Protein AF-0000000066035937 (afdb_homodimer)

InterPro domains:
  IPR000415 Nitroreductase-like [G3DSA:3.40.109.10] (3-251)
  IPR000415 Nitroreductase-like [SSF55469] (5-250)
  IPR016446 Flavin oxidoreductase Frp family [PIRSF005426] (4-249)
  IPR016446 Flavin oxidoreductase Frp family [PTHR43425] (5-250)
  IPR016446 Flavin oxidoreductase Frp family [cd02146] (7-236)
  IPR029479 Nitroreductase [PF00881] (10-164)
  IPR060491 NADPH-dependent oxidoreductase NFRA-like, C-terminal domain [PF28600] (175-250)

Radius of gyration: 21.58 Å; Cα contacts (8 Å, |Δi|>4): 986; chains: 2; bounding box: 57×65×51 Å

Foldseek 3Di:
DDCVLVVLVQWADAFQAFDQAADDPVLVVVLLVLLQPFDAPPPQLQKDKDKDDDLVLLVLLCVQQVGCSSRVFRIKIWMKRHCPVVVVVCVPDPDHCLVPCQAPNVVVRSVVSRVRSVVSSQSVLSVVQKHKDKGQSSLLPFPSNCVSVVPAASMGTRIMMGIHHHDPPDDDGDADDQDPVLPDDPPDDDPPPVVNVVSQVVQQQVRQVVVCVVVVHPGRGGDVRVCCVVVVDPGSVCVVVVSVVSSHNPD/DDCVLVVLVQWADAFQAFDQAADDPVLVVVLLVLLQPFDAPVPQLQKDKDKDDDQVLLVLLCVQQVGCSSRVFRIKIWMKRHCPVVVVVCVPDPDHCLVPCQAPNVVVRSVVSRVRSVVSSQSVLSVVQKHKDKGQSSLLPFVSNCVSVVPAASMGTRIMMGIHHHDPPDDDGDADDQDPVLPDDPPDDDPPPVVNVVSQVVQQQVRQVVVCVVVVHPGRGGDVRVCCVVVVDPGSVCVVVVSVVSSHNPD

Secondary structure (DSSP, 8-state):
---HHHHHHTT------B-S-PPPHHHHHHHHHHHHTS--GGG---EEEEEE--HHHHHHHHHHH--GGGTSSSEEEEEEEE-HHHHHHHTT-SS--HHHHTSHHHHHHHHHHHHHHHHHHHHHHHHTT-EEEEEGGGGGGHHHHHHHHT--TTEEEEEEEEEEPBPTT----PPP---HHHHEEESS----HHHHHHHHHHHHHHHHHHHHHHTTTS----HHHHHHHHHTS---TTHHHHHHHTT----/---HHHHHHTT------B-S-PPPHHHHHHHHHHHHTS--GGG---EEEEEE--HHHHHHHHHHH--GGGTSSSEEEEEEEE-HHHHHHHTT-SS--HHHHTSHHHHHHHHHHHHHHHHHHHHHHHHTT-EEEEEGGGGGGHHHHHHHHT--TTEEEEEEEEEEPBPTT----PPP---HHHHEEESS----HHHHHHHHHHHHHHHHHHHHHHTTTS----HHHHHHHHHTS---TTHHHHHHHTT----

Sequence (502 aa):
MSDYVYELMKQHHSVRKFKNQPLGSETVEKLVEAGQSASTSSYLQTYSIIGVEDPSIKARLKEVSGQPYVLDNGYLFVFVLDYYRHHLVDEVAASNMETSYGSAEGLLVGTIDVALVAQNMAVAAEDMGYGIVYLGSLRNDVARVREILNLPDYTFPLFGMAVGEPSDEENGSPKPRLPFKHIFHKDQYDANQHQQRKELEAYDQVVSEYYKERTHGVRTENWSQQIETFLGRKTRLDMLDELKKAGFIQRMSDYVYELMKQHHSVRKFKNQPLGSETVEKLVEAGQSASTSSYLQTYSIIGVEDPSIKARLKEVSGQPYVLDNGYLFVFVLDYYRHHLVDEVAASNMETSYGSAEGLLVGTIDVALVAQNMAVAAEDMGYGIVYLGSLRNDVARVREILNLPDYTFPLFGMAVGEPSDEENGSPKPRLPFKHIFHKDQYDANQHQQRKELEAYDQVVSEYYKERTHGVRTENWSQQIETFLGRKTRLDMLDELKKAGFIQR

Organism: Staphylococcus epidermidis (strain ATCC 35984 / DSM 28319 / BCRC 17069 / CCUG 31568 / BM 3577 / RP62A) (NCBI:txid176279)

Solvent-accessible surface area (backbone atoms only — not comparable to full-atom values): 25453 Å² total; per-residue (Å²): 117,53,57,61,54,40,58,56,33,63,58,40,49,72,41,74,49,38,33,98,46,66,64,52,72,67,57,53,52,51,36,50,52,26,12,66,36,39,78,41,70,91,75,59,62,28,40,34,38,32,41,47,73,50,64,68,61,30,48,56,49,20,67,52,41,69,42,69,37,57,62,52,39,15,42,35,38,36,39,23,28,34,43,42,72,57,49,60,51,36,74,74,45,95,49,70,27,56,77,30,60,24,9,37,50,26,48,52,52,19,46,36,29,33,26,25,21,51,42,38,24,51,55,33,39,44,54,40,63,31,33,38,29,78,31,59,38,49,44,67,40,47,72,58,46,37,58,73,28,50,57,57,67,37,34,45,76,60,32,31,35,30,32,20,40,56,25,94,80,61,74,77,64,54,73,88,66,82,53,65,75,78,35,48,26,71,53,35,54,79,79,53,59,70,59,52,50,52,52,48,53,54,47,23,50,54,40,15,50,49,36,19,64,76,50,73,59,75,39,58,64,29,51,68,56,52,46,47,59,58,34,38,42,95,65,60,76,56,40,43,58,53,39,42,73,25,45,25,56,74,66,117,54,58,62,55,40,56,55,33,64,58,41,48,74,42,74,49,38,34,98,48,66,66,51,70,66,58,52,50,50,35,51,51,25,12,65,35,37,77,42,72,90,75,60,62,29,39,32,38,32,40,47,73,51,63,68,61,30,49,56,50,20,66,53,42,70,42,70,38,57,60,52,39,14,41,34,37,37,39,23,28,33,42,43,70,57,49,60,54,37,73,75,45,95,49,69,27,56,77,30,60,24,8,36,50,26,48,52,53,19,46,35,29,34,26,24,21,50,42,38,25,50,54,33,38,42,54,39,63,31,33,37,31,77,32,61,39,49,44,66,40,48,71,59,47,37,59,72,28,50,56,57,67,37,34,45,76,60,32,31,37,30,31,21,40,55,26,93,79,61,75,77,63,53,72,89,66,84,53,67,77,78,34,48,24,71,53,34,53,78,78,53,61,70,60,51,50,52,52,50,53,54,48,22,51,54,39,15,50,49,36,18,63,76,48,75,58,72,41,60,63,27,51,68,58,53,46,48,59,60,33,38,42,94,65,59,75,56,39,42,61,54,40,42,73,24,45,26,56,74,70

Nearest PDB structures (foldseek):
  5hdj-assembly1_A  TM=9.811E-01  e=3.471E-29  Priestia megaterium
  3n2s-assembly2_D  TM=9.710E-01  e=3.471E-29  Bacillus subtilis
  1zch-assembly1_A-2  TM=9.516E-01  e=4.831E-24  Bacillus subtilis
  5hei-assembly3_E  TM=9.456E-01  e=5.827E-23  Priestia megaterium
  3eof-assembly1_B  TM=8.419E-01  e=9.158E-18  Bacteroides fragilis NCTC 9343

pLDDT: mean 97.31, std 2.85, range [74.62, 99.0]

Structure (mmCIF, N/CA/C/O backbone):
data_AF-0000000066035937-model_v1
#
loop_
_entity.id
_entity.type
_entity.pdbx_description
1 polymer 'NADPH-dependent oxidoreductase'
#
loop_
_atom_site.group_PDB
_atom_site.id
_atom_site.type_symbol
_atom_site.label_atom_id
_atom_site.label_alt_id
_atom_site.label_comp_id
_atom_site.label_asym_id
_atom_site.label_entity_id
_atom_site.label_seq_id
_atom_site.pdbx_PDB_ins_code
_atom_site.Cartn_x
_atom_site.Cartn_y
_atom_site.Cartn_z
_atom_site.occupancy
_atom_site.B_iso_or_equiv
_atom_site.auth_seq_id
_atom_site.auth_comp_id
_atom_site.auth_asym_id
_atom_site.auth_atom_id
_atom_site.pdbx_PDB_model_num
ATOM 1 N N . MET A 1 1 ? -14.773 10.43 -19.797 1 82.69 1 MET A N 1
ATOM 2 C CA . MET A 1 1 ? -13.977 9.742 -18.781 1 82.69 1 MET A CA 1
ATOM 3 C C . MET A 1 1 ? -12.742 9.094 -19.406 1 82.69 1 MET A C 1
ATOM 5 O O . MET A 1 1 ? -12.844 8.43 -20.438 1 82.69 1 MET A O 1
ATOM 9 N N . SER A 1 2 ? -11.547 9.43 -18.922 1 93.06 2 SER A N 1
ATOM 10 C CA . SER A 1 2 ? -10.312 8.852 -19.438 1 93.06 2 SER A CA 1
ATOM 11 C C . SER A 1 2 ? -10.125 7.418 -18.938 1 93.06 2 SER A C 1
ATOM 13 O O . SER A 1 2 ? -10.477 7.098 -17.797 1 93.06 2 SER A O 1
ATOM 15 N N . ASP A 1 3 ? -9.68 6.484 -19.828 1 96.06 3 ASP A N 1
ATOM 16 C CA . ASP A 1 3 ? -9.352 5.113 -19.453 1 96.06 3 ASP A CA 1
ATOM 17 C C . ASP A 1 3 ? -7.855 4.844 -19.609 1 96.06 3 ASP A C 1
ATOM 19 O O . ASP A 1 3 ? -7.438 3.689 -19.75 1 96.06 3 ASP A O 1
ATOM 23 N N . TYR A 1 4 ? -7.117 5.898 -19.641 1 98.44 4 TYR A N 1
ATOM 24 C CA . TYR A 1 4 ? -5.695 5.777 -19.922 1 98.44 4 TYR A CA 1
ATOM 25 C C . TYR A 1 4 ? -4.98 4.965 -18.859 1 98.44 4 TYR A C 1
ATOM 27 O O . TYR A 1 4 ? -4.273 4.004 -19.156 1 98.44 4 TYR A O 1
ATOM 35 N N . VAL A 1 5 ? -5.199 5.312 -17.625 1 98.81 5 VAL A N 1
ATOM 36 C CA . VAL A 1 5 ? -4.508 4.66 -16.531 1 98.81 5 VAL A CA 1
ATOM 37 C C . VAL A 1 5 ? -4.984 3.217 -16.391 1 98.81 5 VAL A C 1
ATOM 39 O O . VAL A 1 5 ? -4.184 2.311 -16.156 1 98.81 5 VAL A O 1
ATOM 42 N N . TYR A 1 6 ? -6.258 3.023 -16.547 1 98.69 6 TYR A N 1
ATOM 43 C CA . TYR A 1 6 ? -6.82 1.678 -16.516 1 98.69 6 TYR A CA 1
ATOM 44 C C . TYR A 1 6 ? -6.145 0.777 -17.531 1 98.69 6 TYR A C 1
ATOM 46 O O . TYR A 1 6 ? -5.703 -0.327 -17.203 1 98.69 6 TYR A O 1
ATOM 54 N N . GLU A 1 7 ? -6.035 1.243 -18.719 1 98.69 7 GLU A N 1
ATOM 55 C CA . GLU A 1 7 ? -5.434 0.461 -19.797 1 98.69 7 GLU A CA 1
ATOM 56 C C . GLU A 1 7 ? -3.955 0.203 -19.531 1 98.69 7 GLU A C 1
ATOM 58 O O . GLU A 1 7 ? -3.447 -0.884 -19.812 1 98.69 7 GLU A O 1
ATOM 63 N N . LEU A 1 8 ? -3.297 1.205 -19.016 1 98.75 8 LEU A N 1
ATOM 64 C CA . LEU A 1 8 ? -1.896 1.06 -18.641 1 98.75 8 LEU A CA 1
ATOM 65 C C . LEU A 1 8 ? -1.728 -0.037 -17.594 1 98.75 8 LEU A C 1
ATOM 67 O O . LEU A 1 8 ? -0.876 -0.917 -17.734 1 98.75 8 LEU A O 1
ATOM 71 N N . MET A 1 9 ? -2.592 -0.029 -16.578 1 98.81 9 MET A N 1
ATOM 72 C CA . MET A 1 9 ? -2.494 -0.954 -15.445 1 98.81 9 MET A CA 1
ATOM 73 C C . MET A 1 9 ? -2.768 -2.387 -15.891 1 98.81 9 MET A C 1
ATOM 75 O O . MET A 1 9 ? -2.168 -3.328 -15.367 1 98.81 9 MET A O 1
ATOM 79 N N . LYS A 1 10 ? -3.6 -2.545 -16.859 1 98.31 10 LYS A N 1
ATOM 80 C CA . LYS A 1 10 ? -3.969 -3.875 -17.344 1 98.31 10 LYS A CA 1
ATOM 81 C C . LYS A 1 10 ? -2.785 -4.566 -18.016 1 98.31 10 LYS A C 1
ATOM 83 O O . LYS A 1 10 ? -2.803 -5.781 -18.219 1 98.31 10 LYS A O 1
ATOM 88 N N . GLN A 1 11 ? -1.753 -3.793 -18.312 1 98.19 11 GLN A N 1
ATOM 89 C CA . GLN A 1 11 ? -0.573 -4.348 -18.969 1 98.19 11 GLN A CA 1
ATOM 90 C C . GLN A 1 11 ? 0.488 -4.742 -17.938 1 98.19 11 GLN A C 1
ATOM 92 O O . GLN A 1 11 ? 1.503 -5.348 -18.297 1 98.19 11 GLN A O 1
ATOM 97 N N . HIS A 1 12 ? 0.281 -4.453 -16.75 1 98.69 12 HIS A N 1
ATOM 98 C CA . HIS A 1 12 ? 1.297 -4.672 -15.727 1 98.69 12 HIS A CA 1
ATOM 99 C C . HIS A 1 12 ? 1.705 -6.141 -15.656 1 98.69 12 HIS A C 1
ATOM 101 O O . HIS A 1 12 ? 0.849 -7.027 -15.664 1 98.69 12 HIS A O 1
ATOM 107 N N . HIS A 1 13 ? 2.896 -6.398 -15.594 1 98.38 13 HIS A N 1
ATOM 108 C CA . HIS A 1 13 ? 3.525 -7.652 -15.195 1 98.38 13 HIS A CA 1
ATOM 109 C C . HIS A 1 13 ? 4.93 -7.418 -14.656 1 98.38 13 HIS A C 1
ATOM 111 O O . HIS A 1 13 ? 5.566 -6.414 -14.984 1 98.38 13 HIS A O 1
ATOM 117 N N . SER A 1 14 ? 5.395 -8.32 -13.812 1 98.38 14 SER A N 1
ATOM 118 C CA . SER A 1 14 ? 6.742 -8.195 -13.258 1 98.38 14 SER A CA 1
ATOM 119 C C . SER A 1 14 ? 7.801 -8.375 -14.344 1 98.38 14 SER A C 1
ATOM 121 O O . SER A 1 14 ? 7.742 -9.328 -15.125 1 98.38 14 SER A O 1
ATOM 123 N N . VAL A 1 15 ? 8.711 -7.438 -14.445 1 98.69 15 VAL A N 1
ATOM 124 C CA . VAL A 1 15 ? 9.852 -7.5 -15.352 1 98.69 15 VAL A CA 1
ATOM 125 C C . VAL A 1 15 ? 11.117 -7.824 -14.562 1 98.69 15 VAL A C 1
ATOM 127 O O . VAL A 1 15 ? 11.461 -7.117 -13.609 1 98.69 15 VAL A O 1
ATOM 130 N N . ARG A 1 16 ? 11.852 -8.859 -15.016 1 98 16 ARG A N 1
ATOM 131 C CA . ARG A 1 16 ? 12.977 -9.328 -14.219 1 98 16 ARG A CA 1
ATOM 132 C C . ARG A 1 16 ? 14.266 -9.352 -15.039 1 98 16 ARG A C 1
ATOM 134 O O . ARG A 1 16 ? 15.305 -9.812 -14.562 1 98 16 ARG A O 1
ATOM 141 N N . LYS A 1 17 ? 14.164 -8.969 -16.219 1 98 17 LYS A N 1
ATOM 142 C CA . LYS A 1 17 ? 15.312 -8.766 -17.109 1 98 17 LYS A CA 1
ATOM 143 C C . LYS A 1 17 ? 15.312 -7.359 -17.688 1 98 17 LYS A C 1
ATOM 145 O O . LYS A 1 17 ? 14.359 -6.957 -18.359 1 98 17 LYS A O 1
ATOM 150 N N . PHE A 1 18 ? 16.406 -6.645 -17.5 1 98.38 18 PHE A N 1
ATOM 151 C CA . PHE A 1 18 ? 16.469 -5.238 -17.891 1 98.38 18 PHE A CA 1
ATOM 152 C C . PHE A 1 18 ? 17.641 -4.988 -18.828 1 98.38 18 PHE A C 1
ATOM 154 O O . PHE A 1 18 ? 18.609 -5.75 -18.844 1 98.38 18 PHE A O 1
ATOM 161 N N . LYS A 1 19 ? 17.516 -3.949 -19.641 1 98.06 19 LYS A N 1
ATOM 162 C CA . LYS A 1 19 ? 18.672 -3.432 -20.344 1 98.06 19 LYS A CA 1
ATOM 163 C C . LYS A 1 19 ? 19.688 -2.836 -19.375 1 98.06 19 LYS A C 1
ATOM 165 O O . LYS A 1 19 ? 19.344 -2.455 -18.266 1 98.06 19 LYS A O 1
ATOM 170 N N . ASN A 1 20 ? 20.922 -2.797 -19.891 1 95.5 20 ASN A N 1
ATOM 171 C CA . ASN A 1 20 ? 21.984 -2.23 -19.062 1 95.5 20 ASN A CA 1
ATOM 172 C C . ASN A 1 20 ? 22.031 -0.71 -19.188 1 95.5 20 ASN A C 1
ATOM 174 O O . ASN A 1 20 ? 23.016 -0.154 -19.672 1 95.5 20 ASN A O 1
ATOM 178 N N . GLN A 1 21 ? 21.062 -0.015 -18.797 1 96.81 21 GLN A N 1
ATOM 179 C CA . GLN A 1 21 ? 20.953 1.438 -18.844 1 96.81 21 GLN A CA 1
ATOM 180 C C . GLN A 1 21 ? 20.406 1.985 -17.531 1 96.81 21 GLN A C 1
ATOM 182 O O . GLN A 1 21 ? 19.219 1.81 -17.219 1 96.81 21 GLN A O 1
ATOM 187 N N . PRO A 1 22 ? 21.266 2.635 -16.812 1 97.75 22 PRO A N 1
ATOM 188 C CA . PRO A 1 22 ? 20.797 3.193 -15.531 1 97.75 22 PRO A CA 1
ATOM 189 C C . PRO A 1 22 ? 19.797 4.324 -15.719 1 97.75 22 PRO A C 1
ATOM 191 O O . PRO A 1 22 ? 19.828 5.027 -16.734 1 97.75 22 PRO A O 1
ATOM 194 N N . LEU A 1 23 ? 18.875 4.461 -14.773 1 98.19 23 LEU A N 1
ATOM 195 C CA . LEU A 1 23 ? 18 5.633 -14.758 1 98.19 23 LEU A CA 1
ATOM 196 C C . LEU A 1 23 ? 18.797 6.895 -14.43 1 98.19 23 LEU A C 1
ATOM 198 O O . LEU A 1 23 ? 19.672 6.875 -13.562 1 98.19 23 LEU A O 1
ATOM 202 N N . GLY A 1 24 ? 18.453 7.992 -15.109 1 97.06 24 GLY A N 1
ATOM 203 C CA . GLY A 1 24 ? 19.047 9.273 -14.75 1 97.06 24 GLY A CA 1
ATOM 204 C C . GLY A 1 24 ? 18.469 9.859 -13.477 1 97.06 24 GLY A C 1
ATOM 205 O O . GLY A 1 24 ? 17.391 9.445 -13.031 1 97.06 24 GLY A O 1
ATOM 206 N N . SER A 1 25 ? 19.188 10.836 -12.938 1 97.62 25 SER A N 1
ATOM 207 C CA . SER A 1 25 ? 18.797 11.445 -11.68 1 97.62 25 SER A CA 1
ATOM 208 C C . SER A 1 25 ? 17.438 12.148 -11.812 1 97.62 25 SER A C 1
ATOM 210 O O . SER A 1 25 ? 16.641 12.141 -10.875 1 97.62 25 SER A O 1
ATOM 212 N N . GLU A 1 26 ? 17.188 12.727 -12.906 1 97.81 26 GLU A N 1
ATOM 213 C CA . GLU A 1 26 ? 15.914 13.414 -13.117 1 97.81 26 GLU A CA 1
ATOM 214 C C . GLU A 1 26 ? 14.742 12.438 -13.07 1 97.81 26 GLU A C 1
ATOM 216 O O . GLU A 1 26 ? 13.695 12.75 -12.5 1 97.81 26 GLU A O 1
ATOM 221 N N . THR A 1 27 ? 14.922 11.289 -13.727 1 98.38 27 THR A N 1
ATOM 222 C CA . THR A 1 27 ? 13.891 10.258 -13.711 1 98.38 27 THR A CA 1
ATOM 223 C C . THR A 1 27 ? 13.648 9.75 -12.289 1 98.38 27 THR A C 1
ATOM 225 O O . THR A 1 27 ? 12.5 9.602 -11.867 1 98.38 27 THR A O 1
ATOM 228 N N . VAL A 1 28 ? 14.703 9.531 -11.547 1 98.75 28 VAL A N 1
ATOM 229 C CA . VAL A 1 28 ? 14.594 9.07 -10.172 1 98.75 28 VAL A CA 1
ATOM 230 C C . VAL A 1 28 ? 13.828 10.094 -9.336 1 98.75 28 VAL A C 1
ATOM 232 O O . VAL A 1 28 ? 12.93 9.727 -8.578 1 98.75 28 VAL A O 1
ATOM 235 N N . GLU A 1 29 ? 14.203 11.32 -9.5 1 98.62 29 GLU A N 1
ATOM 236 C CA . GLU A 1 29 ? 13.531 12.383 -8.758 1 98.62 29 GLU A CA 1
ATOM 237 C C . GLU A 1 29 ? 12.039 12.438 -9.094 1 98.62 29 GLU A C 1
ATOM 239 O O . GLU A 1 29 ? 11.203 12.586 -8.203 1 98.62 29 GLU A O 1
ATOM 244 N N . LYS A 1 30 ? 11.711 12.336 -10.344 1 98.5 30 LYS A N 1
ATOM 245 C CA . LYS A 1 30 ? 10.32 12.367 -10.797 1 98.5 30 LYS A CA 1
ATOM 246 C C . LYS A 1 30 ? 9.531 11.195 -10.227 1 98.5 30 LYS A C 1
ATOM 248 O O . LYS A 1 30 ? 8.375 11.352 -9.82 1 98.5 30 LYS A O 1
ATOM 253 N N . LEU A 1 31 ? 10.117 10.031 -10.219 1 98.88 31 LEU A N 1
ATOM 254 C CA . LEU A 1 31 ? 9.453 8.859 -9.664 1 98.88 31 LEU A CA 1
ATOM 255 C C . LEU A 1 31 ? 9.18 9.039 -8.18 1 98.88 31 LEU A C 1
ATOM 257 O O . LEU A 1 31 ? 8.086 8.727 -7.703 1 98.88 31 LEU A O 1
ATOM 261 N N . VAL A 1 32 ? 10.148 9.547 -7.457 1 98.88 32 VAL A N 1
ATOM 262 C CA . VAL A 1 32 ? 9.984 9.75 -6.02 1 98.88 32 VAL A CA 1
ATOM 263 C C . VAL A 1 32 ? 8.906 10.797 -5.77 1 98.88 32 VAL A C 1
ATOM 265 O O . VAL A 1 32 ? 8.07 10.633 -4.871 1 98.88 32 VAL A O 1
ATOM 268 N N . GLU A 1 33 ? 8.883 11.836 -6.559 1 98.75 33 GLU A N 1
ATOM 269 C CA . GLU A 1 33 ? 7.852 12.859 -6.426 1 98.75 33 GLU A CA 1
ATOM 270 C C . GLU A 1 33 ? 6.465 12.281 -6.699 1 98.75 33 GLU A C 1
ATOM 272 O O . GLU A 1 33 ? 5.496 12.633 -6.023 1 98.75 33 GLU A O 1
ATOM 277 N N . ALA A 1 34 ? 6.375 11.422 -7.715 1 98.88 34 ALA A N 1
ATOM 278 C CA . ALA A 1 34 ? 5.121 10.727 -7.969 1 98.88 34 ALA A CA 1
ATOM 279 C C . ALA A 1 34 ? 4.684 9.922 -6.746 1 98.88 34 ALA A C 1
ATOM 281 O O . ALA A 1 34 ? 3.512 9.953 -6.363 1 98.88 34 ALA A O 1
ATOM 282 N N . GLY A 1 35 ? 5.641 9.234 -6.152 1 98.94 35 GLY A N 1
ATOM 283 C CA . GLY A 1 35 ? 5.371 8.516 -4.922 1 98.94 35 GLY A CA 1
ATOM 284 C C . GLY A 1 35 ? 4.852 9.398 -3.805 1 98.94 35 GLY A C 1
ATOM 285 O O . GLY A 1 35 ? 3.852 9.078 -3.16 1 98.94 35 GLY A O 1
ATOM 286 N N . GLN A 1 36 ? 5.438 10.555 -3.613 1 98.75 36 GLN A N 1
ATOM 287 C CA . GLN A 1 36 ? 5.113 11.469 -2.521 1 98.75 36 GLN A CA 1
ATOM 288 C C . GLN A 1 36 ? 3.713 12.055 -2.693 1 98.75 36 GLN A C 1
ATOM 290 O O . GLN A 1 36 ? 3.145 12.609 -1.751 1 98.75 36 GLN A O 1
ATOM 295 N N . SER A 1 37 ? 3.152 11.945 -3.865 1 98.75 37 SER A N 1
ATOM 296 C CA . SER A 1 37 ? 1.831 12.5 -4.141 1 98.75 37 SER A CA 1
ATOM 297 C C . SER A 1 37 ? 0.727 11.594 -3.609 1 98.75 37 SER A C 1
ATOM 299 O O . SER A 1 37 ? -0.446 11.977 -3.598 1 98.75 37 SER A O 1
ATOM 301 N N . ALA A 1 38 ? 1.105 10.398 -3.135 1 98.75 38 ALA A N 1
ATOM 302 C CA . ALA A 1 38 ? 0.112 9.484 -2.584 1 98.75 38 ALA A CA 1
ATOM 303 C C . ALA A 1 38 ? -0.489 10.031 -1.295 1 98.75 38 ALA A C 1
ATOM 305 O O . ALA A 1 38 ? 0.126 10.859 -0.619 1 98.75 38 ALA A O 1
ATOM 306 N N . SER A 1 39 ? -1.717 9.594 -1.008 1 98.69 39 SER A N 1
ATOM 307 C CA . SER A 1 39 ? -2.295 9.875 0.303 1 98.69 39 SER A CA 1
ATOM 308 C C . SER A 1 39 ? -1.396 9.359 1.424 1 98.69 39 SER A C 1
ATOM 310 O O . SER A 1 39 ? -0.629 8.414 1.229 1 98.69 39 SER A O 1
ATOM 312 N N . THR A 1 40 ? -1.388 10.039 2.521 1 98.56 40 THR A N 1
ATOM 313 C CA . THR A 1 40 ? -0.737 9.609 3.752 1 98.56 40 THR A CA 1
ATOM 314 C C . THR A 1 40 ? -1.669 9.789 4.949 1 98.56 40 THR A C 1
ATOM 316 O O . THR A 1 40 ? -2.447 10.742 5 1 98.56 40 THR A O 1
ATOM 319 N N . SER A 1 41 ? -1.628 8.812 5.801 1 98.12 41 SER A N 1
ATOM 320 C CA . SER A 1 41 ? -2.484 8.883 6.98 1 98.12 41 SER A CA 1
ATOM 321 C C . SER A 1 41 ? -2.139 10.086 7.844 1 98.12 41 SER A C 1
ATOM 323 O O . SER A 1 41 ? -0.978 10.281 8.211 1 98.12 41 SER A O 1
ATOM 325 N N . SER A 1 42 ? -3.162 11.008 8.047 1 97.38 42 SER A N 1
ATOM 326 C CA . SER A 1 42 ? -3.07 12.109 8.992 1 97.38 42 SER A CA 1
ATOM 327 C C . SER A 1 42 ? -1.845 12.977 8.711 1 97.38 42 SER A C 1
ATOM 329 O O . SER A 1 42 ? -1.235 13.516 9.633 1 97.38 42 SER A O 1
ATOM 331 N N . TYR A 1 43 ? -1.429 12.992 7.457 1 98.12 43 TYR A N 1
ATOM 332 C CA . TYR A 1 43 ? -0.345 13.852 6.984 1 98.12 43 TYR A CA 1
ATOM 333 C C . TYR A 1 43 ? 0.988 13.422 7.59 1 98.12 43 TYR A C 1
ATOM 335 O O . TYR A 1 43 ? 1.956 14.188 7.574 1 98.12 43 TYR A O 1
ATOM 343 N N . LEU A 1 44 ? 1.111 12.148 8.031 1 98.62 44 LEU A N 1
ATOM 344 C CA . LEU A 1 44 ? 2.277 11.688 8.773 1 98.62 44 LEU A CA 1
ATOM 345 C C . LEU A 1 44 ? 3.475 11.5 7.848 1 98.62 44 LEU A C 1
ATOM 347 O O . LEU A 1 44 ? 4.617 11.719 8.25 1 98.62 44 LEU A O 1
ATOM 351 N N . GLN A 1 45 ? 3.229 11.062 6.629 1 98.75 45 GLN A N 1
ATOM 352 C CA . GLN A 1 45 ? 4.301 10.82 5.668 1 98.75 45 GLN A CA 1
ATOM 353 C C . GLN A 1 45 ? 5.359 9.891 6.25 1 98.75 45 GLN A C 1
ATOM 355 O O . GLN A 1 45 ? 6.551 10.211 6.238 1 98.75 45 GLN A O 1
ATOM 360 N N . THR A 1 46 ? 4.961 8.625 6.594 1 98.81 46 THR A N 1
ATOM 361 C CA . THR A 1 46 ? 5.75 7.684 7.375 1 98.81 46 THR A CA 1
ATOM 362 C C . THR A 1 46 ? 6.574 6.781 6.465 1 98.81 46 THR A C 1
ATOM 364 O O . THR A 1 46 ? 6.57 5.559 6.625 1 98.81 46 THR A O 1
ATOM 367 N N . TYR A 1 47 ? 7.391 7.391 5.609 1 98.88 47 TYR A N 1
ATOM 368 C CA . TYR A 1 47 ? 8.164 6.598 4.664 1 98.88 47 TYR A CA 1
ATOM 369 C C . TYR A 1 47 ? 9.5 7.262 4.359 1 98.88 47 TYR A C 1
ATOM 371 O O . TYR A 1 47 ? 9.625 8.484 4.445 1 98.88 47 TYR A O 1
ATOM 379 N N . SER A 1 48 ? 10.453 6.48 3.998 1 98.94 48 SER A N 1
ATOM 380 C CA . SER A 1 48 ? 11.672 6.859 3.295 1 98.94 48 SER A CA 1
ATOM 381 C C . SER A 1 48 ? 11.984 5.883 2.166 1 98.94 48 SER A C 1
ATOM 383 O O . SER A 1 48 ? 11.461 4.77 2.133 1 98.94 48 SER A O 1
ATOM 385 N N . ILE A 1 49 ? 12.758 6.395 1.244 1 98.94 49 ILE A N 1
ATOM 386 C CA . ILE A 1 49 ? 13.188 5.602 0.098 1 98.94 49 ILE A CA 1
ATOM 387 C C . ILE A 1 49 ? 14.711 5.656 -0.021 1 98.94 49 ILE A C 1
ATOM 389 O O . ILE A 1 49 ? 15.305 6.738 -0.041 1 98.94 49 ILE A O 1
ATOM 393 N N . ILE A 1 50 ? 15.297 4.52 -0.07 1 98.94 50 ILE A N 1
ATOM 394 C CA . ILE A 1 50 ? 16.734 4.453 -0.285 1 98.94 50 ILE A CA 1
ATOM 395 C C . ILE A 1 50 ? 17.031 4.023 -1.723 1 98.94 50 ILE A C 1
ATOM 397 O O . ILE A 1 50 ? 16.609 2.949 -2.152 1 98.94 50 ILE A O 1
ATOM 401 N N . GLY A 1 51 ? 17.672 4.902 -2.488 1 98.88 51 GLY A N 1
ATOM 402 C CA . GLY A 1 51 ? 18.188 4.551 -3.795 1 98.88 51 GLY A CA 1
ATOM 403 C C . GLY A 1 51 ? 19.578 3.936 -3.734 1 98.88 51 GLY A C 1
ATOM 404 O O . GLY A 1 51 ? 20.531 4.574 -3.273 1 98.88 51 GLY A O 1
ATOM 405 N N . VAL A 1 52 ? 19.703 2.709 -4.191 1 98.81 52 VAL A N 1
ATOM 406 C CA . VAL A 1 52 ? 20.969 1.989 -4.07 1 98.81 52 VAL A CA 1
ATOM 407 C C . VAL A 1 52 ? 21.688 1.995 -5.41 1 98.81 52 VAL A C 1
ATOM 409 O O . VAL A 1 52 ? 21.203 1.427 -6.391 1 98.81 52 VAL A O 1
ATOM 412 N N . GLU A 1 53 ? 22.812 2.592 -5.449 1 96.44 53 GLU A N 1
ATOM 413 C CA . GLU A 1 53 ? 23.625 2.705 -6.656 1 96.44 53 GLU A CA 1
ATOM 414 C C . GLU A 1 53 ? 24.984 2.021 -6.48 1 96.44 53 GLU A C 1
ATOM 416 O O . GLU A 1 53 ? 25.578 1.566 -7.453 1 96.44 53 GLU A O 1
ATOM 421 N N . ASP A 1 54 ? 25.438 1.946 -5.246 1 97.62 54 ASP A N 1
ATOM 422 C CA . ASP A 1 54 ? 26.719 1.322 -4.949 1 97.62 54 ASP A CA 1
ATOM 423 C C . ASP A 1 54 ? 26.688 -0.175 -5.246 1 97.62 54 ASP A C 1
ATOM 425 O O . ASP A 1 54 ? 25.922 -0.92 -4.625 1 97.62 54 ASP A O 1
ATOM 429 N N . PRO A 1 55 ? 27.531 -0.639 -6.188 1 96.62 55 PRO A N 1
ATOM 430 C CA . PRO A 1 55 ? 27.484 -2.051 -6.574 1 96.62 55 PRO A CA 1
ATOM 431 C C . PRO A 1 55 ? 27.781 -2.992 -5.406 1 96.62 55 PRO A C 1
ATOM 433 O O . PRO A 1 55 ? 27.25 -4.102 -5.355 1 96.62 55 PRO A O 1
ATOM 436 N N . SER A 1 56 ? 28.594 -2.557 -4.5 1 98.38 56 SER A N 1
ATOM 437 C CA . SER A 1 56 ? 28.922 -3.4 -3.354 1 98.38 56 SER A CA 1
ATOM 438 C C . SER A 1 56 ? 27.719 -3.58 -2.439 1 98.38 56 SER A C 1
ATOM 440 O O . SER A 1 56 ? 27.5 -4.664 -1.897 1 98.38 56 SER A O 1
ATOM 442 N N . ILE A 1 57 ? 27 -2.52 -2.219 1 98.75 57 ILE A N 1
ATOM 443 C CA . ILE A 1 57 ? 25.781 -2.604 -1.414 1 98.75 57 ILE A CA 1
ATOM 444 C C . ILE A 1 57 ? 24.734 -3.453 -2.137 1 98.75 57 ILE A C 1
ATOM 446 O O . ILE A 1 57 ? 24.094 -4.312 -1.527 1 98.75 57 ILE A O 1
ATOM 450 N N . LYS A 1 58 ? 24.562 -3.289 -3.49 1 98.44 58 LYS A N 1
ATOM 451 C CA . LYS A 1 58 ? 23.641 -4.113 -4.266 1 98.44 58 LYS A CA 1
ATOM 452 C C . LYS A 1 58 ? 23.984 -5.594 -4.145 1 98.44 58 LYS A C 1
ATOM 454 O O . LYS A 1 58 ? 23.094 -6.441 -4.039 1 98.44 58 LYS A O 1
ATOM 459 N N . ALA A 1 59 ? 25.297 -5.844 -4.199 1 98.62 59 ALA A N 1
ATOM 460 C CA . ALA A 1 59 ? 25.75 -7.23 -4.117 1 98.62 59 ALA A CA 1
ATOM 461 C C . ALA A 1 59 ? 25.359 -7.859 -2.783 1 98.62 59 ALA A C 1
ATOM 463 O O . ALA A 1 59 ? 24.938 -9.016 -2.734 1 98.62 59 ALA A O 1
ATOM 464 N N . ARG A 1 60 ? 25.562 -7.164 -1.709 1 98.81 60 ARG A N 1
ATOM 465 C CA . ARG A 1 60 ? 25.188 -7.66 -0.39 1 98.81 60 ARG A CA 1
ATOM 466 C C . ARG A 1 60 ? 23.672 -7.871 -0.292 1 98.81 60 ARG A C 1
ATOM 468 O O . ARG A 1 60 ? 23.219 -8.852 0.295 1 98.81 60 ARG A O 1
ATOM 475 N N . LEU A 1 61 ? 22.875 -6.953 -0.878 1 98.94 61 LEU A N 1
ATOM 476 C CA . LEU A 1 61 ? 21.422 -7.105 -0.896 1 98.94 61 LEU A CA 1
ATOM 477 C C . LEU A 1 61 ? 21.016 -8.289 -1.762 1 98.94 61 LEU A C 1
ATOM 479 O O . LEU A 1 61 ? 20.031 -8.984 -1.457 1 98.94 61 LEU A O 1
ATOM 483 N N . LYS A 1 62 ? 21.719 -8.5 -2.838 1 98.81 62 LYS A N 1
ATOM 484 C CA . LYS A 1 62 ? 21.484 -9.664 -3.684 1 98.81 62 LYS A CA 1
ATOM 485 C C . LYS A 1 62 ? 21.672 -10.961 -2.906 1 98.81 62 LYS A C 1
ATOM 487 O O . LYS A 1 62 ? 20.922 -11.922 -3.082 1 98.81 62 LYS A O 1
ATOM 492 N N . GLU A 1 63 ? 22.688 -11 -2.084 1 98.75 63 GLU A N 1
ATOM 493 C CA . GLU A 1 63 ? 22.922 -12.18 -1.257 1 98.75 63 GLU A CA 1
ATOM 494 C C . GLU A 1 63 ? 21.719 -12.469 -0.361 1 98.75 63 GLU A C 1
ATOM 496 O O . GLU A 1 63 ? 21.359 -13.625 -0.147 1 98.75 63 GLU A O 1
ATOM 501 N N . VAL A 1 64 ? 21.125 -11.445 0.167 1 98.69 64 VAL A N 1
ATOM 502 C CA . VAL A 1 64 ? 19.953 -11.602 1.024 1 98.69 64 VAL A CA 1
ATOM 503 C C . VAL A 1 64 ? 18.766 -12.086 0.197 1 98.69 64 VAL A C 1
ATOM 505 O O . VAL A 1 64 ? 18.078 -13.039 0.577 1 98.69 64 VAL A O 1
ATOM 508 N N . SER A 1 65 ? 18.5 -11.422 -0.914 1 98.19 65 SER A N 1
ATOM 509 C CA . SER A 1 65 ? 17.312 -11.641 -1.734 1 98.19 65 SER A CA 1
ATOM 510 C C . SER A 1 65 ? 17.391 -12.961 -2.492 1 98.19 65 SER A C 1
ATOM 512 O O . SER A 1 65 ? 16.391 -13.633 -2.699 1 98.19 65 SER A O 1
ATOM 514 N N . GLY A 1 66 ? 18.625 -13.219 -3.018 1 97.81 66 GLY A N 1
ATOM 515 C CA . GLY A 1 66 ? 18.844 -14.359 -3.893 1 97.81 66 GLY A CA 1
ATOM 516 C C . GLY A 1 66 ? 18.469 -14.086 -5.336 1 97.81 66 GLY A C 1
ATOM 517 O O . GLY A 1 66 ? 18.547 -14.984 -6.184 1 97.81 66 GLY A O 1
ATOM 518 N N . GLN A 1 67 ? 18.031 -12.906 -5.699 1 97.44 67 GLN A N 1
ATOM 519 C CA . GLN A 1 67 ? 17.531 -12.594 -7.031 1 97.44 67 GLN A CA 1
ATOM 520 C C . GLN A 1 67 ? 18.547 -11.789 -7.832 1 97.44 67 GLN A C 1
ATOM 522 O O . GLN A 1 67 ? 19.016 -10.742 -7.387 1 97.44 67 GLN A O 1
ATOM 527 N N . PRO A 1 68 ? 18.844 -12.18 -9.016 1 96.88 68 PRO A N 1
ATOM 528 C CA . PRO A 1 68 ? 19.906 -11.523 -9.781 1 96.88 68 PRO A CA 1
ATOM 529 C C . PRO A 1 68 ? 19.547 -10.086 -10.172 1 96.88 68 PRO A C 1
ATOM 531 O O . PRO A 1 68 ? 20.438 -9.242 -10.289 1 96.88 68 PRO A O 1
ATOM 534 N N . TYR A 1 69 ? 18.266 -9.766 -10.336 1 95.88 69 TYR A N 1
ATOM 535 C CA . TYR A 1 69 ? 17.859 -8.445 -10.805 1 95.88 69 TYR A CA 1
ATOM 536 C C . TYR A 1 69 ? 17.938 -7.418 -9.688 1 95.88 69 TYR A C 1
ATOM 538 O O . TYR A 1 69 ? 17.688 -6.23 -9.906 1 95.88 69 TYR A O 1
ATOM 546 N N . VAL A 1 70 ? 18.328 -7.836 -8.508 1 98.12 70 VAL A N 1
ATOM 547 C CA . VAL A 1 70 ? 18.734 -6.891 -7.473 1 98.12 70 VAL A CA 1
ATOM 548 C C . VAL A 1 70 ? 20.016 -6.184 -7.898 1 98.12 70 VAL A C 1
ATOM 550 O O . VAL A 1 70 ? 20.219 -5.012 -7.578 1 98.12 70 VAL A O 1
ATOM 553 N N . LEU A 1 71 ? 20.812 -6.941 -8.617 1 96.94 71 LEU A N 1
ATOM 554 C CA . LEU A 1 71 ? 22.062 -6.379 -9.133 1 96.94 71 LEU A CA 1
ATOM 555 C C . LEU A 1 71 ? 21.859 -5.785 -10.523 1 96.94 71 LEU A C 1
ATOM 557 O O . LEU A 1 71 ? 22.359 -4.695 -10.812 1 96.94 71 LEU A O 1
ATOM 561 N N . ASP A 1 72 ? 21.203 -6.488 -11.406 1 96.62 72 ASP A N 1
ATOM 562 C CA . ASP A 1 72 ? 21.078 -6.172 -12.828 1 96.62 72 ASP A CA 1
ATOM 563 C C . ASP A 1 72 ? 19.781 -5.441 -13.125 1 96.62 72 ASP A C 1
ATOM 565 O O . ASP A 1 72 ? 18.828 -6.043 -13.625 1 96.62 72 ASP A O 1
ATOM 569 N N . ASN A 1 73 ? 19.734 -4.18 -12.891 1 98.12 73 ASN A N 1
ATOM 570 C CA . ASN A 1 73 ? 18.562 -3.326 -13.125 1 98.12 73 ASN A CA 1
ATOM 571 C C . ASN A 1 73 ? 18.984 -1.902 -13.484 1 98.12 73 ASN A C 1
ATOM 573 O O . ASN A 1 73 ? 20.172 -1.589 -13.523 1 98.12 73 ASN A O 1
ATOM 577 N N . GLY A 1 74 ? 18 -1.033 -13.82 1 98.5 74 GLY A N 1
ATOM 578 C CA . GLY A 1 74 ? 18.266 0.372 -14.078 1 98.5 74 GLY A CA 1
ATOM 579 C C . GLY A 1 74 ? 18.453 1.185 -12.805 1 98.5 74 GLY A C 1
ATOM 580 O O . GLY A 1 74 ? 19.234 2.133 -12.773 1 98.5 74 GLY A O 1
ATOM 581 N N . TYR A 1 75 ? 17.734 0.863 -11.797 1 98.81 75 TYR A N 1
ATOM 582 C CA . TYR A 1 75 ? 17.797 1.513 -10.492 1 98.81 75 TYR A CA 1
ATOM 583 C C . TYR A 1 75 ? 17.125 0.658 -9.422 1 98.81 75 TYR A C 1
ATOM 585 O O . TYR A 1 75 ? 16.094 0.036 -9.68 1 98.81 75 TYR A O 1
ATOM 593 N N . LEU A 1 76 ? 17.719 0.573 -8.234 1 98.94 76 LEU A N 1
ATOM 594 C CA . LEU A 1 76 ? 17.156 -0.185 -7.129 1 98.94 76 LEU A CA 1
ATOM 595 C C . LEU A 1 76 ? 16.672 0.749 -6.02 1 98.94 76 LEU A C 1
ATOM 597 O O . LEU A 1 76 ? 17.469 1.527 -5.477 1 98.94 76 LEU A O 1
ATOM 601 N N . PHE A 1 77 ? 15.406 0.674 -5.762 1 98.94 77 PHE A N 1
ATOM 602 C CA . PHE A 1 77 ? 14.805 1.386 -4.637 1 98.94 77 PHE A CA 1
ATOM 603 C C . PHE A 1 77 ? 14.523 0.433 -3.484 1 98.94 77 PHE A C 1
ATOM 605 O O . PHE A 1 77 ? 14.07 -0.693 -3.701 1 98.94 77 PHE A O 1
ATOM 612 N N . VAL A 1 78 ? 14.781 0.826 -2.275 1 99 78 VAL A N 1
ATOM 613 C CA . VAL A 1 78 ? 14.336 0.128 -1.073 1 99 78 VAL A CA 1
ATOM 614 C C . VAL A 1 78 ? 13.391 1.024 -0.276 1 99 78 VAL A C 1
ATOM 616 O O . VAL A 1 78 ? 13.727 2.168 0.04 1 99 78 VAL A O 1
ATOM 619 N N . PHE A 1 79 ? 12.234 0.513 0.05 1 99 79 PHE A N 1
ATOM 620 C CA . PHE A 1 79 ? 11.195 1.277 0.727 1 99 79 PHE A CA 1
ATOM 621 C C . PHE A 1 79 ? 11.164 0.958 2.217 1 99 79 PHE A C 1
ATOM 623 O O . PHE A 1 79 ? 11.102 -0.211 2.605 1 99 79 PHE A O 1
ATOM 630 N N . VAL A 1 80 ? 11.141 2.037 3.02 1 98.94 80 VAL A N 1
ATOM 631 C CA . VAL A 1 80 ? 11.344 1.924 4.461 1 98.94 80 VAL A CA 1
ATOM 632 C C . VAL A 1 80 ? 10.18 2.574 5.199 1 98.94 80 VAL A C 1
ATOM 634 O O . VAL A 1 80 ? 9.852 3.738 4.957 1 98.94 80 VAL A O 1
ATOM 637 N N . LEU A 1 81 ? 9.469 1.746 6 1 98.94 81 LEU A N 1
ATOM 638 C CA . LEU A 1 81 ? 8.633 2.34 7.035 1 98.94 81 LEU A CA 1
ATOM 639 C C . LEU A 1 81 ? 9.461 3.193 7.984 1 98.94 81 LEU A C 1
ATOM 641 O O . LEU A 1 81 ? 10.445 2.717 8.555 1 98.94 81 LEU A O 1
ATOM 645 N N . ASP A 1 82 ? 9.078 4.496 8.148 1 98.94 82 ASP A N 1
ATOM 646 C CA . ASP A 1 82 ? 10.023 5.383 8.812 1 98.94 82 ASP A CA 1
ATOM 647 C C . ASP A 1 82 ? 9.32 6.309 9.797 1 98.94 82 ASP A C 1
ATOM 649 O O . ASP A 1 82 ? 8.609 7.234 9.398 1 98.94 82 ASP A O 1
ATOM 653 N N . TYR A 1 83 ? 9.531 6.07 11.07 1 98.69 83 TYR A N 1
ATOM 654 C CA . TYR A 1 83 ? 9.094 6.957 12.141 1 98.69 83 TYR A CA 1
ATOM 655 C C . TYR A 1 83 ? 10.281 7.609 12.828 1 98.69 83 TYR A C 1
ATOM 657 O O . TYR A 1 83 ? 10.141 8.18 13.914 1 98.69 83 TYR A O 1
ATOM 665 N N . TYR A 1 84 ? 11.477 7.504 12.242 1 98.56 84 TYR A N 1
ATOM 666 C CA . TYR A 1 84 ? 12.641 8.094 12.883 1 98.56 84 TYR A CA 1
ATOM 667 C C . TYR A 1 84 ? 12.469 9.602 13.047 1 98.56 84 TYR A C 1
ATOM 669 O O . TYR A 1 84 ? 12.75 10.156 14.109 1 98.56 84 TYR A O 1
ATOM 677 N N . ARG A 1 85 ? 12.047 10.305 11.969 1 98 85 ARG A N 1
ATOM 678 C CA . ARG A 1 85 ? 11.867 11.758 12.055 1 98 85 ARG A CA 1
ATOM 679 C C . ARG A 1 85 ? 10.781 12.117 13.055 1 98 85 ARG A C 1
ATOM 681 O O . ARG A 1 85 ? 10.852 13.156 13.719 1 98 85 ARG A O 1
ATOM 688 N N . HIS A 1 86 ? 9.766 11.281 13.234 1 98.31 86 HIS A N 1
ATOM 689 C CA . HIS A 1 86 ? 8.734 11.477 14.25 1 98.31 86 HIS A CA 1
ATOM 690 C C . HIS A 1 86 ? 9.312 11.312 15.656 1 98.31 86 HIS A C 1
ATOM 692 O O . HIS A 1 86 ? 8.906 12.016 16.578 1 98.31 86 HIS A O 1
ATOM 698 N N . HIS A 1 87 ? 10.172 10.367 15.758 1 97.88 87 HIS A N 1
ATOM 699 C CA . HIS A 1 87 ? 10.875 10.18 17.016 1 97.88 87 HIS A CA 1
ATOM 700 C C . HIS A 1 87 ? 11.703 11.414 17.375 1 97.88 87 HIS A C 1
ATOM 702 O O . HIS A 1 87 ? 11.758 11.805 18.547 1 97.88 87 HIS A O 1
ATOM 708 N N . LEU A 1 88 ? 12.367 12.016 16.391 1 97.62 88 LEU A N 1
ATOM 709 C CA . LEU A 1 88 ? 13.117 13.25 16.641 1 97.62 88 LEU A CA 1
ATOM 710 C C . LEU A 1 88 ? 12.195 14.352 17.141 1 97.62 88 LEU A C 1
ATOM 712 O O . LEU A 1 88 ? 12.562 15.109 18.047 1 97.62 88 LEU A O 1
ATOM 716 N N . VAL A 1 89 ? 11.031 14.492 16.531 1 97.56 89 VAL A N 1
ATOM 717 C CA . VAL A 1 89 ? 10.039 15.461 16.984 1 97.56 89 VAL A CA 1
ATOM 718 C C . VAL A 1 89 ? 9.602 15.125 18.406 1 97.56 89 VAL A C 1
ATOM 720 O O . VAL A 1 89 ? 9.453 16.016 19.234 1 97.56 89 VAL A O 1
ATOM 723 N N . ASP A 1 90 ? 9.422 13.898 18.672 1 97.44 90 ASP A N 1
ATOM 724 C CA . ASP A 1 90 ? 8.969 13.391 19.953 1 97.44 90 ASP A CA 1
ATOM 725 C C . ASP A 1 90 ? 9.93 13.781 21.078 1 97.44 90 ASP A C 1
ATOM 727 O O . ASP A 1 90 ? 9.516 14.031 22.203 1 97.44 90 ASP A O 1
ATOM 731 N N . GLU A 1 91 ? 11.203 13.828 20.797 1 96.44 91 GLU A N 1
ATOM 732 C CA . GLU A 1 91 ? 12.242 14.117 21.781 1 96.44 91 GLU A CA 1
ATOM 733 C C . GLU A 1 91 ? 12.062 15.492 22.406 1 96.44 91 GLU A C 1
ATOM 735 O O . GLU A 1 91 ? 12.492 15.734 23.531 1 96.44 91 GLU A O 1
ATOM 740 N N . VAL A 1 92 ? 11.414 16.391 21.734 1 94.62 92 VAL A N 1
ATOM 741 C CA . VAL A 1 92 ? 11.281 17.75 22.234 1 94.62 92 VAL A CA 1
ATOM 742 C C . VAL A 1 92 ? 9.805 18.109 22.406 1 94.62 92 VAL A C 1
ATOM 744 O O . VAL A 1 92 ? 9.461 19.266 22.625 1 94.62 92 VAL A O 1
ATOM 747 N N . ALA A 1 93 ? 8.961 17.172 22.172 1 93.88 93 ALA A N 1
ATOM 748 C CA . ALA A 1 93 ? 7.52 17.375 22.266 1 93.88 93 ALA A CA 1
ATOM 749 C C . ALA A 1 93 ? 7.059 17.375 23.719 1 93.88 93 ALA A C 1
ATOM 751 O O . ALA A 1 93 ? 7.762 16.859 24.594 1 93.88 93 ALA A O 1
ATOM 752 N N . ALA A 1 94 ? 5.871 17.938 23.938 1 93 94 ALA A N 1
ATOM 753 C CA . ALA A 1 94 ? 5.277 17.953 25.266 1 93 94 ALA A CA 1
ATOM 754 C C . ALA A 1 94 ? 4.582 16.625 25.578 1 93 94 ALA A C 1
ATOM 756 O O . ALA A 1 94 ? 4.469 16.234 26.734 1 93 94 ALA A O 1
ATOM 757 N N . SER A 1 95 ? 4.105 15.953 24.578 1 91.94 95 SER A N 1
ATOM 758 C CA . SER A 1 95 ? 3.424 14.672 24.719 1 91.94 95 SER A CA 1
ATOM 759 C C . SER A 1 95 ? 4.344 13.516 24.328 1 91.94 95 SER A C 1
ATOM 761 O O . SER A 1 95 ? 5.391 13.727 23.719 1 91.94 95 SER A O 1
ATOM 763 N N . ASN A 1 96 ? 3.936 12.289 24.781 1 94.19 96 ASN A N 1
ATOM 764 C CA . ASN A 1 96 ? 4.641 11.086 24.359 1 94.19 96 ASN A CA 1
ATOM 765 C C . ASN A 1 96 ? 3.996 10.453 23.125 1 94.19 96 ASN A C 1
ATOM 767 O O . ASN A 1 96 ? 2.926 9.852 23.219 1 94.19 96 ASN A O 1
ATOM 771 N N . MET A 1 97 ? 4.668 10.555 22.062 1 96.94 97 MET A N 1
ATOM 772 C CA . MET A 1 97 ? 4.121 10.094 20.781 1 96.94 97 MET A CA 1
ATOM 773 C C . MET A 1 97 ? 4.461 8.625 20.547 1 96.94 97 MET A C 1
ATOM 775 O O . MET A 1 97 ? 3.871 7.98 19.672 1 96.94 97 MET A O 1
ATOM 779 N N . GLU A 1 98 ? 5.383 8.109 21.281 1 95.56 98 GLU A N 1
ATOM 780 C CA . GLU A 1 98 ? 5.922 6.773 21.031 1 95.56 98 GLU A CA 1
ATOM 781 C C . GLU A 1 98 ? 4.848 5.703 21.203 1 95.56 98 GLU A C 1
ATOM 783 O O . GLU A 1 98 ? 4.852 4.695 20.484 1 95.56 98 GLU A O 1
ATOM 788 N N . THR A 1 99 ? 3.957 5.934 22.094 1 94.75 99 THR A N 1
ATOM 789 C CA . THR A 1 99 ? 2.867 4.992 22.328 1 94.75 99 THR A CA 1
ATOM 790 C C . THR A 1 99 ? 2.066 4.773 21.047 1 94.75 99 THR A C 1
ATOM 792 O O . THR A 1 99 ? 1.483 3.707 20.844 1 94.75 99 THR A O 1
ATOM 795 N N . SER A 1 100 ? 2.098 5.762 20.188 1 95.44 100 SER A N 1
ATOM 796 C CA . SER A 1 100 ? 1.351 5.688 18.938 1 95.44 100 SER A CA 1
ATOM 797 C C . SER A 1 100 ? 2.195 5.082 17.812 1 95.44 100 SER A C 1
ATOM 799 O O . SER A 1 100 ? 1.832 4.055 17.25 1 95.44 100 SER A O 1
ATOM 801 N N . TYR A 1 101 ? 3.391 5.645 17.625 1 95.94 101 TYR A N 1
ATOM 802 C CA . TYR A 1 101 ? 4.121 5.195 16.438 1 95.94 101 TYR A CA 1
ATOM 803 C C . TYR A 1 101 ? 4.852 3.887 16.719 1 95.94 101 TYR A C 1
ATOM 805 O O . TYR A 1 101 ? 5.203 3.154 15.789 1 95.94 101 TYR A O 1
ATOM 813 N N . GLY A 1 102 ? 5.098 3.484 17.969 1 96.31 102 GLY A N 1
ATOM 814 C CA . GLY A 1 102 ? 5.727 2.217 18.312 1 96.31 102 GLY A CA 1
ATOM 815 C C . GLY A 1 102 ? 4.727 1.107 18.562 1 96.31 102 GLY A C 1
ATOM 816 O O . GLY A 1 102 ? 4.977 0.221 19.391 1 96.31 102 GLY A O 1
ATOM 817 N N . SER A 1 103 ? 3.613 1.076 17.922 1 96.19 103 SER A N 1
ATOM 818 C CA . SER A 1 103 ? 2.49 0.185 18.188 1 96.19 103 SER A CA 1
ATOM 819 C C . SER A 1 103 ? 2.119 -0.619 16.953 1 96.19 103 SER A C 1
ATOM 821 O O . SER A 1 103 ? 2.637 -0.362 15.859 1 96.19 103 SER A O 1
ATOM 823 N N . ALA A 1 104 ? 1.192 -1.596 17.156 1 96.81 104 ALA A N 1
ATOM 824 C CA . ALA A 1 104 ? 0.64 -2.33 16.016 1 96.81 104 ALA A CA 1
ATOM 825 C C . ALA A 1 104 ? -0.08 -1.391 15.062 1 96.81 104 ALA A C 1
ATOM 827 O O . ALA A 1 104 ? -0.007 -1.566 13.844 1 96.81 104 ALA A O 1
ATOM 828 N N . GLU A 1 105 ? -0.79 -0.391 15.633 1 97.44 105 GLU A N 1
ATOM 829 C CA . GLU A 1 105 ? -1.429 0.608 14.781 1 97.44 105 GLU A CA 1
ATOM 830 C C . GLU A 1 105 ? -0.394 1.404 13.992 1 97.44 105 GLU A C 1
ATOM 832 O O . GLU A 1 105 ? -0.571 1.65 12.797 1 97.44 105 GLU A O 1
ATOM 837 N N . GLY A 1 106 ? 0.694 1.832 14.672 1 97.56 106 GLY A N 1
ATOM 838 C CA . GLY A 1 106 ? 1.772 2.514 13.969 1 97.56 106 GLY A CA 1
ATOM 839 C C . GLY A 1 106 ? 2.375 1.688 12.852 1 97.56 106 GLY A C 1
ATOM 840 O O . GLY A 1 106 ? 2.705 2.219 11.789 1 97.56 106 GLY A O 1
ATOM 841 N N . LEU A 1 107 ? 2.51 0.378 13.078 1 98.31 107 LEU A N 1
ATOM 842 C CA . LEU A 1 107 ? 3.018 -0.539 12.062 1 98.31 107 LEU A CA 1
ATOM 843 C C . LEU A 1 107 ? 2.088 -0.579 10.852 1 98.31 107 LEU A C 1
ATOM 845 O O . LEU A 1 107 ? 2.545 -0.507 9.711 1 98.31 107 LEU A O 1
ATOM 849 N N . LEU A 1 108 ? 0.776 -0.698 11.086 1 98.56 108 LEU A N 1
ATOM 850 C CA . LEU A 1 108 ? -0.189 -0.741 9.992 1 98.56 108 LEU A CA 1
ATOM 851 C C . LEU A 1 108 ? -0.155 0.553 9.188 1 98.56 108 LEU A C 1
ATOM 853 O O . LEU A 1 108 ? -0.054 0.521 7.961 1 98.56 108 LEU A O 1
ATOM 857 N N . VAL A 1 109 ? -0.188 1.663 9.875 1 98.62 109 VAL A N 1
ATOM 858 C CA . VAL A 1 109 ? -0.202 2.973 9.234 1 98.62 109 VAL A CA 1
ATOM 859 C C . VAL A 1 109 ? 1.047 3.141 8.375 1 98.62 109 VAL A C 1
ATOM 861 O O . VAL A 1 109 ? 0.954 3.506 7.195 1 98.62 109 VAL A O 1
ATOM 864 N N . GLY A 1 110 ? 2.209 2.855 8.953 1 98.81 110 GLY A N 1
ATOM 865 C CA . GLY A 1 110 ? 3.459 2.992 8.219 1 98.81 110 GLY A CA 1
ATOM 866 C C . GLY A 1 110 ? 3.549 2.082 7.012 1 98.81 110 GLY A C 1
ATOM 867 O O . GLY A 1 110 ? 4.004 2.502 5.945 1 98.81 110 GLY A O 1
ATOM 868 N N . THR A 1 111 ? 3.127 0.835 7.176 1 98.94 111 THR A N 1
ATOM 869 C CA . THR A 1 111 ? 3.16 -0.125 6.078 1 98.94 111 THR A CA 1
ATOM 870 C C . THR A 1 111 ? 2.27 0.337 4.93 1 98.94 111 THR A C 1
ATOM 872 O O . THR A 1 111 ? 2.67 0.282 3.764 1 98.94 111 THR A O 1
ATOM 875 N N . ILE A 1 11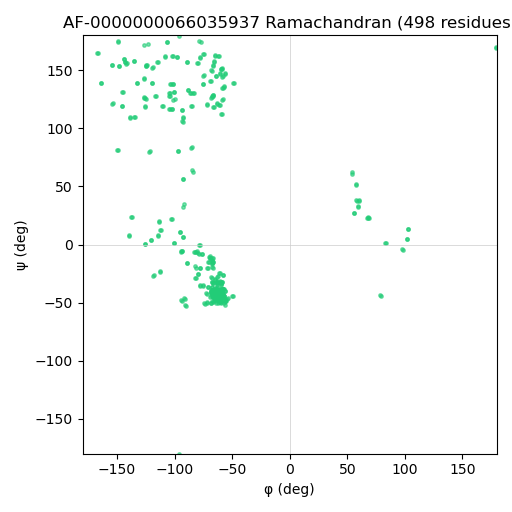2 ? 1.085 0.825 5.23 1 98.94 112 ILE A N 1
ATOM 876 C CA . ILE A 1 112 ? 0.135 1.302 4.23 1 98.94 112 ILE A CA 1
ATOM 877 C C . ILE A 1 112 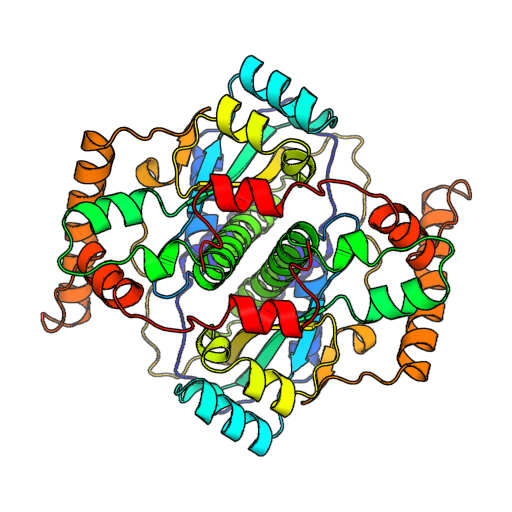? 0.709 2.523 3.516 1 98.94 112 ILE A C 1
ATOM 879 O O . ILE A 1 112 ? 0.726 2.576 2.283 1 98.94 112 ILE A O 1
ATOM 883 N N . ASP A 1 113 ? 1.25 3.492 4.258 1 98.94 113 ASP A N 1
ATOM 884 C CA . ASP A 1 113 ? 1.837 4.691 3.666 1 98.94 113 ASP A CA 1
ATOM 885 C C . ASP A 1 113 ? 2.934 4.328 2.666 1 98.94 113 ASP A C 1
ATOM 887 O O . ASP A 1 113 ? 2.967 4.855 1.554 1 98.94 113 ASP A O 1
ATOM 891 N N . VAL A 1 114 ? 3.816 3.436 3.07 1 98.94 114 VAL A N 1
ATOM 892 C CA . VAL A 1 114 ? 4.938 3.031 2.229 1 98.94 114 VAL A CA 1
ATOM 893 C C . VAL A 1 114 ? 4.418 2.371 0.954 1 98.94 114 VAL A C 1
ATOM 895 O O . VAL A 1 114 ? 4.895 2.668 -0.145 1 98.94 114 VAL A O 1
ATOM 898 N N . ALA A 1 115 ? 3.469 1.497 1.105 1 98.94 115 ALA A N 1
ATOM 899 C CA . ALA A 1 115 ? 2.945 0.769 -0.048 1 98.94 115 ALA A CA 1
ATOM 900 C C . ALA A 1 115 ? 2.26 1.716 -1.029 1 98.94 115 ALA A C 1
ATOM 902 O O . ALA A 1 115 ? 2.383 1.553 -2.246 1 98.94 115 ALA A O 1
ATOM 903 N N . LEU A 1 116 ? 1.486 2.691 -0.553 1 98.94 116 LEU A N 1
ATOM 904 C CA . LEU A 1 116 ? 0.837 3.664 -1.425 1 98.94 116 LEU A CA 1
ATOM 905 C C . LEU A 1 116 ? 1.87 4.453 -2.227 1 98.94 116 LEU A C 1
ATOM 907 O O . LEU A 1 116 ? 1.715 4.637 -3.436 1 98.94 116 LEU A O 1
ATOM 911 N N . VAL A 1 117 ? 2.959 4.863 -1.584 1 98.94 117 VAL A N 1
ATOM 912 C CA . VAL A 1 117 ? 4.043 5.594 -2.23 1 98.94 117 VAL A CA 1
ATOM 913 C C . VAL A 1 117 ? 4.68 4.727 -3.312 1 98.94 117 VAL A C 1
ATOM 915 O O . VAL A 1 117 ? 4.855 5.168 -4.449 1 98.94 117 VAL A O 1
ATOM 918 N N . ALA A 1 118 ? 4.973 3.539 -2.98 1 98.94 118 ALA A N 1
ATOM 919 C CA . ALA A 1 118 ? 5.641 2.625 -3.902 1 98.94 118 ALA A CA 1
ATOM 920 C C . ALA A 1 118 ? 4.773 2.355 -5.129 1 98.94 118 ALA A C 1
ATOM 922 O O . ALA A 1 118 ? 5.281 2.287 -6.254 1 98.94 118 ALA A O 1
ATOM 923 N N . GLN A 1 119 ? 3.486 2.188 -4.891 1 98.94 119 GLN A N 1
ATOM 924 C CA . GLN A 1 119 ? 2.627 1.847 -6.02 1 98.94 119 GLN A CA 1
ATOM 925 C C . GLN A 1 119 ? 2.463 3.033 -6.965 1 98.94 119 GLN A C 1
ATOM 927 O O . GLN A 1 119 ? 2.367 2.857 -8.18 1 98.94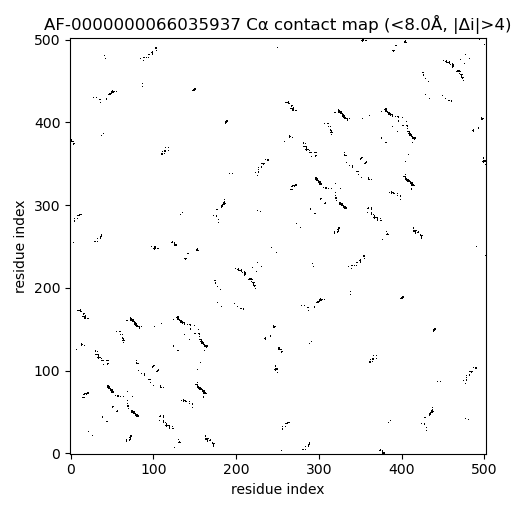 119 GLN A O 1
ATOM 932 N N . ASN A 1 120 ? 2.391 4.293 -6.465 1 98.94 120 ASN A N 1
ATOM 933 C CA . ASN A 1 120 ? 2.475 5.465 -7.328 1 98.94 120 ASN A CA 1
ATOM 934 C C . ASN A 1 120 ? 3.725 5.43 -8.203 1 98.94 120 ASN A C 1
ATOM 936 O O . ASN A 1 120 ? 3.648 5.66 -9.414 1 98.94 120 ASN A O 1
ATOM 940 N N . MET A 1 121 ? 4.852 5.117 -7.582 1 98.94 121 MET A N 1
ATOM 941 C CA . MET A 1 121 ? 6.109 5.066 -8.328 1 98.94 121 MET A CA 1
ATOM 942 C C . MET A 1 121 ? 6.055 3.994 -9.406 1 98.94 121 MET A C 1
ATOM 944 O O . MET A 1 121 ? 6.527 4.215 -10.523 1 98.94 121 MET A O 1
ATOM 948 N N . ALA A 1 122 ? 5.488 2.852 -9.109 1 98.94 122 ALA A N 1
ATOM 949 C CA . ALA A 1 122 ? 5.398 1.747 -10.055 1 98.94 122 ALA A CA 1
ATOM 950 C C . ALA A 1 122 ? 4.594 2.148 -11.289 1 98.94 122 ALA A C 1
ATOM 952 O O . ALA A 1 122 ? 5.043 1.953 -12.422 1 98.94 122 ALA A O 1
ATOM 953 N N . VAL A 1 123 ? 3.393 2.746 -11.094 1 98.94 123 VAL A N 1
ATOM 954 C CA . VAL A 1 123 ? 2.52 3.111 -12.203 1 98.94 123 VAL A CA 1
ATOM 955 C C . VAL A 1 123 ? 3.166 4.223 -13.031 1 98.94 123 VAL A C 1
ATOM 957 O O . VAL A 1 123 ? 3.1 4.215 -14.258 1 98.94 123 VAL A O 1
ATOM 960 N N . ALA A 1 124 ? 3.785 5.211 -12.352 1 98.94 124 ALA A N 1
ATOM 961 C CA . ALA A 1 124 ? 4.492 6.273 -13.055 1 98.94 124 ALA A CA 1
ATOM 962 C C . ALA A 1 124 ? 5.629 5.707 -13.906 1 98.94 124 ALA A C 1
ATOM 964 O O . ALA A 1 124 ? 5.82 6.117 -15.047 1 98.94 124 ALA A O 1
ATOM 965 N N . ALA A 1 125 ? 6.422 4.766 -13.359 1 98.94 125 ALA A N 1
ATOM 966 C CA . ALA A 1 125 ? 7.516 4.141 -14.094 1 98.94 125 ALA A CA 1
ATOM 967 C C . ALA A 1 125 ? 7.004 3.432 -15.344 1 98.94 125 ALA A C 1
ATOM 969 O O . ALA A 1 125 ? 7.582 3.57 -16.422 1 98.94 125 ALA A O 1
ATOM 970 N N . GLU A 1 126 ? 5.949 2.719 -15.18 1 98.88 126 GLU A N 1
ATOM 971 C CA . GLU A 1 126 ? 5.391 1.989 -16.312 1 98.88 126 GLU A CA 1
ATOM 972 C C . GLU A 1 126 ? 4.855 2.945 -17.375 1 98.88 126 GLU A C 1
ATOM 974 O O . GLU A 1 126 ? 4.984 2.684 -18.578 1 98.88 126 GLU A O 1
ATOM 979 N N . ASP A 1 127 ? 4.23 4.023 -16.938 1 98.88 127 ASP A N 1
ATOM 980 C CA . ASP A 1 127 ? 3.783 5.051 -17.875 1 98.88 127 ASP A CA 1
ATOM 981 C C . ASP A 1 127 ? 4.957 5.617 -18.672 1 98.88 127 ASP A C 1
ATOM 983 O O . ASP A 1 127 ? 4.801 5.992 -19.828 1 98.88 127 ASP A O 1
ATOM 987 N N . MET A 1 128 ? 6.133 5.676 -18.078 1 98.62 128 MET A N 1
ATOM 988 C CA . MET A 1 128 ? 7.328 6.242 -18.688 1 98.62 128 MET A CA 1
ATOM 989 C C . MET A 1 128 ? 8.008 5.215 -19.594 1 98.62 128 MET A C 1
ATOM 991 O O . MET A 1 128 ? 9.008 5.523 -20.25 1 98.62 128 MET A O 1
ATOM 995 N N . GLY A 1 129 ? 7.512 3.994 -19.578 1 98.12 129 GLY A N 1
ATOM 996 C CA . GLY A 1 129 ? 8.039 2.967 -20.453 1 98.12 129 GLY A CA 1
ATOM 997 C C . GLY A 1 129 ? 8.977 1.999 -19.75 1 98.12 129 GLY A C 1
ATOM 998 O O . GLY A 1 129 ? 9.547 1.112 -20.391 1 98.12 129 GLY A O 1
ATOM 999 N N . TYR A 1 130 ? 9.141 2.111 -18.453 1 98.75 130 TYR A N 1
ATOM 1000 C CA . TYR A 1 130 ? 9.992 1.204 -17.688 1 98.75 130 TYR A CA 1
ATOM 1001 C C . TYR A 1 130 ? 9.203 -0.006 -17.203 1 98.75 130 TYR A C 1
ATOM 1003 O O . TYR A 1 130 ? 7.973 0.016 -17.172 1 98.75 130 TYR A O 1
ATOM 1011 N N . GLY A 1 131 ? 9.945 -1.13 -16.922 1 98.62 131 GLY A N 1
ATOM 1012 C CA . GLY A 1 131 ? 9.422 -2.26 -16.172 1 98.62 131 GLY A CA 1
ATOM 1013 C C . GLY A 1 131 ? 9.812 -2.229 -14.703 1 98.62 131 GLY A C 1
ATOM 1014 O O . GLY A 1 131 ? 10.766 -1.538 -14.32 1 98.62 131 GLY A O 1
ATOM 1015 N N . ILE A 1 132 ? 9.086 -2.975 -13.906 1 98.88 132 ILE A N 1
ATOM 1016 C CA . ILE A 1 132 ? 9.398 -3.004 -12.477 1 98.88 132 ILE A CA 1
ATOM 1017 C C . ILE A 1 132 ? 9.188 -4.414 -11.93 1 98.88 132 ILE A C 1
ATOM 1019 O O . ILE A 1 132 ? 8.43 -5.203 -12.508 1 98.88 132 ILE A O 1
ATOM 1023 N N . VAL A 1 133 ? 9.844 -4.695 -10.836 1 98.88 133 VAL A N 1
ATOM 1024 C CA . VAL A 1 133 ? 9.531 -5.863 -10.023 1 98.88 133 VAL A CA 1
ATOM 1025 C C . VAL A 1 133 ? 9.75 -5.531 -8.547 1 98.88 133 VAL A C 1
ATOM 1027 O O . VAL A 1 133 ? 10.758 -4.926 -8.18 1 98.88 133 VAL A O 1
ATOM 1030 N N . TYR A 1 134 ? 8.719 -5.875 -7.75 1 98.88 134 TYR A N 1
ATOM 1031 C CA . TYR A 1 134 ? 8.844 -5.75 -6.301 1 98.88 134 TYR A CA 1
ATOM 1032 C C . TYR A 1 134 ? 9.719 -6.863 -5.734 1 98.88 134 TYR A C 1
ATOM 1034 O O . TYR A 1 134 ? 9.695 -7.992 -6.223 1 98.88 134 TYR A O 1
ATOM 1042 N N . 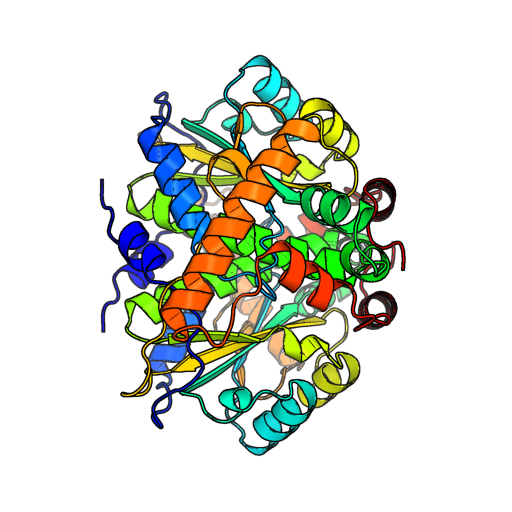LEU A 1 135 ? 10.453 -6.516 -4.723 1 98.69 135 LEU A N 1
ATOM 1043 C CA . LEU A 1 135 ? 11.375 -7.445 -4.082 1 98.69 135 LEU A CA 1
ATOM 1044 C C . LEU A 1 135 ? 11.039 -7.613 -2.604 1 98.69 135 LEU A C 1
ATOM 1046 O O . LEU A 1 135 ? 11.695 -7.016 -1.744 1 98.69 135 LEU A O 1
ATOM 1050 N N . GLY A 1 136 ? 10.039 -8.453 -2.328 1 98.31 136 GLY A N 1
ATOM 1051 C CA . GLY A 1 136 ? 9.773 -8.836 -0.949 1 98.31 136 GLY A CA 1
ATOM 1052 C C . GLY A 1 136 ? 10.883 -9.664 -0.337 1 98.31 136 GLY A C 1
ATOM 1053 O O . GLY A 1 136 ? 10.992 -9.758 0.887 1 98.31 136 GLY A O 1
ATOM 1054 N N . SER A 1 137 ? 11.75 -10.18 -1.135 1 97.94 137 SER A N 1
ATOM 1055 C CA . SER A 1 137 ? 12.82 -11.086 -0.729 1 97.94 137 SER A CA 1
ATOM 1056 C C . SER A 1 137 ? 13.844 -10.367 0.142 1 97.94 137 SER A C 1
ATOM 1058 O O . SER A 1 137 ? 14.68 -11.008 0.782 1 97.94 137 SER A O 1
ATOM 1060 N N . LEU A 1 138 ? 13.75 -9.078 0.18 1 98.25 138 LEU A N 1
ATOM 1061 C CA . LEU A 1 138 ? 14.641 -8.336 1.06 1 98.25 138 LEU A CA 1
ATOM 1062 C C . LEU A 1 138 ? 14.305 -8.586 2.523 1 98.25 138 LEU A C 1
ATOM 1064 O O . LEU A 1 138 ? 15.109 -8.297 3.412 1 98.25 138 LEU A O 1
ATOM 1068 N N . ARG A 1 139 ? 13.18 -9.195 2.812 1 98.31 139 ARG A N 1
ATOM 1069 C CA . ARG A 1 139 ? 12.82 -9.516 4.191 1 98.31 139 ARG A CA 1
ATOM 1070 C C . ARG A 1 139 ? 13.281 -10.922 4.562 1 98.31 139 ARG A C 1
ATOM 1072 O O . ARG A 1 139 ? 12.977 -11.406 5.656 1 98.31 139 ARG A O 1
ATOM 1079 N N . ASN A 1 140 ? 14.031 -11.57 3.652 1 97.94 140 ASN A N 1
ATOM 1080 C CA . ASN A 1 140 ? 14.562 -12.891 3.977 1 97.94 140 ASN A CA 1
ATOM 1081 C C . ASN A 1 140 ? 15.523 -12.828 5.164 1 97.94 140 ASN A C 1
ATOM 1083 O O . ASN A 1 140 ? 15.688 -13.82 5.879 1 97.94 140 ASN A O 1
ATOM 1087 N N . ASP A 1 141 ? 16.141 -11.734 5.352 1 98.25 141 ASP A N 1
ATOM 1088 C CA . ASP A 1 141 ? 17.047 -11.461 6.469 1 98.25 141 ASP A CA 1
ATOM 1089 C C . ASP A 1 141 ? 17.016 -9.977 6.836 1 98.25 141 ASP A C 1
ATOM 1091 O O . ASP A 1 141 ? 17.938 -9.234 6.484 1 98.25 141 ASP A O 1
ATOM 1095 N N . VAL A 1 142 ? 16.031 -9.594 7.598 1 98.44 142 VAL A N 1
ATOM 1096 C CA . VAL A 1 142 ? 15.75 -8.195 7.906 1 98.44 142 VAL A CA 1
ATOM 1097 C C . VAL A 1 142 ? 16.906 -7.605 8.711 1 98.44 142 VAL A C 1
ATOM 1099 O O . VAL A 1 142 ? 17.312 -6.465 8.477 1 98.44 142 VAL A O 1
ATOM 1102 N N . ALA A 1 143 ? 17.391 -8.359 9.641 1 98.25 143 ALA A N 1
ATOM 1103 C CA . ALA A 1 143 ? 18.484 -7.875 10.461 1 98.25 143 ALA A CA 1
ATOM 1104 C C . ALA A 1 143 ? 19.688 -7.48 9.602 1 98.25 143 ALA A C 1
ATOM 1106 O O . ALA A 1 143 ? 20.281 -6.418 9.805 1 98.25 143 ALA A O 1
ATOM 1107 N N . ARG A 1 144 ? 20.016 -8.273 8.672 1 98.69 144 ARG A N 1
ATOM 1108 C CA . ARG A 1 144 ? 21.141 -8.008 7.777 1 98.69 144 ARG A CA 1
ATOM 1109 C C . ARG A 1 144 ? 20.859 -6.801 6.891 1 98.69 144 ARG A C 1
ATOM 1111 O O . ARG A 1 144 ? 21.75 -5.977 6.664 1 98.69 144 ARG A O 1
ATOM 1118 N N . VAL A 1 145 ? 19.656 -6.664 6.359 1 98.94 145 VAL A N 1
ATOM 1119 C CA . VAL A 1 145 ? 19.297 -5.527 5.516 1 98.94 145 VAL A CA 1
ATOM 1120 C C . VAL A 1 145 ? 19.391 -4.234 6.32 1 98.94 145 VAL A C 1
ATOM 1122 O O . VAL A 1 145 ? 19.875 -3.217 5.824 1 98.94 145 VAL A O 1
ATOM 1125 N N . ARG A 1 146 ? 18.906 -4.254 7.562 1 98.81 146 ARG A N 1
ATOM 1126 C CA . ARG A 1 146 ? 19 -3.076 8.414 1 98.81 146 ARG A CA 1
ATOM 1127 C C . ARG A 1 146 ? 20.453 -2.656 8.625 1 98.81 146 ARG A C 1
ATOM 1129 O O . ARG A 1 146 ? 20.766 -1.466 8.609 1 98.81 146 ARG A O 1
ATOM 1136 N N . GLU A 1 147 ? 21.281 -3.645 8.781 1 98.75 147 GLU A N 1
ATOM 1137 C CA . GLU A 1 147 ? 22.703 -3.369 8.922 1 98.75 147 GLU A CA 1
ATOM 1138 C C . GLU A 1 147 ? 23.297 -2.793 7.641 1 98.75 147 GLU A C 1
ATOM 1140 O O . GLU A 1 147 ? 23.984 -1.768 7.664 1 98.75 147 GLU A O 1
ATOM 1145 N N . ILE A 1 148 ? 23.047 -3.406 6.5 1 98.94 148 ILE A N 1
ATOM 1146 C CA . ILE A 1 148 ? 23.578 -3.012 5.203 1 98.94 148 ILE A CA 1
ATOM 1147 C C . ILE A 1 148 ? 23.188 -1.567 4.898 1 98.94 148 ILE A C 1
ATOM 1149 O O . ILE A 1 148 ? 24.016 -0.789 4.402 1 98.94 148 ILE A O 1
ATOM 1153 N N . LEU A 1 149 ? 21.953 -1.171 5.266 1 98.94 149 LEU A N 1
ATOM 1154 C CA . LEU A 1 149 ? 21.406 0.12 4.855 1 98.94 149 LEU A CA 1
ATOM 1155 C C . LEU A 1 149 ? 21.516 1.137 5.988 1 98.94 149 LEU A C 1
ATOM 1157 O O . LEU A 1 149 ? 21.078 2.281 5.844 1 98.94 149 LEU A O 1
ATOM 1161 N N . ASN A 1 150 ? 22.078 0.756 7.102 1 98.81 150 ASN A N 1
ATOM 1162 C CA . ASN A 1 150 ? 22.281 1.633 8.25 1 98.81 150 ASN A CA 1
ATOM 1163 C C . ASN A 1 150 ? 20.969 2.238 8.742 1 98.81 150 ASN A C 1
ATOM 1165 O O . ASN A 1 150 ? 20.859 3.457 8.883 1 98.81 150 ASN A O 1
ATOM 1169 N N . LEU A 1 151 ? 20 1.399 8.984 1 98.88 151 LEU A N 1
ATOM 1170 C CA . LEU A 1 151 ? 18.688 1.878 9.383 1 98.88 151 LEU A CA 1
ATOM 1171 C C . LEU A 1 151 ? 18.641 2.145 10.883 1 98.88 151 LEU A C 1
ATOM 1173 O O . LEU A 1 151 ? 19.016 1.286 11.68 1 98.88 151 LEU A O 1
ATOM 1177 N N . PRO A 1 152 ? 18.172 3.301 11.281 1 98.69 152 PRO A N 1
ATOM 1178 C CA . PRO A 1 152 ? 18 3.58 12.711 1 98.69 152 PRO A CA 1
ATOM 1179 C C . PRO A 1 152 ? 16.766 2.922 13.305 1 98.69 152 PRO A C 1
ATOM 1181 O O . PRO A 1 152 ? 15.984 2.301 12.586 1 98.69 152 PRO A O 1
ATOM 1184 N N . ASP A 1 153 ? 16.609 3.043 14.656 1 97.38 153 ASP A N 1
ATOM 1185 C CA . ASP A 1 153 ? 15.398 2.58 15.32 1 97.38 153 ASP A CA 1
ATOM 1186 C C . ASP A 1 153 ? 14.164 3.285 14.758 1 97.38 153 ASP A C 1
ATOM 1188 O O . ASP A 1 153 ? 14.266 4.383 14.211 1 97.38 153 ASP A O 1
ATOM 1192 N N . TYR A 1 154 ? 13.008 2.562 14.805 1 98.12 154 TYR A N 1
ATOM 1193 C CA . TYR A 1 154 ? 11.711 3.031 14.336 1 98.12 154 TYR A CA 1
ATOM 1194 C C . TYR A 1 154 ? 11.695 3.172 12.812 1 98.12 154 TYR A C 1
ATOM 1196 O O . TYR A 1 154 ? 11.016 4.039 12.273 1 98.12 154 TYR A O 1
ATOM 1204 N N . THR A 1 155 ? 12.594 2.434 12.203 1 98.88 155 THR A N 1
ATOM 1205 C CA . THR A 1 155 ? 12.547 2.201 10.758 1 98.88 155 THR A CA 1
ATOM 1206 C C . THR A 1 155 ? 12.539 0.706 10.453 1 98.88 155 THR A C 1
ATOM 1208 O O . THR A 1 155 ? 13.008 -0.101 11.258 1 98.88 155 THR A O 1
ATOM 1211 N N . PHE A 1 156 ? 11.977 0.361 9.312 1 98.88 156 PHE A N 1
ATOM 1212 C CA . PHE A 1 156 ? 11.875 -1.043 8.93 1 98.88 156 PHE A CA 1
ATOM 1213 C C . PHE A 1 156 ? 11.82 -1.19 7.414 1 98.88 156 PHE A C 1
ATOM 1215 O O . PHE A 1 156 ? 10.945 -0.619 6.762 1 98.88 156 PHE A O 1
ATOM 1222 N N . PRO A 1 157 ? 12.789 -1.948 6.809 1 98.94 157 PRO A N 1
ATOM 1223 C CA . PRO A 1 157 ? 12.727 -2.182 5.363 1 98.94 157 PRO A CA 1
ATOM 1224 C C . PRO A 1 157 ? 11.602 -3.143 4.973 1 98.94 157 PRO A C 1
ATOM 1226 O O . PRO A 1 157 ? 11.594 -4.297 5.406 1 98.94 157 PRO A O 1
ATOM 1229 N N . LEU A 1 158 ? 10.703 -2.717 4.176 1 98.94 158 LEU A N 1
ATOM 1230 C CA . LEU A 1 158 ? 9.539 -3.537 3.85 1 98.94 158 LEU A CA 1
ATOM 1231 C C . LEU A 1 158 ? 9.781 -4.336 2.574 1 98.94 158 LEU A C 1
ATOM 1233 O O . LEU A 1 158 ? 9.469 -5.527 2.518 1 98.94 158 LEU A O 1
ATOM 1237 N N . PHE A 1 159 ? 10.25 -3.723 1.509 1 98.94 159 PHE A N 1
ATOM 1238 C CA . PHE A 1 159 ? 10.508 -4.355 0.22 1 98.94 159 PHE A CA 1
ATOM 1239 C C . PHE A 1 159 ? 11.344 -3.445 -0.674 1 98.94 159 PHE A C 1
ATOM 1241 O O . PHE A 1 159 ? 11.57 -2.279 -0.345 1 98.94 159 PHE A O 1
ATOM 1248 N N . GLY A 1 160 ? 11.898 -4.02 -1.724 1 98.94 160 GLY A N 1
ATOM 1249 C CA . GLY A 1 160 ? 12.547 -3.26 -2.779 1 98.94 160 GLY A CA 1
ATOM 1250 C C . GLY A 1 160 ? 11.742 -3.213 -4.062 1 98.94 160 GLY A C 1
ATOM 1251 O O . GLY A 1 160 ? 10.68 -3.826 -4.16 1 98.94 160 GLY A O 1
ATOM 1252 N N . MET A 1 161 ? 12.242 -2.453 -4.973 1 98.94 161 MET A N 1
ATOM 1253 C CA . MET A 1 161 ? 11.734 -2.393 -6.344 1 98.94 161 MET A CA 1
ATOM 1254 C C . MET A 1 161 ? 12.875 -2.154 -7.332 1 98.94 161 MET A C 1
ATOM 1256 O O . MET A 1 161 ? 13.594 -1.16 -7.23 1 98.94 161 MET A O 1
ATOM 1260 N N . ALA A 1 162 ? 13.062 -3.074 -8.211 1 98.88 162 ALA A N 1
ATOM 1261 C CA . ALA A 1 162 ? 13.945 -2.844 -9.352 1 98.88 162 ALA A CA 1
ATOM 1262 C C . ALA A 1 162 ? 13.188 -2.225 -10.523 1 98.88 162 ALA A C 1
ATOM 1264 O O . ALA A 1 162 ? 12.086 -2.658 -10.852 1 98.88 162 ALA A O 1
ATOM 1265 N N . VAL A 1 163 ? 13.75 -1.213 -11.086 1 98.88 163 VAL A N 1
ATOM 1266 C CA . VAL A 1 163 ? 13.172 -0.504 -12.227 1 98.88 163 VAL A CA 1
ATOM 1267 C C . VAL A 1 163 ? 14.195 -0.424 -13.359 1 98.88 163 VAL A C 1
ATOM 1269 O O . VAL A 1 163 ? 15.391 -0.238 -13.109 1 98.88 163 VAL A O 1
ATOM 1272 N N . GLY A 1 164 ? 13.727 -0.549 -14.555 1 98.81 164 GLY A N 1
ATOM 1273 C CA . GLY A 1 164 ? 14.602 -0.411 -15.703 1 98.81 164 GLY A CA 1
ATOM 1274 C C . GLY A 1 164 ? 13.883 -0.602 -17.031 1 98.81 164 GLY A C 1
ATOM 1275 O O . GLY A 1 164 ? 12.711 -0.981 -17.062 1 98.81 164 GLY A O 1
ATOM 1276 N N . GLU A 1 165 ? 14.625 -0.259 -18.062 1 98.62 165 GLU A N 1
ATOM 1277 C CA . GLU A 1 165 ? 14.102 -0.602 -19.391 1 98.62 165 GLU A CA 1
ATOM 1278 C C . GLU A 1 165 ? 14.078 -2.113 -19.594 1 98.62 165 GLU A C 1
ATOM 1280 O O . GLU A 1 165 ? 15.094 -2.787 -19.406 1 98.62 165 GLU A O 1
ATOM 1285 N N . PRO A 1 166 ? 12.922 -2.643 -19.969 1 98.56 166 PRO A N 1
ATOM 1286 C CA . PRO A 1 166 ? 12.883 -4.09 -20.188 1 98.56 166 PRO A CA 1
ATOM 1287 C C . PRO A 1 166 ? 13.875 -4.543 -21.266 1 98.56 166 PRO A C 1
ATOM 1289 O O . PRO A 1 166 ? 14.086 -3.838 -22.25 1 98.56 166 PRO A O 1
ATOM 1292 N N . SER A 1 167 ? 14.422 -5.676 -21.062 1 98.19 167 SER A N 1
ATOM 1293 C CA . SER A 1 167 ? 15.305 -6.254 -22.078 1 98.19 167 SER A CA 1
ATOM 1294 C C . SER A 1 167 ? 14.547 -6.508 -23.391 1 98.19 167 SER A C 1
ATOM 1296 O O . SER A 1 167 ? 13.32 -6.633 -23.391 1 98.19 167 SER A O 1
ATOM 1298 N N . ASP A 1 168 ? 15.266 -6.672 -24.422 1 96.75 168 ASP A N 1
ATOM 1299 C CA . ASP A 1 168 ? 14.648 -6.949 -25.719 1 96.75 168 ASP A CA 1
ATOM 1300 C C . ASP A 1 168 ? 13.984 -8.328 -25.719 1 96.75 168 ASP A C 1
ATOM 1302 O O . ASP A 1 168 ? 13.102 -8.594 -26.547 1 96.75 168 ASP A O 1
ATOM 1306 N N . GLU A 1 169 ? 14.398 -9.117 -24.812 1 95.06 169 GLU A N 1
ATOM 1307 C CA . GLU A 1 169 ? 13.891 -10.484 -24.75 1 95.06 169 GLU A CA 1
ATOM 1308 C C . GLU A 1 169 ? 12.695 -10.586 -23.797 1 95.06 169 GLU A C 1
ATOM 1310 O O . GLU A 1 169 ? 12.086 -11.648 -23.672 1 95.06 169 GLU A O 1
ATOM 1315 N N . GLU A 1 170 ? 12.445 -9.492 -23.156 1 93.31 170 GLU A N 1
ATOM 1316 C CA . GLU A 1 170 ? 11.328 -9.5 -22.219 1 93.31 170 GLU A CA 1
ATOM 1317 C C . GLU A 1 170 ? 10.008 -9.742 -22.938 1 93.31 170 GLU A C 1
ATOM 1319 O O . GLU A 1 170 ? 9.633 -8.992 -23.828 1 93.31 170 GLU A O 1
ATOM 1324 N N . ASN A 1 171 ? 9.289 -10.82 -22.562 1 91 171 ASN A N 1
ATOM 1325 C CA . ASN A 1 171 ? 8.047 -11.195 -23.219 1 91 171 ASN A CA 1
ATOM 1326 C C . ASN A 1 171 ? 6.977 -11.609 -22.219 1 91 171 ASN A C 1
ATOM 1328 O O . ASN A 1 171 ? 6.086 -12.391 -22.531 1 91 171 ASN A O 1
ATOM 1332 N N . GLY A 1 172 ? 7.148 -11.117 -21.047 1 93.19 172 GLY A N 1
ATOM 1333 C CA . GLY A 1 172 ? 6.145 -11.406 -20.031 1 93.19 172 GLY A CA 1
ATOM 1334 C C . GLY A 1 172 ? 4.785 -10.812 -20.359 1 93.19 172 GLY A C 1
ATOM 1335 O O . GLY A 1 172 ? 4.672 -9.945 -21.219 1 93.19 172 GLY A O 1
ATOM 1336 N N . SER A 1 173 ? 3.75 -11.352 -19.656 1 94.94 173 SER A N 1
ATOM 1337 C CA . SER A 1 173 ? 2.381 -10.867 -19.797 1 94.94 173 SER A CA 1
ATOM 1338 C C . SER A 1 173 ? 1.649 -10.906 -18.453 1 94.94 173 SER A C 1
ATOM 1340 O O . SER A 1 173 ? 2.064 -11.617 -17.531 1 94.94 173 SER A O 1
ATOM 1342 N N . PRO A 1 174 ? 0.598 -10.125 -18.375 1 97.56 174 PRO A N 1
ATOM 1343 C CA . PRO A 1 174 ? -0.179 -10.18 -17.125 1 97.56 174 PRO A CA 1
ATOM 1344 C C . PRO A 1 174 ? -0.679 -11.586 -16.812 1 97.56 174 PRO A C 1
ATOM 1346 O O . PRO A 1 174 ? -1.135 -12.305 -17.703 1 97.56 174 PRO A O 1
ATOM 1349 N N . LYS A 1 175 ? -0.559 -12 -15.562 1 96.88 175 LYS A N 1
ATOM 1350 C CA . LYS A 1 175 ? -1.102 -13.273 -15.102 1 96.88 175 LYS A CA 1
ATOM 1351 C C . LYS A 1 175 ? -2.6 -13.164 -14.828 1 96.88 175 LYS A C 1
ATOM 1353 O O . LYS A 1 175 ? -3.107 -12.078 -14.539 1 96.88 175 LYS A O 1
ATOM 1358 N N . PRO A 1 176 ? -3.242 -14.336 -14.906 1 98.12 176 PRO A N 1
ATOM 1359 C CA . PRO A 1 176 ? -4.648 -14.312 -14.5 1 98.12 176 PRO A CA 1
ATOM 1360 C C . PRO A 1 176 ? -4.836 -13.883 -13.047 1 98.12 176 PRO A C 1
ATOM 1362 O O . PRO A 1 176 ? -3.986 -14.18 -12.195 1 98.12 176 PRO A O 1
ATOM 1365 N N . ARG A 1 177 ? -5.906 -13.25 -12.828 1 98.69 177 ARG A N 1
ATOM 1366 C CA . ARG A 1 177 ? -6.273 -12.852 -11.469 1 98.69 177 ARG A CA 1
ATOM 1367 C C . ARG A 1 177 ? -7.551 -13.555 -11.016 1 98.69 177 ARG A C 1
ATOM 1369 O O . ARG A 1 177 ? -8.336 -14.008 -11.844 1 98.69 177 ARG A O 1
ATOM 1376 N N . LEU A 1 178 ? -7.684 -13.641 -9.656 1 98.62 178 LEU A N 1
ATOM 1377 C CA . LEU A 1 178 ? -8.938 -14.141 -9.109 1 98.62 178 LEU A CA 1
ATOM 1378 C C . LEU A 1 178 ? -10.133 -13.438 -9.742 1 98.62 178 LEU A C 1
ATOM 1380 O O . LEU A 1 178 ? -10.094 -12.227 -9.961 1 98.62 178 LEU A O 1
ATOM 1384 N N . PRO A 1 179 ? -11.195 -14.195 -10.047 1 97.44 179 PRO A N 1
ATOM 1385 C CA . PRO A 1 179 ? -12.359 -13.57 -10.672 1 97.44 179 PRO A CA 1
ATOM 1386 C C . PRO A 1 179 ? -12.961 -12.453 -9.812 1 97.44 179 PRO A C 1
ATOM 1388 O O . PRO A 1 179 ? -12.93 -12.531 -8.578 1 97.44 179 PRO A O 1
ATOM 1391 N N . PHE A 1 180 ? -13.57 -11.523 -10.469 1 97.69 180 PHE A N 1
ATOM 1392 C CA . PHE A 1 180 ? -14.164 -10.359 -9.828 1 97.69 180 PHE A CA 1
ATOM 1393 C C . PHE A 1 180 ? -15.062 -10.773 -8.672 1 97.69 180 PHE A C 1
ATOM 1395 O O . PHE A 1 180 ? -14.938 -10.258 -7.562 1 97.69 180 PHE A O 1
ATOM 1402 N N . LYS A 1 181 ? -15.883 -11.766 -8.852 1 95.56 181 LYS A N 1
ATOM 1403 C CA . LYS A 1 181 ? -16.891 -12.156 -7.863 1 95.56 181 LYS A CA 1
ATOM 1404 C C . LYS A 1 181 ? -16.234 -12.797 -6.641 1 95.56 181 LYS A C 1
ATOM 1406 O O . LYS A 1 181 ? -16.844 -12.875 -5.57 1 95.56 181 LYS A O 1
ATOM 1411 N N . HIS A 1 182 ? -15.031 -13.25 -6.855 1 97.19 182 HIS A N 1
ATOM 1412 C CA . HIS A 1 182 ? -14.344 -13.898 -5.742 1 97.19 182 HIS A CA 1
ATOM 1413 C C . HIS A 1 182 ? -13.75 -12.867 -4.789 1 97.19 182 HIS A C 1
ATOM 1415 O O . HIS A 1 182 ? -13.594 -13.141 -3.596 1 97.19 182 HIS A O 1
ATOM 1421 N N . ILE A 1 183 ? -13.469 -11.68 -5.301 1 98.12 183 ILE A N 1
ATOM 1422 C CA . ILE A 1 183 ? -12.734 -10.75 -4.453 1 98.12 183 ILE A CA 1
ATOM 1423 C C . ILE A 1 183 ? -13.633 -9.562 -4.09 1 98.12 183 ILE A C 1
ATOM 1425 O O . ILE A 1 183 ? -13.359 -8.844 -3.129 1 98.12 183 ILE A O 1
ATOM 1429 N N . PHE A 1 184 ? -14.664 -9.266 -4.871 1 98.81 184 PHE A N 1
ATOM 1430 C CA . PHE A 1 184 ? -15.562 -8.148 -4.617 1 98.81 184 PHE A CA 1
ATOM 1431 C C . PHE A 1 184 ? -16.859 -8.633 -3.984 1 98.81 184 PHE A C 1
ATOM 1433 O O . PHE A 1 184 ? -17.547 -9.5 -4.535 1 98.81 184 PHE A O 1
ATOM 1440 N N . HIS A 1 185 ? -17.203 -8.078 -2.836 1 98.75 185 HIS A N 1
ATOM 1441 C CA . HIS A 1 185 ? -18.438 -8.383 -2.104 1 98.75 185 HIS A CA 1
ATOM 1442 C C . HIS A 1 185 ? -19.312 -7.145 -1.941 1 98.75 185 HIS A C 1
ATOM 1444 O O . HIS A 1 185 ? -18.797 -6.051 -1.693 1 98.75 185 HIS A O 1
ATOM 1450 N N . LYS A 1 186 ? -20.641 -7.332 -2.117 1 98.38 186 LYS A N 1
ATOM 1451 C CA . LYS A 1 186 ? -21.562 -6.207 -1.949 1 98.38 186 LYS A CA 1
ATOM 1452 C C . LYS A 1 186 ? -22.109 -6.148 -0.525 1 98.38 186 LYS A C 1
ATOM 1454 O O . LYS A 1 186 ? -22.688 -7.121 -0.034 1 98.38 186 LYS A O 1
ATOM 1459 N N . ASP A 1 187 ? -21.828 -5.141 0.216 1 98.81 187 ASP A N 1
ATOM 1460 C CA . ASP A 1 187 ? -22.375 -4.738 1.511 1 98.81 187 ASP A CA 1
ATOM 1461 C C . ASP A 1 187 ? -21.75 -5.555 2.643 1 98.81 187 ASP A C 1
ATOM 1463 O O . ASP A 1 187 ? -21.312 -4.996 3.652 1 98.81 187 ASP A O 1
ATOM 1467 N N . GLN A 1 188 ? -21.625 -6.848 2.453 1 98.75 188 GLN A N 1
ATOM 1468 C CA . GLN A 1 188 ? -21 -7.723 3.443 1 98.75 188 GLN A CA 1
ATOM 1469 C C . GLN A 1 188 ? -20.156 -8.797 2.77 1 98.75 188 GLN A C 1
ATOM 1471 O O . GLN A 1 188 ? -20.375 -9.125 1.601 1 98.75 188 GLN A O 1
ATOM 1476 N N . TYR A 1 189 ? -19.203 -9.305 3.51 1 98.75 189 TYR A N 1
ATOM 1477 C CA . TYR A 1 189 ? -18.375 -10.406 3.023 1 98.75 189 TYR A CA 1
ATOM 1478 C C . TYR A 1 189 ? -19.188 -11.68 2.854 1 98.75 189 TYR A C 1
ATOM 1480 O O . TYR A 1 189 ? -19.953 -12.055 3.75 1 98.75 189 TYR A O 1
ATOM 1488 N N . ASP A 1 190 ? -19.125 -12.297 1.732 1 97.94 190 ASP A N 1
ATOM 1489 C CA . ASP A 1 190 ? -19.734 -13.602 1.515 1 97.94 190 ASP A CA 1
ATOM 1490 C C . ASP A 1 190 ? -18.75 -14.734 1.784 1 97.94 190 ASP A C 1
ATOM 1492 O O . ASP A 1 190 ? -17.938 -15.07 0.92 1 97.94 190 ASP A O 1
ATOM 1496 N N . ALA A 1 191 ? -18.938 -15.406 2.908 1 97.75 191 ALA A N 1
ATOM 1497 C CA . ALA A 1 191 ? -17.984 -16.438 3.33 1 97.75 191 ALA A CA 1
ATOM 1498 C C . ALA A 1 191 ? -18.547 -17.828 3.049 1 97.75 191 ALA A C 1
ATOM 1500 O O . ALA A 1 191 ? -18.156 -18.812 3.697 1 97.75 191 ALA A O 1
ATOM 1501 N N . ASN A 1 192 ? -19.5 -17.906 2.107 1 97.81 192 ASN A N 1
ATOM 1502 C CA . ASN A 1 192 ? -20.031 -19.219 1.751 1 97.81 192 ASN A CA 1
ATOM 1503 C C . ASN A 1 192 ? -18.938 -20.156 1.238 1 97.81 192 ASN A C 1
ATOM 1505 O O . ASN A 1 192 ? -18.469 -20 0.115 1 97.81 192 ASN A O 1
ATOM 1509 N N . GLN A 1 193 ? -18.641 -21.203 2 1 97.12 193 GLN A N 1
ATOM 1510 C CA . GLN A 1 193 ? -17.516 -22.078 1.719 1 97.12 193 GLN A CA 1
ATOM 1511 C C . GLN A 1 193 ? -17.719 -22.828 0.41 1 97.12 193 GLN A C 1
ATOM 1513 O O . GLN A 1 193 ? -16.781 -22.969 -0.387 1 97.12 193 GLN A O 1
ATOM 1518 N N . HIS A 1 194 ? -18.922 -23.328 0.262 1 97.19 194 HIS A N 1
ATOM 1519 C CA . HIS A 1 194 ? -19.203 -24.109 -0.936 1 97.19 194 HIS A CA 1
ATOM 1520 C C . HIS A 1 194 ? -19 -23.266 -2.197 1 97.19 194 HIS A C 1
ATOM 1522 O O . HIS A 1 194 ? -18.375 -23.734 -3.154 1 97.19 194 HIS A O 1
ATOM 1528 N N . GLN A 1 195 ? -19.5 -22.109 -2.184 1 96.56 195 GLN A N 1
ATOM 1529 C CA . GLN A 1 195 ? -19.375 -21.219 -3.336 1 96.56 195 GLN A CA 1
ATOM 1530 C C . GLN A 1 195 ? -17.938 -20.781 -3.557 1 96.56 195 GLN A C 1
ATOM 1532 O O . GLN A 1 195 ? -17.453 -20.766 -4.691 1 96.56 195 GLN A O 1
ATOM 1537 N N . GLN A 1 196 ? -17.25 -20.438 -2.523 1 96.69 196 GLN A N 1
ATOM 1538 C CA . GLN A 1 196 ? -15.852 -20.031 -2.627 1 96.69 196 GLN A CA 1
ATOM 1539 C C . GLN A 1 196 ? -14.984 -21.141 -3.184 1 96.69 196 GLN A C 1
ATOM 1541 O O . GLN A 1 196 ? -14.125 -20.906 -4.043 1 96.69 196 GLN A O 1
ATOM 1546 N N . ARG A 1 197 ? -15.227 -22.344 -2.717 1 97.19 197 ARG A N 1
ATOM 1547 C CA . ARG A 1 197 ? -14.453 -23.484 -3.189 1 97.19 197 ARG A CA 1
ATOM 1548 C C . ARG A 1 197 ? -14.719 -23.75 -4.668 1 97.19 197 ARG A C 1
ATOM 1550 O O . ARG A 1 197 ? -13.797 -24.062 -5.422 1 97.19 197 ARG A O 1
ATOM 1557 N N . LYS A 1 198 ? -15.992 -23.641 -4.992 1 97.38 198 LYS A N 1
ATOM 1558 C CA . LYS A 1 198 ? -16.344 -23.828 -6.395 1 97.38 198 LYS A CA 1
ATOM 1559 C C . LYS A 1 198 ? -15.648 -22.812 -7.289 1 97.38 198 LYS A C 1
ATOM 1561 O O . LYS A 1 198 ? -15.125 -23.172 -8.344 1 97.38 198 LYS A O 1
ATOM 1566 N N . GLU A 1 199 ? -15.609 -21.594 -6.887 1 96.94 199 GLU A N 1
ATOM 1567 C CA . GLU A 1 199 ? -14.945 -20.516 -7.641 1 96.94 199 GLU A CA 1
ATOM 1568 C C . GLU A 1 199 ? -13.438 -20.734 -7.699 1 96.94 199 GLU A C 1
ATOM 1570 O O . GLU A 1 199 ? -12.805 -20.469 -8.719 1 96.94 199 GLU A O 1
ATOM 1575 N N . LEU A 1 200 ? -12.867 -21.203 -6.613 1 97.75 200 LEU A N 1
ATOM 1576 C CA . LEU A 1 200 ? -11.438 -21.484 -6.582 1 97.75 200 LEU A CA 1
ATOM 1577 C C . LEU A 1 200 ? -11.086 -22.609 -7.539 1 97.75 200 LEU A C 1
ATOM 1579 O O . LEU A 1 200 ? -10.047 -22.562 -8.203 1 97.75 200 LEU A O 1
ATOM 1583 N N . GLU A 1 201 ? -11.953 -23.609 -7.523 1 97.62 201 GLU A N 1
ATOM 1584 C CA . GLU A 1 201 ? -11.719 -24.719 -8.438 1 97.62 201 GLU A CA 1
ATOM 1585 C C . GLU A 1 201 ? -11.711 -24.266 -9.891 1 97.62 201 GLU A C 1
ATOM 1587 O O . GLU A 1 201 ? -10.867 -24.688 -10.68 1 97.62 201 GLU A O 1
ATOM 1592 N N . ALA A 1 202 ? -12.672 -23.453 -10.219 1 98.31 202 ALA A N 1
ATOM 1593 C CA . ALA A 1 202 ? -12.742 -22.906 -11.57 1 98.31 202 ALA A CA 1
ATOM 1594 C C . ALA A 1 202 ? -11.516 -22.047 -11.891 1 98.31 202 ALA A C 1
ATOM 1596 O O . ALA A 1 202 ? -10.969 -22.125 -12.984 1 98.31 202 ALA A O 1
ATOM 1597 N N . TYR A 1 203 ? -11.125 -21.25 -10.992 1 98.56 203 TYR A N 1
ATOM 1598 C CA . TYR A 1 203 ? -9.953 -20.391 -11.164 1 98.56 203 TYR A CA 1
ATOM 1599 C C . TYR A 1 203 ? -8.688 -21.219 -11.305 1 98.56 203 TYR A C 1
ATOM 1601 O O . TYR A 1 203 ? -7.801 -20.875 -12.094 1 98.56 203 TYR A O 1
ATOM 1609 N N . ASP A 1 204 ? -8.609 -22.297 -10.555 1 98.5 204 ASP A N 1
ATOM 1610 C CA . ASP A 1 204 ? -7.477 -23.219 -10.648 1 98.5 204 ASP A CA 1
ATOM 1611 C C . ASP A 1 204 ? -7.316 -23.734 -12.078 1 98.5 204 ASP A C 1
ATOM 1613 O O . ASP A 1 204 ? -6.195 -23.891 -12.562 1 98.5 204 ASP A O 1
ATOM 1617 N N . GLN A 1 205 ? -8.445 -24 -12.664 1 98.5 205 GLN A N 1
ATOM 1618 C CA . GLN A 1 205 ? -8.391 -24.453 -14.047 1 98.5 205 GLN A CA 1
ATOM 1619 C C . GLN A 1 205 ? -7.859 -23.375 -14.969 1 98.5 205 GLN A C 1
ATOM 1621 O O . GLN A 1 205 ? -7.062 -23.641 -15.867 1 98.5 205 GLN A O 1
ATOM 1626 N N . VAL A 1 206 ? -8.273 -22.156 -14.773 1 98.5 206 VAL A N 1
ATOM 1627 C CA . VAL A 1 206 ? -7.82 -21.016 -15.562 1 98.5 206 VAL A CA 1
ATOM 1628 C C . VAL A 1 206 ? -6.309 -20.859 -15.43 1 98.5 206 VAL A C 1
ATOM 1630 O O . VAL A 1 206 ? -5.605 -20.688 -16.438 1 98.5 206 VAL A O 1
ATOM 1633 N N . VAL A 1 207 ? -5.809 -20.938 -14.242 1 98.44 207 VAL A N 1
ATOM 1634 C CA . VAL A 1 207 ? -4.387 -20.734 -13.969 1 98.44 207 VAL A CA 1
ATOM 1635 C C . VAL A 1 207 ? -3.58 -21.891 -14.57 1 98.44 207 VAL A C 1
ATOM 1637 O O . VAL A 1 207 ? -2.514 -21.672 -15.148 1 98.44 207 VAL A O 1
ATOM 1640 N N . SER A 1 208 ? -4.086 -23.094 -14.352 1 98.44 208 SER A N 1
ATOM 1641 C CA . SER A 1 208 ? -3.398 -24.25 -14.922 1 98.44 208 SER A CA 1
ATOM 1642 C C . SER A 1 208 ? -3.285 -24.125 -16.438 1 98.44 208 SER A C 1
ATOM 1644 O O . SER A 1 208 ? -2.225 -24.391 -17 1 98.44 208 SER A O 1
ATOM 1646 N N . GLU A 1 209 ? -4.367 -23.734 -17.109 1 98.25 209 GLU A N 1
ATOM 1647 C CA . GLU A 1 209 ? -4.359 -23.562 -18.562 1 98.25 209 GLU A CA 1
ATOM 1648 C C . GLU A 1 209 ? -3.395 -22.469 -18.984 1 98.25 209 GLU A C 1
ATOM 1650 O O . GLU A 1 209 ? -2.707 -22.594 -20 1 98.25 209 GLU A O 1
ATOM 1655 N N . TYR A 1 210 ? -3.369 -21.422 -18.266 1 97.38 210 TYR A N 1
ATOM 1656 C CA . TYR A 1 210 ? -2.455 -20.328 -18.547 1 97.38 210 TYR A CA 1
ATOM 1657 C C . TYR A 1 210 ? -1.008 -20.797 -18.547 1 97.38 210 TYR A C 1
ATOM 1659 O O . TYR A 1 210 ? -0.265 -20.531 -19.5 1 97.38 210 TYR A O 1
ATOM 1667 N N . TYR A 1 211 ? -0.6 -21.5 -17.516 1 96.88 211 TYR A N 1
ATOM 1668 C CA . TYR A 1 211 ? 0.784 -21.938 -17.406 1 96.88 211 TYR A CA 1
ATOM 1669 C C . TYR A 1 211 ? 1.092 -23 -18.469 1 96.88 211 TYR A C 1
ATOM 1671 O O . TYR A 1 211 ? 2.189 -23.031 -19.031 1 96.88 211 TYR A O 1
ATOM 1679 N N . LYS A 1 212 ? 0.118 -23.891 -18.688 1 97.44 212 LYS A N 1
ATOM 1680 C CA . LYS A 1 212 ? 0.295 -24.875 -19.734 1 97.44 212 LYS A CA 1
ATOM 1681 C C . LYS A 1 212 ? 0.571 -24.219 -21.078 1 97.44 212 LYS A C 1
ATOM 1683 O O . LYS A 1 212 ? 1.511 -24.594 -21.781 1 97.44 212 LYS A O 1
ATOM 1688 N N . GLU A 1 213 ? -0.223 -23.266 -21.422 1 96.38 213 GLU A N 1
ATOM 1689 C CA . GLU A 1 213 ? -0.081 -22.562 -22.703 1 96.38 213 GLU A CA 1
ATOM 1690 C C . GLU A 1 213 ? 1.217 -21.766 -22.75 1 96.38 213 GLU A C 1
ATOM 1692 O O . GLU A 1 213 ? 1.952 -21.828 -23.734 1 96.38 213 GLU A O 1
ATOM 1697 N N . ARG A 1 214 ? 1.505 -21.078 -21.703 1 94 214 ARG A N 1
ATOM 1698 C CA . ARG A 1 214 ? 2.66 -20.188 -21.641 1 94 214 ARG A CA 1
ATOM 1699 C C . ARG A 1 214 ? 3.963 -20.969 -21.75 1 94 214 ARG A C 1
ATOM 1701 O O . ARG A 1 214 ? 4.941 -20.484 -22.312 1 94 214 ARG A O 1
ATOM 1708 N N . THR A 1 215 ? 3.908 -22.203 -21.25 1 94.81 215 THR A N 1
ATOM 1709 C CA . THR A 1 215 ? 5.156 -22.953 -21.156 1 94.81 215 THR A CA 1
ATOM 1710 C C . THR A 1 215 ? 5.121 -24.172 -22.094 1 94.81 215 THR A C 1
ATOM 1712 O O . THR A 1 215 ? 5.945 -25.078 -21.969 1 94.81 215 THR A O 1
ATOM 1715 N N . HIS A 1 216 ? 4.094 -24.203 -22.875 1 96 216 HIS A N 1
ATOM 1716 C CA . HIS A 1 216 ? 3.93 -25.297 -23.828 1 96 216 HIS A CA 1
ATOM 1717 C C . HIS A 1 216 ? 3.898 -26.656 -23.125 1 96 216 HIS A C 1
ATOM 1719 O O . HIS A 1 216 ? 4.582 -27.594 -23.531 1 96 216 HIS A O 1
ATOM 1725 N N . GLY A 1 217 ? 3.266 -26.609 -22 1 94.94 217 GLY A N 1
ATOM 1726 C CA . GLY A 1 217 ? 2.975 -27.859 -21.312 1 94.94 217 GLY A CA 1
ATOM 1727 C C . GLY A 1 217 ? 3.975 -28.188 -20.219 1 94.94 217 GLY A C 1
ATOM 1728 O O . GLY A 1 217 ? 3.781 -29.141 -19.469 1 94.94 217 GLY A O 1
ATOM 1729 N N . VAL A 1 218 ? 5 -27.422 -20.031 1 96.06 218 VAL A N 1
ATOM 1730 C CA . VAL A 1 218 ? 6.031 -27.719 -19.047 1 96.06 218 VAL A CA 1
ATOM 1731 C C . VAL A 1 218 ? 5.473 -27.5 -17.641 1 96.06 218 VAL A C 1
ATOM 1733 O O . VAL A 1 218 ? 5.688 -28.328 -16.734 1 96.06 218 VAL A O 1
ATOM 1736 N N . ARG A 1 219 ? 4.879 -26.391 -17.438 1 95.12 219 ARG A N 1
ATOM 1737 C CA . ARG A 1 219 ? 4.223 -26.094 -16.156 1 95.12 219 ARG A CA 1
ATOM 1738 C C . ARG A 1 219 ? 2.715 -26.281 -16.266 1 95.12 219 ARG A C 1
ATOM 1740 O O . ARG A 1 219 ? 2.104 -25.906 -17.266 1 95.12 219 ARG A O 1
ATOM 1747 N N . THR A 1 220 ? 2.113 -26.906 -15.18 1 96.38 220 THR A N 1
ATOM 1748 C CA . THR A 1 220 ? 0.677 -27.172 -15.195 1 96.38 220 THR A CA 1
ATOM 1749 C C . THR A 1 220 ? 0.059 -26.891 -13.828 1 96.38 220 THR A C 1
ATOM 1751 O O . THR A 1 220 ? -1.1 -27.234 -13.586 1 96.38 220 THR A O 1
ATOM 1754 N N . GLU A 1 221 ? 0.841 -26.328 -12.945 1 96.81 221 GLU A N 1
ATOM 1755 C CA . GLU A 1 221 ? 0.324 -26.094 -11.602 1 96.81 221 GLU A CA 1
ATOM 1756 C C . GLU A 1 221 ? -0.837 -25.109 -11.625 1 96.81 221 GLU A C 1
ATOM 1758 O O . GLU A 1 221 ? -0.894 -24.219 -12.484 1 96.81 221 GLU A O 1
ATOM 1763 N N . ASN A 1 222 ? -1.75 -25.312 -10.797 1 97.88 222 ASN A N 1
ATOM 1764 C CA . ASN A 1 222 ? -2.832 -24.344 -10.609 1 97.88 222 ASN A CA 1
ATOM 1765 C C . ASN A 1 222 ? -2.553 -23.406 -9.438 1 97.88 222 ASN A C 1
ATOM 1767 O O . ASN A 1 222 ? -1.467 -23.438 -8.859 1 97.88 222 ASN A O 1
ATOM 1771 N N . TRP A 1 223 ? -3.445 -22.5 -9.172 1 98.44 223 TRP A N 1
ATOM 1772 C CA . TRP A 1 223 ? -3.215 -21.453 -8.18 1 98.44 223 TRP A CA 1
ATOM 1773 C C . TRP A 1 223 ? -3.105 -22.047 -6.777 1 98.44 223 TRP A C 1
ATOM 1775 O O . TRP A 1 223 ? -2.174 -21.734 -6.035 1 98.44 223 TRP A O 1
ATOM 1785 N N . SER A 1 224 ? -4.059 -22.938 -6.41 1 98 224 SER A N 1
ATOM 1786 C CA . SER A 1 224 ? -4.078 -23.531 -5.078 1 98 224 SER A CA 1
ATOM 1787 C C . SER A 1 224 ? -2.783 -24.297 -4.793 1 98 224 SER A C 1
ATOM 1789 O O . SER A 1 224 ? -2.275 -24.266 -3.67 1 98 224 SER A O 1
ATOM 1791 N N . GLN A 1 225 ? -2.291 -24.938 -5.762 1 97.19 225 GLN A N 1
ATOM 1792 C CA . GLN A 1 225 ? -1.03 -25.656 -5.617 1 97.19 225 GLN A CA 1
ATOM 1793 C C . GLN A 1 225 ? 0.126 -24.688 -5.359 1 97.19 225 GLN A C 1
ATOM 1795 O O . GLN A 1 225 ? 0.999 -24.969 -4.531 1 97.19 225 GLN A O 1
ATOM 1800 N N . GLN A 1 226 ? 0.183 -23.594 -6.094 1 97 226 GLN A N 1
ATOM 1801 C CA . GLN A 1 226 ? 1.232 -22.594 -5.914 1 97 226 GLN A CA 1
ATOM 1802 C C . GLN A 1 226 ? 1.177 -21.984 -4.516 1 97 226 GLN A C 1
ATOM 1804 O O . GLN A 1 226 ? 2.213 -21.797 -3.875 1 97 226 GLN A O 1
ATOM 1809 N N . ILE A 1 227 ? -0.045 -21.734 -4.055 1 96.5 227 ILE A N 1
ATOM 1810 C CA . ILE A 1 227 ? -0.262 -21.141 -2.736 1 96.5 227 ILE A CA 1
ATOM 1811 C C . ILE A 1 227 ? 0.219 -22.109 -1.659 1 96.5 227 ILE A C 1
ATOM 1813 O O . ILE A 1 227 ? 0.85 -21.703 -0.682 1 96.5 227 ILE A O 1
ATOM 1817 N N . GLU A 1 228 ? -0.176 -23.328 -1.822 1 96.75 228 GLU A N 1
ATOM 1818 C CA . GLU A 1 228 ? 0.246 -24.344 -0.857 1 96.75 228 GLU A CA 1
ATOM 1819 C C . GLU A 1 228 ? 1.767 -24.469 -0.822 1 96.75 228 GLU A C 1
ATOM 1821 O O . GLU A 1 228 ? 2.357 -24.609 0.25 1 96.75 228 GLU A O 1
ATOM 1826 N N . THR A 1 229 ? 2.344 -24.453 -1.952 1 95.62 229 THR A N 1
ATOM 1827 C CA . THR A 1 229 ? 3.797 -24.547 -2.035 1 95.62 229 THR A CA 1
ATOM 1828 C C . THR A 1 229 ? 4.453 -23.375 -1.318 1 95.62 229 THR A C 1
ATOM 1830 O O . THR A 1 229 ? 5.395 -23.562 -0.544 1 95.62 229 THR A O 1
ATOM 1833 N N . PHE A 1 230 ? 3.994 -22.203 -1.529 1 95.88 230 PHE A N 1
ATOM 1834 C CA . PHE A 1 230 ? 4.621 -21.016 -0.976 1 95.88 230 PHE A CA 1
ATOM 1835 C C . PHE A 1 230 ? 4.344 -20.891 0.519 1 95.88 230 PHE A C 1
ATOM 1837 O O . PHE A 1 230 ? 5.273 -20.766 1.317 1 95.88 230 PHE A O 1
ATOM 1844 N N . LEU A 1 231 ? 3.086 -21 0.891 1 97 231 LEU A N 1
ATOM 1845 C CA . LEU A 1 231 ? 2.691 -20.781 2.277 1 97 231 LEU A CA 1
ATOM 1846 C C . LEU A 1 231 ? 3.018 -22 3.135 1 97 231 LEU A C 1
ATOM 1848 O O . LEU A 1 231 ? 3.035 -21.922 4.363 1 97 231 LEU A O 1
ATOM 1852 N N . GLY A 1 232 ? 3.17 -23.062 2.457 1 95.38 232 GLY A N 1
ATOM 1853 C CA . GLY A 1 232 ? 3.51 -24.266 3.186 1 95.38 232 GLY A CA 1
ATOM 1854 C C . GLY A 1 232 ? 4.957 -24.312 3.635 1 95.38 232 GLY A C 1
ATOM 1855 O O . GLY A 1 232 ? 5.332 -25.141 4.473 1 95.38 232 GLY A O 1
ATOM 1856 N N . ARG A 1 233 ? 5.668 -23.344 3.135 1 89.06 233 ARG A N 1
ATOM 1857 C CA . ARG A 1 233 ? 7.062 -23.219 3.541 1 89.06 233 ARG A CA 1
ATOM 1858 C C . ARG A 1 233 ? 7.191 -22.422 4.836 1 89.06 233 ARG A C 1
ATOM 1860 O O . ARG A 1 233 ? 6.426 -21.484 5.07 1 89.06 233 ARG A O 1
ATOM 1867 N N . LYS A 1 234 ? 7.91 -22.891 5.816 1 83.44 234 LYS A N 1
ATOM 1868 C CA . LYS A 1 234 ? 8.148 -22.188 7.07 1 83.44 234 LYS A CA 1
ATOM 1869 C C . LYS A 1 234 ? 9.336 -21.234 6.945 1 83.44 234 LYS A C 1
ATOM 1871 O O . LYS A 1 234 ? 10.469 -21.609 7.277 1 83.44 234 LYS A O 1
ATOM 1876 N N . THR A 1 235 ? 8.961 -20.078 6.398 1 84.88 235 THR A N 1
ATOM 1877 C CA . THR A 1 235 ? 9.992 -19.062 6.215 1 84.88 235 THR A CA 1
ATOM 1878 C C . THR A 1 235 ? 9.656 -17.812 7.012 1 84.88 235 THR A C 1
ATOM 1880 O O . THR A 1 235 ? 8.492 -17.578 7.355 1 84.88 235 THR A O 1
ATOM 1883 N N . ARG A 1 236 ? 10.742 -17 7.445 1 93.38 236 ARG A N 1
ATOM 1884 C CA . ARG A 1 236 ? 10.672 -15.68 8.078 1 93.38 236 ARG A CA 1
ATOM 1885 C C . ARG A 1 236 ? 9.891 -15.742 9.383 1 93.38 236 ARG A C 1
ATOM 1887 O O . ARG A 1 236 ? 9.039 -14.898 9.648 1 93.38 236 ARG A O 1
ATOM 1894 N N . LEU A 1 237 ? 10.039 -16.75 10.125 1 90.75 237 LEU A N 1
ATOM 1895 C CA . LEU A 1 237 ? 9.336 -17 11.375 1 90.75 237 LEU A CA 1
ATOM 1896 C C . LEU A 1 237 ? 9.805 -16.031 12.461 1 90.75 237 LEU A C 1
ATOM 1898 O O . LEU A 1 237 ? 9.148 -15.891 13.492 1 90.75 237 LEU A O 1
ATOM 1902 N N . ASP A 1 238 ? 10.867 -15.312 12.172 1 94.31 238 ASP A N 1
ATOM 1903 C CA . ASP A 1 238 ? 11.43 -14.391 13.164 1 94.31 238 ASP A CA 1
ATOM 1904 C C . ASP A 1 238 ? 10.898 -12.977 12.953 1 94.31 238 ASP A C 1
ATOM 1906 O O . ASP A 1 238 ? 11.383 -12.031 13.57 1 94.31 238 ASP A O 1
ATOM 1910 N N . MET A 1 239 ? 9.906 -12.789 12.133 1 96.94 239 MET A N 1
ATOM 1911 C CA . MET A 1 239 ? 9.477 -11.461 11.711 1 96.94 239 MET A CA 1
ATOM 1912 C C . MET A 1 239 ? 8.945 -10.664 12.898 1 96.94 239 MET A C 1
ATOM 1914 O O . MET A 1 239 ? 9.227 -9.469 13.023 1 96.94 239 MET A O 1
ATOM 1918 N N . LEU A 1 240 ? 8.18 -11.297 13.758 1 96.12 240 LEU A N 1
ATOM 1919 C CA . LEU A 1 240 ? 7.672 -10.602 14.938 1 96.12 240 LEU A CA 1
ATOM 1920 C C . LEU A 1 240 ? 8.812 -10.07 15.789 1 96.12 240 LEU A C 1
ATOM 1922 O O . LEU A 1 240 ? 8.773 -8.922 16.25 1 96.12 240 LEU A O 1
ATOM 1926 N N . ASP A 1 241 ? 9.812 -10.867 15.992 1 96.25 241 ASP A N 1
ATOM 1927 C CA . ASP A 1 241 ? 10.977 -10.469 16.766 1 96.25 241 ASP A CA 1
ATOM 1928 C C . ASP A 1 241 ? 11.703 -9.297 16.109 1 96.25 241 ASP A C 1
ATOM 1930 O O . ASP A 1 241 ? 12.141 -8.367 16.781 1 96.25 241 ASP A O 1
ATOM 1934 N N . GLU A 1 242 ? 11.867 -9.352 14.797 1 97.31 242 GLU A N 1
ATOM 1935 C CA . GLU A 1 242 ? 12.547 -8.281 14.07 1 97.31 242 GLU A CA 1
ATOM 1936 C C . GLU A 1 242 ? 11.766 -6.973 14.164 1 97.31 242 GLU A C 1
ATOM 1938 O O . GLU A 1 242 ? 12.359 -5.895 14.258 1 97.31 242 GLU A O 1
ATOM 1943 N N . LEU A 1 243 ? 10.43 -7.055 14.117 1 97.94 243 LEU A N 1
ATOM 1944 C CA . LEU A 1 243 ? 9.594 -5.871 14.273 1 97.94 243 LEU A CA 1
ATOM 1945 C C . LEU A 1 243 ? 9.75 -5.27 15.664 1 97.94 243 LEU A C 1
ATOM 1947 O O . LEU A 1 243 ? 9.859 -4.051 15.812 1 97.94 243 LEU A O 1
ATOM 1951 N N . LYS A 1 244 ? 9.789 -6.109 16.672 1 96.62 244 LYS A N 1
ATOM 1952 C CA . LYS A 1 244 ? 9.984 -5.637 18.031 1 96.62 244 LYS A CA 1
ATOM 1953 C C . LYS A 1 244 ? 11.336 -4.961 18.203 1 96.62 244 LYS A C 1
ATOM 1955 O O . LYS A 1 244 ? 11.438 -3.887 18.797 1 96.62 244 LYS A O 1
ATOM 1960 N N . LYS A 1 245 ? 12.352 -5.582 17.641 1 97.12 245 LYS A N 1
ATOM 1961 C CA . LYS A 1 245 ? 13.703 -5.027 17.719 1 97.12 245 LYS A CA 1
ATOM 1962 C C . LYS A 1 245 ? 13.766 -3.648 17.062 1 97.12 245 LYS A C 1
ATOM 1964 O O . LYS A 1 245 ? 14.508 -2.775 17.516 1 97.12 245 LYS A O 1
ATOM 1969 N N . ALA A 1 246 ? 12.969 -3.445 16.031 1 97.38 246 ALA A N 1
ATOM 1970 C CA . ALA A 1 246 ? 12.961 -2.182 15.305 1 97.38 246 ALA A CA 1
ATOM 1971 C C . ALA A 1 246 ? 12.125 -1.132 16.031 1 97.38 246 ALA A C 1
ATOM 1973 O O . ALA A 1 246 ? 12.039 0.018 15.586 1 97.38 246 ALA A O 1
ATOM 1974 N N . GLY A 1 247 ? 11.445 -1.475 17.094 1 96.31 247 GLY A N 1
ATOM 1975 C CA . GLY A 1 247 ? 10.695 -0.531 17.906 1 96.31 247 GLY A CA 1
ATOM 1976 C C . GLY A 1 247 ? 9.203 -0.568 17.656 1 96.31 247 GLY A C 1
ATOM 1977 O O . GLY A 1 247 ? 8.477 0.341 18.047 1 96.31 247 GLY A O 1
ATOM 1978 N N . PHE A 1 248 ? 8.734 -1.599 16.969 1 95.44 248 PHE A N 1
ATOM 1979 C CA . PHE A 1 248 ? 7.316 -1.717 16.656 1 95.44 248 PHE A CA 1
ATOM 1980 C C . PHE A 1 248 ? 6.676 -2.832 17.484 1 95.44 248 PHE A C 1
ATOM 1982 O O . PHE A 1 248 ? 7.375 -3.697 18.016 1 95.44 248 PHE A O 1
ATOM 1989 N N . ILE A 1 249 ? 5.27 -2.77 17.562 1 91.31 249 ILE A N 1
ATOM 1990 C CA . ILE A 1 249 ? 4.426 -3.775 18.203 1 91.31 249 ILE A CA 1
ATOM 1991 C C . ILE A 1 249 ? 4.809 -3.916 19.672 1 91.31 249 ILE A C 1
ATOM 1993 O O . ILE A 1 249 ? 4.871 -5.027 20.203 1 91.31 249 ILE A O 1
ATOM 1997 N N . GLN A 1 250 ? 5.207 -2.844 20.203 1 81.88 250 GLN A N 1
ATOM 1998 C CA . GLN A 1 250 ? 5.52 -2.859 21.625 1 81.88 250 GLN A CA 1
ATOM 1999 C C . GLN A 1 250 ? 4.25 -2.975 22.469 1 81.88 250 GLN A C 1
ATOM 2001 O O . GLN A 1 250 ? 4.309 -3.336 23.641 1 81.88 250 GLN A O 1
ATOM 2006 N N . ARG A 1 251 ? 3.164 -2.744 21.875 1 75.69 251 ARG A N 1
ATOM 2007 C CA . ARG A 1 251 ? 1.818 -2.785 22.438 1 75.69 251 ARG A CA 1
ATOM 2008 C C . ARG A 1 251 ? 0.768 -2.916 21.344 1 75.69 251 ARG A C 1
ATOM 2010 O O . ARG A 1 251 ? 1.026 -2.578 20.172 1 75.69 251 ARG A O 1
ATOM 2017 N N . MET B 1 1 ? 9.211 9.531 -23.516 1 82.88 1 MET B N 1
ATOM 2018 C CA . MET B 1 1 ? 8.734 9.125 -22.188 1 82.88 1 MET B CA 1
ATOM 2019 C C . MET B 1 1 ? 7.469 9.891 -21.812 1 82.88 1 MET B C 1
ATOM 2021 O O . MET B 1 1 ? 7.406 11.117 -21.984 1 82.88 1 MET B O 1
ATOM 2025 N N . SER B 1 2 ? 6.371 9.18 -21.5 1 93.12 2 SER B N 1
ATOM 2026 C CA . SER B 1 2 ? 5.121 9.82 -21.109 1 93.12 2 SER B CA 1
ATOM 2027 C C . SER B 1 2 ? 5.203 10.344 -19.672 1 93.12 2 SER B C 1
ATOM 2029 O O . SER B 1 2 ? 5.832 9.727 -18.812 1 93.12 2 SER B O 1
ATOM 2031 N N . ASP B 1 3 ? 4.66 11.578 -19.422 1 96.06 3 ASP B N 1
ATOM 2032 C CA . ASP B 1 3 ? 4.57 12.141 -18.078 1 96.06 3 ASP B CA 1
ATOM 2033 C C . ASP B 1 3 ? 3.113 12.273 -17.641 1 96.06 3 ASP B C 1
ATOM 2035 O O . ASP B 1 3 ? 2.797 13.07 -16.75 1 96.06 3 ASP B O 1
ATOM 2039 N N . TYR B 1 4 ? 2.291 11.531 -18.297 1 98.44 4 TYR B N 1
ATOM 2040 C CA . TYR B 1 4 ? 0.858 11.68 -18.062 1 98.44 4 TYR B CA 1
ATOM 2041 C C . TYR B 1 4 ? 0.493 11.305 -16.625 1 98.44 4 TYR B C 1
ATOM 2043 O O . TYR B 1 4 ? -0.163 12.078 -15.93 1 98.44 4 TYR B O 1
ATOM 2051 N N . VAL B 1 5 ? 0.934 10.172 -16.188 1 98.81 5 VAL B N 1
ATOM 2052 C CA . VAL B 1 5 ? 0.582 9.68 -14.867 1 98.81 5 VAL B CA 1
ATOM 2053 C C . VAL B 1 5 ? 1.225 10.555 -13.797 1 98.81 5 VAL B C 1
ATOM 2055 O O . VAL B 1 5 ? 0.598 10.867 -12.781 1 98.81 5 VAL B O 1
ATOM 2058 N N . TYR B 1 6 ? 2.449 10.93 -14.031 1 98.69 6 TYR B N 1
ATOM 2059 C CA . TYR B 1 6 ? 3.143 11.82 -13.109 1 98.69 6 TYR B CA 1
ATOM 2060 C C . TYR B 1 6 ? 2.352 13.109 -12.898 1 98.69 6 TYR B C 1
ATOM 2062 O O . TYR B 1 6 ? 2.115 13.516 -11.766 1 98.69 6 TYR B O 1
ATOM 2070 N N . GLU B 1 7 ? 1.93 13.703 -13.961 1 98.69 7 GLU B N 1
ATOM 2071 C CA . GLU B 1 7 ? 1.189 14.961 -13.891 1 98.69 7 GLU B CA 1
ATOM 2072 C C . GLU B 1 7 ? -0.158 14.766 -13.195 1 98.69 7 GLU B C 1
ATOM 2074 O O . GLU B 1 7 ? -0.599 15.625 -12.43 1 98.69 7 GLU B O 1
ATOM 2079 N N . LEU B 1 8 ? -0.788 13.656 -13.492 1 98.75 8 LEU B N 1
ATOM 2080 C CA . LEU B 1 8 ? -2.045 13.312 -12.836 1 98.75 8 LEU B CA 1
ATOM 2081 C C . LEU B 1 8 ? -1.857 13.203 -11.328 1 98.75 8 LEU B C 1
ATOM 2083 O O . LEU B 1 8 ? -2.623 13.789 -10.562 1 98.75 8 LEU B O 1
ATOM 2087 N N . MET B 1 9 ? -0.792 12.516 -10.906 1 98.81 9 MET B N 1
ATOM 2088 C CA . MET B 1 9 ? -0.535 12.242 -9.492 1 98.81 9 MET B CA 1
ATOM 2089 C C . MET B 1 9 ? -0.219 13.531 -8.742 1 98.81 9 MET B C 1
ATOM 2091 O O . MET B 1 9 ? -0.582 13.68 -7.574 1 98.81 9 MET B O 1
ATOM 2095 N N . LYS B 1 10 ? 0.4 14.453 -9.406 1 98.31 10 LYS B N 1
ATOM 2096 C CA . LYS B 1 10 ? 0.79 15.711 -8.773 1 98.31 10 LYS B CA 1
ATOM 2097 C C . LYS B 1 10 ? -0.434 16.547 -8.398 1 98.31 10 LYS B C 1
ATOM 2099 O O . LYS B 1 10 ? -0.335 17.484 -7.605 1 98.31 10 LYS B O 1
ATOM 2104 N N . GLN B 1 11 ? -1.595 16.172 -8.93 1 98.19 11 GLN B N 1
ATOM 2105 C CA . GLN B 1 11 ? -2.826 16.891 -8.641 1 98.19 11 GLN B CA 1
ATOM 2106 C C . GLN B 1 11 ? -3.59 16.266 -7.484 1 98.19 11 GLN B C 1
ATOM 2108 O O . GLN B 1 11 ? -4.59 16.812 -7.02 1 98.19 11 GLN B O 1
ATOM 2113 N N . HIS B 1 12 ? -3.15 15.188 -7.027 1 98.69 12 HIS B N 1
ATOM 2114 C CA . HIS B 1 12 ? -3.887 14.438 -6.012 1 98.69 12 HIS B CA 1
ATOM 2115 C C . HIS B 1 12 ? -4.113 15.289 -4.766 1 98.69 12 HIS B C 1
ATOM 2117 O O . HIS B 1 12 ? -3.193 15.953 -4.281 1 98.69 12 HIS B O 1
ATOM 2123 N N . HIS B 1 13 ? -5.23 15.281 -4.266 1 98.44 13 HIS B N 1
ATOM 2124 C CA . HIS B 1 13 ? -5.621 15.727 -2.932 1 98.44 13 HIS B CA 1
ATOM 2125 C C . HIS B 1 13 ? -6.891 15.016 -2.465 1 98.44 13 HIS B C 1
ATOM 2127 O O . HIS B 1 13 ? -7.684 14.547 -3.287 1 98.44 13 HIS B O 1
ATOM 2133 N N . SER B 1 14 ? -7.055 14.914 -1.165 1 98.38 14 SER B N 1
ATOM 2134 C CA . SER B 1 14 ? -8.25 14.273 -0.622 1 98.38 14 SER B CA 1
ATOM 2135 C C . SER B 1 14 ? -9.5 15.102 -0.907 1 98.38 14 SER B C 1
ATOM 2137 O O . SER B 1 14 ? -9.516 16.312 -0.672 1 98.38 14 SER B O 1
ATOM 2139 N N . VAL B 1 15 ? -10.5 14.484 -1.479 1 98.69 15 VAL B N 1
ATOM 2140 C CA . VAL B 1 15 ? -11.805 15.086 -1.729 1 98.69 15 VAL B CA 1
ATOM 2141 C C . VAL B 1 15 ? -12.82 14.562 -0.718 1 98.69 15 VAL B C 1
ATOM 2143 O O . VAL B 1 15 ? -13.016 13.352 -0.6 1 98.69 15 VAL B O 1
ATOM 2146 N N . ARG B 1 16 ? -13.516 15.5 -0.046 1 98 16 ARG B N 1
ATOM 2147 C CA . ARG B 1 16 ? -14.383 15.078 1.049 1 98 16 ARG B CA 1
ATOM 2148 C C . ARG B 1 16 ? -15.812 15.586 0.844 1 98 16 ARG B C 1
ATOM 2150 O O . ARG B 1 16 ? -16.656 15.422 1.719 1 98 16 ARG B O 1
ATOM 2157 N N . LYS B 1 17 ? -16.016 16.25 -0.193 1 98 17 LYS B N 1
ATOM 2158 C CA . LYS B 1 17 ? -17.344 16.656 -0.627 1 98 17 LYS B CA 1
ATOM 2159 C C . LYS B 1 17 ? -17.625 16.203 -2.055 1 98 17 LYS B C 1
ATOM 2161 O O . LYS B 1 17 ? -16.891 16.562 -2.98 1 98 17 LYS B O 1
ATOM 2166 N N . PHE B 1 18 ? -18.719 15.492 -2.234 1 98.31 18 PHE B N 1
ATOM 2167 C CA . PHE B 1 18 ? -19.016 14.867 -3.52 1 98.31 18 PHE B CA 1
ATOM 2168 C C . PHE B 1 18 ? -20.391 15.305 -4.023 1 98.31 18 PHE B C 1
ATOM 2170 O O . PHE B 1 18 ? -21.25 15.703 -3.232 1 98.31 18 PHE B O 1
ATOM 2177 N N . LYS B 1 19 ? -20.547 15.273 -5.34 1 98.06 19 LYS B N 1
ATOM 2178 C CA . LYS B 1 19 ? -21.891 15.352 -5.902 1 98.06 19 LYS B CA 1
ATOM 2179 C C . LYS B 1 19 ? -22.719 14.125 -5.535 1 98.06 19 LYS B C 1
ATOM 2181 O O . LYS B 1 19 ? -22.172 13.07 -5.211 1 98.06 19 LYS B O 1
ATOM 2186 N N . ASN B 1 20 ? -24.031 14.359 -5.609 1 95.31 20 ASN B N 1
ATOM 2187 C CA . ASN B 1 20 ? -24.938 13.258 -5.297 1 95.31 20 ASN B CA 1
ATOM 2188 C C . ASN B 1 20 ? -25.172 12.359 -6.512 1 95.31 20 ASN B C 1
ATOM 2190 O O . ASN B 1 20 ? -26.281 12.266 -7.012 1 95.31 20 ASN B O 1
ATOM 2194 N N . GLN B 1 21 ? -24.219 11.727 -7.027 1 96.75 21 GLN B N 1
ATOM 2195 C CA . GLN B 1 21 ? -24.281 10.836 -8.18 1 96.75 21 GLN B CA 1
ATOM 2196 C C . GLN B 1 21 ? -23.516 9.547 -7.914 1 96.75 21 GLN B C 1
ATOM 2198 O O . GLN B 1 21 ? -22.281 9.547 -7.852 1 96.75 21 GLN B O 1
ATOM 2203 N N . PRO B 1 22 ? -24.266 8.492 -7.781 1 97.69 22 PRO B N 1
ATOM 2204 C CA . PRO B 1 22 ? -23.578 7.219 -7.531 1 97.69 22 PRO B CA 1
ATOM 2205 C C . PRO B 1 22 ? -22.766 6.738 -8.727 1 97.69 22 PRO B C 1
ATOM 2207 O O . PRO B 1 22 ? -23.094 7.051 -9.875 1 97.69 22 PRO B O 1
ATOM 2210 N N . LEU B 1 23 ? -21.688 6.023 -8.461 1 98.19 23 LEU B N 1
ATOM 2211 C CA . LEU B 1 23 ? -20.953 5.355 -9.531 1 98.19 23 LEU B CA 1
ATOM 2212 C C . LEU B 1 23 ? -21.781 4.207 -10.109 1 98.19 23 LEU B C 1
ATOM 2214 O O . LEU B 1 23 ? -22.422 3.467 -9.367 1 98.19 23 LEU B O 1
ATOM 2218 N N . GLY B 1 24 ? -21.719 4.062 -11.43 1 97 24 GLY B N 1
ATOM 2219 C CA . GLY B 1 24 ? -22.344 2.906 -12.055 1 97 24 GLY B CA 1
ATOM 2220 C C . GLY B 1 24 ? -21.562 1.623 -1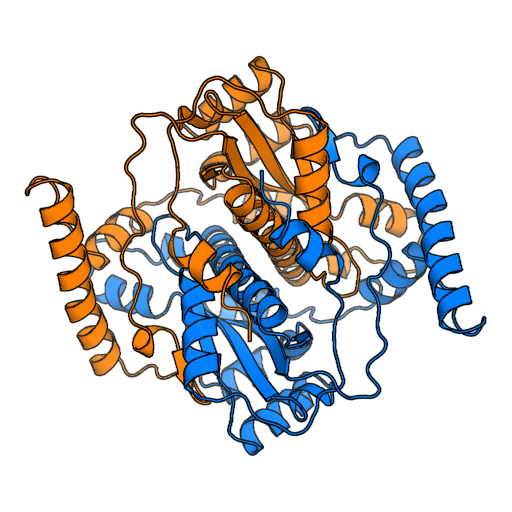1.844 1 97 24 GLY B C 1
ATOM 2221 O O . GLY B 1 24 ? -20.375 1.661 -11.492 1 97 24 GLY B O 1
ATOM 2222 N N . SER B 1 25 ? -22.25 0.502 -12.094 1 97.62 25 SER B N 1
ATOM 2223 C CA . SER B 1 25 ? -21.641 -0.807 -11.875 1 97.62 25 SER B CA 1
ATOM 2224 C C . SER B 1 25 ? -20.438 -1.014 -12.789 1 97.62 25 SER B C 1
ATOM 2226 O O . SER B 1 25 ? -19.438 -1.637 -12.398 1 97.62 25 SER B O 1
ATOM 2228 N N . GLU B 1 26 ? -20.469 -0.521 -13.961 1 97.81 26 GLU B N 1
ATOM 2229 C CA . GLU B 1 26 ? -19.359 -0.665 -14.898 1 97.81 26 GLU B CA 1
ATOM 2230 C C . GLU B 1 26 ? -18.109 0.05 -14.383 1 97.81 26 GLU B C 1
ATOM 2232 O O . GLU B 1 26 ? -17 -0.474 -14.5 1 97.81 26 GLU B O 1
ATOM 2237 N N . THR B 1 27 ? -18.312 1.26 -13.875 1 98.38 27 THR B N 1
ATOM 2238 C CA . THR B 1 27 ? -17.203 2.02 -13.312 1 98.38 27 THR B CA 1
ATOM 2239 C C . THR B 1 27 ? -16.609 1.29 -12.109 1 98.38 27 THR B C 1
ATOM 2241 O O . THR B 1 27 ? -15.383 1.188 -11.992 1 98.38 27 THR B O 1
ATOM 2244 N N . VAL B 1 28 ? -17.438 0.751 -11.258 1 98.75 28 VAL B N 1
ATOM 2245 C CA . VAL B 1 28 ? -16.984 0.012 -10.078 1 98.75 28 VAL B CA 1
ATOM 2246 C C . VAL B 1 28 ? -16.156 -1.196 -10.516 1 98.75 28 VAL B C 1
ATOM 2248 O O . VAL B 1 28 ? -15.078 -1.444 -9.977 1 98.75 28 VAL B O 1
ATOM 2251 N N . GLU B 1 29 ? -16.688 -1.901 -11.469 1 98.62 29 GLU B N 1
ATOM 2252 C CA . GLU B 1 29 ? -15.984 -3.076 -11.969 1 98.62 29 GLU B CA 1
ATOM 2253 C C . GLU B 1 29 ? -14.617 -2.695 -12.547 1 98.62 29 GLU B C 1
ATOM 2255 O O . GLU B 1 29 ? -13.625 -3.379 -12.305 1 98.62 29 GLU B O 1
ATOM 2260 N N . LYS B 1 30 ? -14.57 -1.649 -13.297 1 98.5 30 LYS B N 1
ATOM 2261 C CA . LYS B 1 30 ? -13.328 -1.183 -13.906 1 98.5 30 LYS B CA 1
ATOM 2262 C C . LYS B 1 30 ? -12.312 -0.776 -12.844 1 98.5 30 LYS B C 1
ATOM 2264 O O . LYS B 1 30 ? -11.117 -1.063 -12.977 1 98.5 30 LYS B O 1
ATOM 2269 N N . LEU B 1 31 ? -12.758 -0.093 -11.836 1 98.88 31 LEU B N 1
ATOM 2270 C CA . LEU B 1 31 ? -11.867 0.31 -10.75 1 98.88 31 LEU B CA 1
ATOM 2271 C C . LEU B 1 31 ? -11.289 -0.909 -10.039 1 98.88 31 LEU B C 1
ATOM 2273 O O . LEU B 1 31 ? -10.094 -0.954 -9.758 1 98.88 31 LEU B O 1
ATOM 2277 N N . VAL B 1 32 ? -12.125 -1.887 -9.766 1 98.88 32 VAL B N 1
ATOM 2278 C CA . VAL B 1 32 ? -11.664 -3.094 -9.086 1 98.88 32 VAL B CA 1
ATOM 2279 C C . VAL B 1 32 ? -10.672 -3.842 -9.969 1 98.88 32 VAL B C 1
ATOM 2281 O O . VAL B 1 32 ? -9.648 -4.332 -9.484 1 98.88 32 VAL B O 1
ATOM 2284 N N . GLU B 1 33 ? -10.938 -3.9 -11.242 1 98.75 33 GLU B N 1
ATOM 2285 C CA . GLU B 1 33 ? -10.008 -4.547 -12.164 1 98.75 33 GLU B CA 1
ATOM 2286 C C . GLU B 1 33 ? -8.664 -3.824 -12.203 1 98.75 33 GLU B C 1
ATOM 2288 O O . GLU B 1 33 ? -7.613 -4.461 -12.266 1 98.75 33 GLU B O 1
ATOM 2293 N N . ALA B 1 34 ? -8.719 -2.498 -12.195 1 98.88 34 ALA B N 1
ATOM 2294 C CA . ALA B 1 34 ? -7.48 -1.724 -12.094 1 98.88 34 ALA B CA 1
ATOM 2295 C C . ALA B 1 34 ? -6.703 -2.092 -10.836 1 98.88 34 ALA B C 1
ATOM 2297 O O . ALA B 1 34 ? -5.484 -2.275 -10.883 1 98.88 34 ALA B O 1
ATOM 2298 N N . GLY B 1 35 ? -7.434 -2.205 -9.742 1 98.94 35 GLY B N 1
ATOM 2299 C CA . GLY B 1 35 ? -6.82 -2.645 -8.5 1 98.94 35 GLY B CA 1
ATOM 2300 C C . GLY B 1 35 ? -6.164 -4.008 -8.609 1 98.94 35 GLY B C 1
ATOM 2301 O O . GLY B 1 35 ? -5.02 -4.188 -8.188 1 98.94 35 GLY B O 1
ATOM 2302 N N . GLN B 1 36 ? -6.801 -4.953 -9.234 1 98.75 36 GLN B N 1
ATOM 2303 C CA . GLN B 1 36 ? -6.336 -6.336 -9.336 1 98.75 36 GLN B CA 1
ATOM 2304 C C . GLN B 1 36 ? -5.078 -6.43 -10.188 1 98.75 36 GLN B C 1
ATOM 2306 O O . GLN B 1 36 ? -4.375 -7.445 -10.156 1 98.75 36 GLN B O 1
ATOM 2311 N N . SER B 1 37 ? -4.785 -5.422 -10.953 1 98.75 37 SER B N 1
ATOM 2312 C CA . SER B 1 37 ? -3.623 -5.43 -11.836 1 98.75 37 SER B CA 1
ATOM 2313 C C . SER B 1 37 ? -2.34 -5.141 -11.062 1 98.75 37 SER B C 1
ATOM 2315 O O . SER B 1 37 ? -1.24 -5.273 -11.609 1 98.75 37 SER B O 1
ATOM 2317 N N . ALA B 1 38 ? -2.479 -4.773 -9.789 1 98.75 38 ALA B N 1
ATOM 2318 C CA . ALA B 1 38 ? -1.298 -4.5 -8.969 1 98.75 38 ALA B CA 1
ATOM 2319 C C . ALA B 1 38 ? -0.487 -5.77 -8.734 1 98.75 38 ALA B C 1
ATOM 2321 O O . ALA B 1 38 ? -1.021 -6.879 -8.82 1 98.75 38 ALA B O 1
ATOM 2322 N N . SER B 1 39 ? 0.819 -5.574 -8.5 1 98.69 39 SER B N 1
ATOM 2323 C CA . SER B 1 39 ? 1.64 -6.691 -8.039 1 98.69 39 SER B CA 1
ATOM 2324 C C . SER B 1 39 ? 1.069 -7.305 -6.77 1 98.69 39 SER B C 1
ATOM 2326 O O . SER B 1 39 ? 0.38 -6.633 -6 1 98.69 39 SER B O 1
ATOM 2328 N N . THR B 1 40 ? 1.235 -8.578 -6.609 1 98.56 40 THR B N 1
ATOM 2329 C CA . THR B 1 40 ? 0.921 -9.297 -5.383 1 98.56 40 THR B CA 1
ATOM 2330 C C . THR B 1 40 ? 2.072 -10.219 -4.988 1 98.56 40 THR B C 1
ATOM 2332 O O . THR B 1 40 ? 2.742 -10.789 -5.852 1 98.56 40 THR B O 1
ATOM 2335 N N . SER B 1 41 ? 2.328 -10.234 -3.713 1 98.19 41 SER B N 1
ATOM 2336 C CA . SER B 1 41 ? 3.41 -11.086 -3.23 1 98.19 41 SER B CA 1
ATOM 2337 C C . SER B 1 41 ? 3.141 -12.555 -3.541 1 98.19 41 SER B C 1
ATOM 2339 O O . SER B 1 41 ? 2.072 -13.078 -3.213 1 98.19 41 SER B O 1
ATOM 2341 N N . SER B 1 42 ? 4.086 -13.188 -4.34 1 97.44 42 SER B N 1
ATOM 2342 C CA . SER B 1 42 ? 4.086 -14.633 -4.582 1 97.44 42 SER B CA 1
ATOM 2343 C C . SER B 1 42 ? 2.746 -15.094 -5.141 1 97.44 42 SER B C 1
ATOM 2345 O O . SER B 1 42 ? 2.299 -16.203 -4.852 1 97.44 42 SER B O 1
ATOM 2347 N N . TYR B 1 43 ? 2.066 -14.195 -5.824 1 98.19 43 TYR B N 1
ATOM 2348 C CA . TYR B 1 43 ? 0.822 -14.5 -6.523 1 98.19 43 TYR B CA 1
ATOM 2349 C C . TYR B 1 43 ? -0.292 -14.828 -5.539 1 98.19 43 TYR B C 1
ATOM 2351 O O . TYR B 1 43 ? -1.312 -15.414 -5.918 1 98.19 43 TYR B O 1
ATOM 2359 N N . LEU B 1 44 ? -0.182 -14.359 -4.273 1 98.62 44 LEU B N 1
ATOM 2360 C CA . LEU B 1 44 ? -1.102 -14.758 -3.213 1 98.62 44 LEU B CA 1
ATOM 2361 C C . LEU B 1 44 ? -2.449 -14.055 -3.373 1 98.62 44 LEU B C 1
ATOM 2363 O O . LEU B 1 44 ? -3.49 -14.625 -3.037 1 98.62 44 LEU B O 1
ATOM 2367 N N . GLN B 1 45 ? -2.436 -12.828 -3.842 1 98.75 45 GLN B N 1
ATOM 2368 C CA . GLN B 1 45 ? -3.666 -12.062 -4.012 1 98.75 45 GLN B CA 1
ATOM 2369 C C . GLN B 1 45 ? -4.465 -12.008 -2.715 1 98.75 45 GLN B C 1
ATOM 2371 O O . GLN B 1 45 ? -5.656 -12.328 -2.699 1 98.75 45 GLN B O 1
ATOM 2376 N N . THR B 1 46 ? -3.863 -11.422 -1.631 1 98.81 46 THR B N 1
ATOM 2377 C CA . THR B 1 46 ? -4.359 -11.492 -0.261 1 98.81 46 THR B CA 1
ATOM 2378 C C . THR B 1 46 ? -5.262 -10.297 0.049 1 98.81 46 THR B C 1
ATOM 2380 O O . THR B 1 46 ? -5.09 -9.633 1.072 1 98.81 46 THR B O 1
ATOM 2383 N N . TYR B 1 47 ? -6.309 -10.133 -0.754 1 98.88 47 TYR B N 1
ATOM 2384 C CA . TYR B 1 47 ? -7.188 -8.992 -0.557 1 98.88 47 TYR B CA 1
ATOM 2385 C C . TYR B 1 47 ? -8.617 -9.32 -0.955 1 98.88 47 TYR B C 1
ATOM 2387 O O . TYR B 1 47 ? -8.844 -10.188 -1.806 1 98.88 47 TYR B O 1
ATOM 2395 N N . SER B 1 48 ? -9.539 -8.641 -0.37 1 98.94 48 SER B N 1
ATOM 2396 C CA . SER B 1 48 ? -10.922 -8.477 -0.821 1 98.94 48 SER B CA 1
ATOM 2397 C C . SER B 1 48 ? -11.375 -7.027 -0.704 1 98.94 48 SER B C 1
ATOM 2399 O O . SER B 1 48 ? -10.758 -6.234 0.006 1 98.94 48 SER B O 1
ATOM 2401 N N . ILE B 1 49 ? -12.375 -6.746 -1.482 1 98.94 49 ILE B N 1
ATOM 2402 C CA . ILE B 1 49 ? -12.977 -5.414 -1.483 1 98.94 49 ILE B CA 1
ATOM 2403 C C . ILE B 1 49 ? -14.477 -5.523 -1.258 1 98.94 49 ILE B C 1
ATOM 2405 O O . ILE B 1 49 ? -15.164 -6.266 -1.961 1 98.94 49 ILE B O 1
ATOM 2409 N N . ILE B 1 50 ? -14.938 -4.809 -0.294 1 98.94 50 ILE B N 1
ATOM 2410 C CA . ILE B 1 50 ? -16.375 -4.754 -0.058 1 98.94 50 ILE B CA 1
ATOM 2411 C C . ILE B 1 50 ? -16.938 -3.42 -0.551 1 98.94 50 ILE B C 1
ATOM 2413 O O . ILE B 1 50 ? -16.516 -2.357 -0.086 1 98.94 50 ILE B O 1
ATOM 2417 N N . GLY B 1 51 ? -17.812 -3.475 -1.547 1 98.88 51 GLY B N 1
ATOM 2418 C CA . GLY B 1 51 ? -18.578 -2.311 -1.963 1 98.88 51 GLY B CA 1
ATOM 2419 C C . GLY B 1 51 ? -19.844 -2.111 -1.152 1 98.88 51 GLY B C 1
ATOM 2420 O O . GLY B 1 51 ? -20.719 -2.977 -1.139 1 98.88 51 GLY B O 1
ATOM 2421 N N . VAL B 1 52 ? -19.922 -0.981 -0.479 1 98.81 52 VAL B N 1
ATOM 2422 C CA . VAL B 1 52 ? -21.047 -0.743 0.421 1 98.81 52 VAL B CA 1
ATOM 2423 C C . VAL B 1 52 ? -22.062 0.195 -0.243 1 98.81 52 VAL B C 1
ATOM 2425 O O . VAL B 1 52 ? -21.75 1.356 -0.516 1 98.81 52 VAL B O 1
ATOM 2428 N N . GLU B 1 53 ? -23.219 -0.278 -0.469 1 96.38 53 GLU B N 1
ATOM 2429 C CA . GLU B 1 53 ? -24.297 0.482 -1.116 1 96.38 53 GLU B CA 1
ATOM 2430 C C . GLU B 1 53 ? -25.5 0.646 -0.191 1 96.38 53 GLU B C 1
ATOM 2432 O O . GLU B 1 53 ? -26.25 1.614 -0.311 1 96.38 53 GLU B O 1
ATOM 2437 N N . ASP B 1 54 ? -25.656 -0.283 0.723 1 97.5 54 ASP B N 1
ATOM 2438 C CA . ASP B 1 54 ? -26.781 -0.242 1.66 1 97.5 54 ASP B CA 1
ATOM 2439 C C . ASP B 1 54 ? -26.656 0.951 2.607 1 97.5 54 ASP B C 1
ATOM 2441 O O . ASP B 1 54 ? -25.703 1.038 3.385 1 97.5 54 ASP B O 1
ATOM 2445 N N . PRO B 1 55 ? -27.625 1.865 2.57 1 96.62 55 PRO B N 1
ATOM 2446 C CA . PRO B 1 55 ? -27.531 3.07 3.396 1 96.62 55 PRO B CA 1
ATOM 2447 C C . PRO B 1 55 ? -27.453 2.758 4.891 1 96.62 55 PRO B C 1
ATOM 2449 O O . PRO B 1 55 ? -26.812 3.49 5.648 1 96.62 55 PRO B O 1
ATOM 2452 N N . SER B 1 56 ? -28.094 1.712 5.309 1 98.38 56 SER B N 1
ATOM 2453 C CA . SER B 1 56 ? -28.062 1.353 6.723 1 98.38 56 SER B CA 1
ATOM 2454 C C . SER B 1 56 ? -26.672 0.899 7.152 1 98.38 56 SER B C 1
ATOM 2456 O O . SER B 1 56 ? -26.219 1.21 8.258 1 98.38 56 SER B O 1
ATOM 2458 N N . ILE B 1 57 ? -26.047 0.117 6.316 1 98.75 57 ILE B N 1
ATOM 2459 C CA . ILE B 1 57 ? -24.672 -0.314 6.605 1 98.75 57 ILE B CA 1
ATOM 2460 C C . ILE B 1 57 ? -23.734 0.889 6.574 1 98.75 57 ILE B C 1
ATOM 2462 O O . ILE B 1 57 ? -22.891 1.044 7.457 1 98.75 57 ILE B O 1
ATOM 2466 N N . LYS B 1 58 ? -23.891 1.828 5.586 1 98.44 58 LYS B N 1
ATOM 2467 C CA . LYS B 1 58 ? -23.078 3.043 5.527 1 98.44 58 LYS B CA 1
ATOM 2468 C C . LYS B 1 58 ? -23.234 3.867 6.805 1 98.44 58 LYS B C 1
ATOM 2470 O O . LYS B 1 58 ? -22.25 4.422 7.312 1 98.44 58 LYS B O 1
ATOM 2475 N N . ALA B 1 59 ? -24.469 3.934 7.254 1 98.62 59 ALA B N 1
ATOM 2476 C CA . ALA B 1 59 ? -24.75 4.715 8.461 1 98.62 59 ALA B CA 1
ATOM 2477 C C . ALA B 1 59 ? -24.016 4.145 9.664 1 98.62 59 ALA B C 1
ATOM 2479 O O . ALA B 1 59 ? -23.469 4.895 10.484 1 98.62 59 ALA B O 1
ATOM 2480 N N . ARG B 1 60 ? -24.031 2.854 9.836 1 98.81 60 ARG B N 1
ATOM 2481 C CA . ARG B 1 60 ? -23.328 2.209 10.938 1 98.81 60 ARG B CA 1
ATOM 2482 C C . ARG B 1 60 ? -21.828 2.426 10.828 1 98.81 60 ARG B C 1
ATOM 2484 O O . ARG B 1 60 ? -21.141 2.658 11.828 1 98.81 60 ARG B O 1
ATOM 2491 N N . LEU B 1 61 ? -21.281 2.375 9.594 1 98.94 61 LEU B N 1
ATOM 2492 C CA . LEU B 1 61 ? -19.859 2.641 9.383 1 98.94 61 LEU B CA 1
ATOM 2493 C C . LEU B 1 61 ? -19.531 4.102 9.664 1 98.94 61 LEU B C 1
ATOM 2495 O O . LEU B 1 61 ? -18.438 4.414 10.156 1 98.94 61 LEU B O 1
ATOM 2499 N N . LYS B 1 62 ? -20.438 4.98 9.312 1 98.81 62 LYS B N 1
ATOM 2500 C CA . LYS B 1 62 ? -20.266 6.395 9.625 1 98.81 62 LYS B CA 1
ATOM 2501 C C . LYS B 1 62 ? -20.156 6.617 11.133 1 98.81 62 LYS B C 1
ATOM 2503 O O . LYS B 1 62 ? -19.359 7.445 11.586 1 98.81 62 LYS B O 1
ATOM 2508 N N . GLU B 1 63 ? -20.938 5.906 11.891 1 98.75 63 GLU B N 1
ATOM 2509 C CA . GLU B 1 63 ? -20.859 6.012 13.352 1 98.75 63 GLU B CA 1
ATOM 2510 C C . GLU B 1 63 ? -19.453 5.645 13.852 1 98.75 63 GLU B C 1
ATOM 2512 O O . GLU B 1 63 ? -18.953 6.266 14.781 1 98.75 63 GLU B O 1
ATOM 2517 N N . VAL B 1 64 ? -18.875 4.652 13.266 1 98.62 64 VAL B N 1
ATOM 2518 C CA . VAL B 1 64 ? -17.531 4.223 13.641 1 98.62 64 VAL B CA 1
ATOM 2519 C C . VAL B 1 64 ? -16.516 5.285 13.242 1 98.62 64 VAL B C 1
ATOM 2521 O O . VAL B 1 64 ? -15.672 5.68 14.047 1 98.62 64 VAL B O 1
ATOM 2524 N N . SER B 1 65 ? -16.578 5.723 12 1 98.12 65 SER B N 1
ATOM 2525 C CA . SER B 1 65 ? -15.586 6.613 11.398 1 98.12 65 SER B CA 1
ATOM 2526 C C . SER B 1 65 ? -15.703 8.023 11.961 1 98.12 65 SER B C 1
ATOM 2528 O O . SER B 1 65 ? -14.695 8.719 12.125 1 98.12 65 SER B O 1
ATOM 2530 N N . GLY B 1 66 ? -16.984 8.469 12.102 1 97.75 66 GLY B N 1
ATOM 2531 C CA . GLY B 1 66 ? -17.266 9.836 12.484 1 97.75 66 GLY B CA 1
ATOM 2532 C C . GLY B 1 66 ? -17.25 10.805 11.312 1 97.75 66 GLY B C 1
ATOM 2533 O O . GLY B 1 66 ? -17.438 12.008 11.492 1 97.75 66 GLY B O 1
ATOM 2534 N N . GLN B 1 67 ? -17.031 10.367 10.102 1 97.38 67 GLN B N 1
ATOM 2535 C CA . GLN B 1 67 ? -16.875 11.234 8.938 1 97.38 67 GLN B CA 1
ATOM 2536 C C . GLN B 1 67 ? -18.125 11.227 8.07 1 97.38 67 GLN B C 1
ATOM 2538 O O . GLN B 1 67 ? -18.578 10.164 7.652 1 97.38 67 GLN B O 1
ATOM 2543 N N . PRO B 1 68 ? -18.625 12.352 7.699 1 96.69 68 PRO B N 1
ATOM 2544 C CA . PRO B 1 68 ? -19.891 12.398 6.969 1 96.69 68 PRO B CA 1
ATOM 2545 C C . PRO B 1 68 ? -19.781 11.812 5.562 1 96.69 68 PRO B C 1
ATOM 2547 O O . PRO B 1 68 ? -20.766 11.258 5.043 1 96.69 68 PRO B O 1
ATOM 2550 N N . TYR B 1 69 ? -18.625 11.852 4.93 1 95.75 69 TYR B N 1
ATOM 2551 C CA . TYR B 1 69 ? -18.469 11.414 3.551 1 95.75 69 TYR B CA 1
ATOM 2552 C C . TYR B 1 69 ? -18.391 9.891 3.469 1 95.75 69 TYR B C 1
ATOM 2554 O O . TYR B 1 69 ? -18.328 9.328 2.377 1 95.75 69 TYR B O 1
ATOM 2562 N N . VAL B 1 70 ? -18.469 9.227 4.594 1 98.06 70 VAL B N 1
ATOM 2563 C CA . VAL B 1 70 ? -18.734 7.789 4.598 1 98.06 70 VAL B CA 1
ATOM 2564 C C . VAL B 1 70 ? -20.141 7.523 4.078 1 98.06 70 VAL B C 1
ATOM 2566 O O . VAL B 1 70 ? -20.391 6.504 3.43 1 98.06 70 VAL B O 1
ATOM 2569 N N . LEU B 1 71 ? -21 8.469 4.391 1 96.88 71 LEU B N 1
ATOM 2570 C CA . LEU B 1 71 ? -22.375 8.359 3.918 1 96.88 71 LEU B CA 1
ATOM 2571 C C . LEU B 1 71 ? -22.547 9.062 2.574 1 96.88 71 LEU B C 1
ATOM 2573 O O . LEU B 1 71 ? -23.203 8.539 1.674 1 96.88 71 LEU B O 1
ATOM 2577 N N . ASP B 1 72 ? -22.031 10.258 2.43 1 96.62 72 ASP B N 1
ATOM 2578 C CA . ASP B 1 72 ? -22.266 11.148 1.299 1 96.62 72 ASP B CA 1
ATOM 2579 C C . ASP B 1 72 ? -21.141 11.039 0.269 1 96.62 72 ASP B C 1
ATOM 2581 O O . ASP B 1 72 ? -20.266 11.906 0.201 1 96.62 72 ASP B O 1
ATOM 2585 N N . ASN B 1 73 ? -21.172 10.055 -0.553 1 98.12 73 ASN B N 1
ATOM 2586 C CA . ASN B 1 73 ? -20.188 9.797 -1.6 1 98.12 73 ASN B CA 1
ATOM 2587 C C . ASN B 1 73 ? -20.828 9.109 -2.805 1 98.12 73 ASN B C 1
ATOM 2589 O O . ASN B 1 73 ? -22.016 8.797 -2.795 1 98.12 73 ASN B O 1
ATOM 2593 N N . GLY B 1 74 ? -20.047 8.922 -3.891 1 98.5 74 GLY B N 1
ATOM 2594 C CA . GLY B 1 74 ? -20.516 8.18 -5.055 1 98.5 74 GLY B CA 1
ATOM 2595 C C . GLY B 1 74 ? -20.484 6.676 -4.855 1 98.5 74 GLY B C 1
ATOM 2596 O O . GLY B 1 74 ? -21.344 5.961 -5.375 1 98.5 74 GLY B O 1
ATOM 2597 N N . TYR B 1 75 ? -19.531 6.184 -4.152 1 98.81 75 TYR B N 1
ATOM 2598 C CA . TYR B 1 75 ? -19.375 4.77 -3.83 1 98.81 75 TYR B CA 1
ATOM 2599 C C . TYR B 1 75 ? -18.391 4.582 -2.682 1 98.81 75 TYR B C 1
ATOM 2601 O O . TYR B 1 75 ? -17.391 5.285 -2.598 1 98.81 75 TYR B O 1
ATOM 2609 N N . LEU B 1 76 ? -18.703 3.67 -1.762 1 98.94 76 LEU B N 1
ATOM 2610 C CA . LEU B 1 76 ? -17.828 3.375 -0.636 1 98.94 76 LEU B CA 1
ATOM 2611 C C . LEU B 1 76 ? -17.219 1.986 -0.776 1 98.94 76 LEU B C 1
ATOM 2613 O O . LEU B 1 76 ? -17.938 0.99 -0.862 1 98.94 76 LEU B O 1
ATOM 2617 N N . PHE B 1 77 ? -15.914 1.97 -0.837 1 98.94 77 PHE B N 1
ATOM 2618 C CA . PHE B 1 77 ? -15.156 0.724 -0.824 1 98.94 77 PHE B CA 1
ATOM 2619 C C . PHE B 1 77 ? -14.523 0.49 0.542 1 98.94 77 PHE B C 1
ATOM 2621 O O . PHE B 1 77 ? -14.016 1.426 1.164 1 98.94 77 PHE B O 1
ATOM 2628 N N . VAL B 1 78 ? -14.555 -0.713 1.041 1 99 78 VAL B N 1
ATOM 2629 C CA . VAL B 1 78 ? -13.781 -1.13 2.207 1 99 78 VAL B CA 1
ATOM 2630 C C . VAL B 1 78 ? -12.781 -2.211 1.806 1 99 78 VAL B C 1
ATOM 2632 O O . VAL B 1 78 ? -13.156 -3.223 1.208 1 99 78 VAL B O 1
ATOM 2635 N N . PHE B 1 79 ? -11.539 -2.004 2.137 1 99 79 PHE B N 1
ATOM 2636 C CA . PHE B 1 79 ? -10.453 -2.898 1.74 1 99 79 PHE B CA 1
ATOM 2637 C C . PHE B 1 79 ? -10.062 -3.82 2.891 1 99 79 PHE B C 1
ATOM 2639 O O . PHE B 1 79 ? -9.797 -3.355 4 1 99 79 PHE B O 1
ATOM 2646 N N . VAL B 1 80 ? -9.969 -5.117 2.561 1 98.94 80 VAL B N 1
ATOM 2647 C CA . VAL B 1 80 ? -9.836 -6.156 3.574 1 98.94 80 VAL B CA 1
ATOM 2648 C C . VAL B 1 80 ? -8.609 -7.016 3.273 1 98.94 80 VAL B C 1
ATOM 2650 O O . VAL B 1 80 ? -8.469 -7.543 2.168 1 98.94 80 VAL B O 1
ATOM 2653 N N . LEU B 1 81 ? -7.652 -7.008 4.23 1 98.94 81 LEU B N 1
ATOM 2654 C CA . LEU B 1 81 ? -6.672 -8.094 4.227 1 98.94 81 LEU B CA 1
ATOM 2655 C C . LEU B 1 81 ? -7.359 -9.445 4.344 1 98.94 81 LEU B C 1
ATOM 2657 O O . LEU B 1 81 ? -8.141 -9.672 5.273 1 98.94 81 LEU B O 1
ATOM 2661 N N . ASP B 1 82 ? -7.082 -10.367 3.371 1 98.94 82 ASP B N 1
ATOM 2662 C CA . ASP B 1 82 ? -7.953 -11.539 3.314 1 98.94 82 ASP B CA 1
ATOM 2663 C C . ASP B 1 82 ? -7.145 -12.812 3.057 1 98.94 82 ASP B C 1
ATOM 2665 O O . ASP B 1 82 ? -6.652 -13.023 1.946 1 98.94 82 ASP B O 1
ATOM 2669 N N . TYR B 1 83 ? -7.047 -13.656 4.059 1 98.69 83 TYR B N 1
ATOM 2670 C CA . TYR B 1 83 ? -6.473 -14.992 3.941 1 98.69 83 TYR B CA 1
ATOM 2671 C C . TYR B 1 83 ? -7.539 -16.062 4.133 1 98.69 83 TYR B C 1
ATOM 2673 O O . TYR B 1 83 ? -7.223 -17.234 4.332 1 98.69 83 TYR B O 1
ATOM 2681 N N . TYR B 1 84 ? -8.812 -15.664 4.121 1 98.56 84 TYR B N 1
ATOM 2682 C CA . TYR B 1 84 ? -9.867 -16.656 4.324 1 98.56 84 TYR B CA 1
ATOM 2683 C C . TYR B 1 84 ? -9.82 -17.734 3.244 1 98.56 84 TYR B C 1
ATOM 2685 O O . TYR B 1 84 ? -9.906 -18.922 3.543 1 98.56 84 TYR B O 1
ATOM 2693 N N . ARG B 1 85 ? -9.727 -17.328 1.957 1 98.06 85 ARG B N 1
ATOM 2694 C CA . ARG B 1 85 ? -9.688 -18.297 0.871 1 98.06 85 ARG B CA 1
ATOM 2695 C C . ARG B 1 85 ? -8.445 -19.188 0.971 1 98.06 85 ARG B C 1
ATOM 2697 O O . ARG B 1 85 ? -8.477 -20.359 0.607 1 98.06 85 ARG B O 1
ATOM 2704 N N . HIS B 1 86 ? -7.328 -18.672 1.482 1 98.38 86 HIS B N 1
ATOM 2705 C CA . HIS B 1 86 ? -6.125 -19.453 1.733 1 98.38 86 HIS B CA 1
ATOM 2706 C C . HIS B 1 86 ? -6.355 -20.469 2.848 1 98.38 86 HIS B C 1
ATOM 2708 O O . HIS B 1 86 ? -5.828 -21.594 2.791 1 98.38 86 HIS B O 1
ATOM 2714 N N . HIS B 1 87 ? -7.066 -20.031 3.818 1 97.94 87 HIS B N 1
ATOM 2715 C CA . HIS B 1 87 ? -7.453 -20.953 4.895 1 97.94 87 HIS B CA 1
ATOM 2716 C C . HIS B 1 87 ? -8.297 -22.094 4.363 1 97.94 87 HIS B C 1
ATOM 2718 O O . HIS B 1 87 ? -8.133 -23.25 4.797 1 97.94 87 HIS B O 1
ATOM 2724 N N . LEU B 1 88 ? -9.227 -21.828 3.447 1 97.69 88 LEU B N 1
ATOM 2725 C CA . LEU B 1 88 ? -10.023 -22.875 2.83 1 97.69 88 LEU B CA 1
ATOM 2726 C C . LEU B 1 88 ? -9.133 -23.875 2.096 1 97.69 88 LEU B C 1
ATOM 2728 O O . LEU B 1 88 ? -9.367 -25.078 2.16 1 97.69 88 LEU B O 1
ATOM 2732 N N . VAL B 1 89 ? -8.156 -23.375 1.345 1 97.62 89 VAL B N 1
ATOM 2733 C CA . VAL B 1 89 ? -7.199 -24.234 0.667 1 97.62 89 VAL B CA 1
ATOM 2734 C C . VAL B 1 89 ? -6.422 -25.062 1.697 1 97.62 89 VAL B C 1
ATOM 2736 O O . VAL B 1 89 ? -6.184 -26.25 1.498 1 97.62 89 VAL B O 1
ATOM 2739 N N . ASP B 1 90 ? -6.055 -24.438 2.756 1 97.5 90 ASP B N 1
ATOM 2740 C CA . ASP B 1 90 ? -5.27 -25.047 3.828 1 97.5 90 ASP B CA 1
ATOM 2741 C C . ASP B 1 90 ? -6 -26.25 4.43 1 97.5 90 ASP B C 1
ATOM 2743 O O . ASP B 1 90 ? -5.367 -27.219 4.844 1 97.5 90 ASP B O 1
ATOM 2747 N N . GLU B 1 91 ? -7.297 -26.219 4.504 1 96.5 91 GLU B N 1
ATOM 2748 C CA . GLU B 1 91 ? -8.117 -27.25 5.121 1 96.5 91 GLU B CA 1
ATOM 2749 C C . GLU B 1 91 ? -7.941 -28.594 4.41 1 96.5 91 GLU B C 1
ATOM 2751 O O . GLU B 1 91 ? -8.125 -29.641 5.012 1 96.5 91 GLU B O 1
ATOM 2756 N N . VAL B 1 92 ? -7.551 -28.578 3.174 1 94.75 92 VAL B N 1
ATOM 2757 C CA . VAL B 1 92 ? -7.445 -29.828 2.42 1 94.75 92 VAL B CA 1
ATOM 2758 C C . VAL B 1 92 ? -6.012 -30.016 1.931 1 94.75 92 VAL B C 1
ATOM 2760 O O . VAL B 1 92 ? -5.742 -30.891 1.108 1 94.75 92 VAL B O 1
ATOM 2763 N N . ALA B 1 93 ? -5.16 -29.141 2.314 1 93.94 93 ALA B N 1
ATOM 2764 C CA . ALA B 1 93 ? -3.764 -29.203 1.894 1 93.94 93 ALA B CA 1
ATOM 2765 C C . ALA B 1 93 ? -2.992 -30.25 2.691 1 93.94 93 ALA B C 1
ATOM 2767 O O . ALA B 1 93 ? -3.424 -30.656 3.773 1 93.94 93 ALA B O 1
ATOM 2768 N N . ALA B 1 94 ? -1.853 -30.641 2.127 1 93.19 94 ALA B N 1
ATOM 2769 C CA . ALA B 1 94 ? -0.98 -31.609 2.803 1 93.19 94 ALA B CA 1
ATOM 2770 C C . ALA B 1 94 ? -0.105 -30.906 3.844 1 93.19 94 ALA B C 1
ATOM 2772 O O . ALA B 1 94 ? 0.296 -31.516 4.836 1 93.19 94 ALA B O 1
ATOM 2773 N N . SER B 1 95 ? 0.214 -29.656 3.637 1 92.31 95 SER B N 1
ATOM 2774 C CA . SER B 1 95 ? 1.034 -28.859 4.543 1 92.31 95 SER B CA 1
ATOM 2775 C C . SER B 1 95 ? 0.175 -27.938 5.395 1 92.31 95 SER B C 1
ATOM 2777 O O . SER B 1 95 ? -0.996 -27.703 5.082 1 92.31 95 SER B O 1
ATOM 2779 N N . ASN B 1 96 ? 0.793 -27.453 6.516 1 94.56 96 ASN B N 1
ATOM 2780 C CA . ASN B 1 96 ? 0.14 -26.438 7.332 1 94.56 96 ASN B CA 1
ATOM 2781 C C . ASN B 1 96 ? 0.55 -25.031 6.914 1 94.56 96 ASN B C 1
ATOM 2783 O O . ASN B 1 96 ? 1.666 -24.594 7.199 1 94.56 96 ASN B O 1
ATOM 2787 N N . MET B 1 97 ? -0.349 -24.344 6.328 1 97 97 MET B N 1
ATOM 2788 C CA . MET B 1 97 ? -0.059 -23.031 5.773 1 97 97 MET B CA 1
ATOM 2789 C C . MET B 1 97 ? -0.291 -21.938 6.816 1 97 97 MET B C 1
ATOM 2791 O O . MET B 1 97 ? 0.157 -20.797 6.645 1 97 97 MET B O 1
ATOM 2795 N N . GLU B 1 98 ? -0.974 -22.266 7.859 1 95.69 98 GLU B N 1
ATOM 2796 C CA . GLU B 1 98 ? -1.41 -21.266 8.844 1 95.69 98 GLU B CA 1
ATOM 2797 C C . GLU B 1 9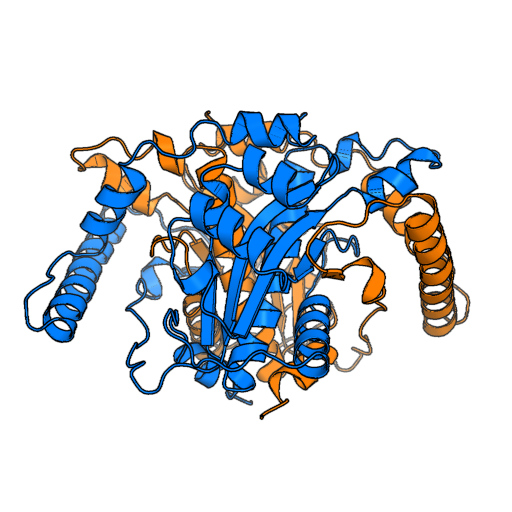8 ? -0.217 -20.609 9.523 1 95.69 98 GLU B C 1
ATOM 2799 O O . GLU B 1 98 ? -0.269 -19.422 9.859 1 95.69 98 GLU B O 1
ATOM 2804 N N . THR B 1 99 ? 0.823 -21.344 9.695 1 94.88 99 THR B N 1
ATOM 2805 C CA . THR B 1 99 ? 2.031 -20.797 10.312 1 94.88 99 THR B CA 1
ATOM 2806 C C . THR B 1 99 ? 2.547 -19.609 9.516 1 94.88 99 THR B C 1
ATOM 2808 O O . THR B 1 99 ? 3.178 -18.703 10.078 1 94.88 99 THR B O 1
ATOM 2811 N N . SER B 1 100 ? 2.225 -19.594 8.242 1 95.56 100 SER B N 1
ATOM 2812 C CA . SER B 1 100 ? 2.682 -18.516 7.363 1 95.56 100 SER B CA 1
ATOM 2813 C C . SER B 1 100 ? 1.679 -17.359 7.332 1 95.56 100 SER B C 1
ATOM 2815 O O . SER B 1 100 ? 2.012 -16.234 7.688 1 95.56 100 SER B O 1
ATOM 2817 N N . TYR B 1 101 ? 0.422 -17.688 7.043 1 96 101 TYR B N 1
ATOM 2818 C CA . TYR B 1 101 ? -0.5 -16.578 6.832 1 96 101 TYR B CA 1
ATOM 2819 C C . TYR B 1 101 ? -1.007 -16.031 8.164 1 96 101 TYR B C 1
ATOM 2821 O O . TYR B 1 101 ? -1.462 -14.891 8.234 1 96 101 TYR B O 1
ATOM 2829 N N . GLY B 1 102 ? -0.952 -16.766 9.273 1 96.38 102 GLY B N 1
ATOM 2830 C CA . GLY B 1 102 ? -1.349 -16.281 10.594 1 96.38 102 GLY B CA 1
ATOM 2831 C C . GLY B 1 102 ? -0.202 -15.672 11.375 1 96.38 102 GLY B C 1
ATOM 2832 O O . GLY B 1 102 ? -0.141 -15.805 12.602 1 96.38 102 GLY B O 1
ATOM 2833 N N . SER B 1 103 ? 0.72 -15.008 10.766 1 96.31 103 SER B N 1
ATOM 2834 C CA . SER B 1 103 ? 1.965 -14.523 11.352 1 96.31 103 SER B CA 1
ATOM 2835 C C . SER B 1 103 ? 2.137 -13.023 11.109 1 96.31 103 SER B C 1
ATOM 2837 O O . SER B 1 103 ? 1.367 -12.414 10.367 1 96.31 103 SER B O 1
ATOM 2839 N N . ALA B 1 104 ? 3.18 -12.461 11.773 1 96.88 104 ALA B N 1
ATOM 2840 C CA . ALA B 1 104 ? 3.545 -11.07 11.508 1 96.88 104 ALA B CA 1
ATOM 2841 C C . ALA B 1 104 ? 3.928 -10.875 10.047 1 96.88 104 ALA B C 1
ATOM 2843 O O . ALA B 1 104 ? 3.605 -9.844 9.445 1 96.88 104 ALA B O 1
ATOM 2844 N N . GLU B 1 105 ? 4.637 -11.875 9.477 1 97.44 105 GLU B N 1
ATOM 2845 C CA . GLU B 1 105 ? 4.965 -11.805 8.055 1 97.44 105 GLU B CA 1
ATOM 2846 C C . GLU B 1 105 ? 3.703 -11.828 7.199 1 97.44 105 GLU B C 1
ATOM 2848 O O . GLU B 1 105 ? 3.584 -11.055 6.242 1 97.44 105 GLU B O 1
ATOM 2853 N N . GLY B 1 106 ? 2.758 -12.727 7.531 1 97.56 106 GLY B N 1
ATOM 2854 C CA . GLY B 1 106 ? 1.486 -12.75 6.824 1 97.56 106 GLY B CA 1
ATOM 2855 C C . GLY B 1 106 ? 0.74 -11.43 6.898 1 97.56 106 GLY B C 1
ATOM 2856 O O . GLY B 1 106 ? 0.13 -11 5.918 1 97.56 106 GLY B O 1
ATOM 2857 N N . LEU B 1 107 ? 0.796 -10.773 8.07 1 98.31 107 LEU B N 1
ATOM 2858 C CA . LEU B 1 107 ? 0.175 -9.469 8.25 1 98.31 107 LEU B CA 1
ATOM 2859 C C . LEU B 1 107 ? 0.812 -8.43 7.336 1 98.31 107 LEU B C 1
ATOM 2861 O O . LEU B 1 107 ? 0.107 -7.656 6.68 1 98.31 107 LEU B O 1
ATOM 2865 N N . LEU B 1 108 ? 2.145 -8.398 7.273 1 98.56 108 LEU B N 1
ATOM 2866 C CA . LEU B 1 108 ? 2.844 -7.441 6.422 1 98.56 108 LEU B CA 1
ATOM 2867 C C . LEU B 1 108 ? 2.5 -7.664 4.953 1 98.56 108 LEU B C 1
ATOM 2869 O O . LEU B 1 108 ? 2.141 -6.723 4.246 1 98.56 108 LEU B O 1
ATOM 2873 N N . VAL B 1 109 ? 2.561 -8.898 4.523 1 98.62 109 VAL B N 1
ATOM 2874 C CA . VAL B 1 109 ? 2.297 -9.25 3.135 1 98.62 109 VAL B CA 1
ATOM 2875 C C . VAL B 1 109 ? 0.877 -8.828 2.756 1 98.62 109 VAL B C 1
ATOM 2877 O O . VAL B 1 109 ? 0.669 -8.164 1.738 1 98.62 109 VAL B O 1
ATOM 2880 N N . GLY B 1 110 ? -0.086 -9.211 3.586 1 98.81 110 GLY B N 1
ATOM 2881 C CA . GLY B 1 110 ? -1.475 -8.875 3.312 1 98.81 110 GLY B CA 1
ATOM 2882 C C . GLY B 1 110 ? -1.732 -7.383 3.283 1 98.81 110 GLY B C 1
ATOM 2883 O O . GLY B 1 110 ? -2.451 -6.891 2.412 1 98.81 110 GLY B O 1
ATOM 2884 N N . THR B 1 111 ? -1.156 -6.66 4.234 1 98.94 111 THR B N 1
ATOM 2885 C CA . THR B 1 111 ? -1.329 -5.211 4.297 1 98.94 111 THR B CA 1
ATOM 2886 C C . THR B 1 111 ? -0.768 -4.547 3.045 1 98.94 111 THR B C 1
ATOM 2888 O O . THR B 1 111 ? -1.408 -3.666 2.463 1 98.94 111 THR B O 1
ATOM 2891 N N . ILE B 1 112 ? 0.399 -4.969 2.596 1 98.94 112 ILE B N 1
ATOM 2892 C CA . ILE B 1 112 ? 1.048 -4.418 1.409 1 98.94 112 ILE B CA 1
ATOM 2893 C C . ILE B 1 112 ? 0.204 -4.723 0.173 1 98.94 112 ILE B C 1
ATOM 2895 O O . ILE B 1 112 ? -0.092 -3.822 -0.619 1 98.94 112 ILE B O 1
ATOM 2899 N N . ASP B 1 113 ? -0.256 -5.965 0.009 1 98.94 113 ASP B N 1
ATOM 2900 C CA . ASP B 1 113 ? -1.083 -6.344 -1.132 1 98.94 113 ASP B CA 1
ATOM 2901 C C . ASP B 1 113 ? -2.328 -5.465 -1.225 1 98.94 113 ASP B C 1
ATOM 2903 O O . ASP B 1 113 ? -2.662 -4.965 -2.301 1 98.94 113 ASP B O 1
ATOM 2907 N N . VAL B 1 114 ? -3.004 -5.293 -0.103 1 98.94 114 VAL B N 1
ATOM 2908 C CA . VAL B 1 114 ? -4.234 -4.508 -0.062 1 98.94 114 VAL B CA 1
ATOM 2909 C C . VAL B 1 114 ? -3.938 -3.062 -0.458 1 98.94 114 VAL B C 1
ATOM 2911 O O . VAL B 1 114 ? -4.672 -2.467 -1.249 1 98.94 114 VAL B O 1
ATOM 2914 N N . ALA B 1 115 ? -2.893 -2.514 0.086 1 98.94 115 ALA B N 1
ATOM 2915 C CA . ALA B 1 115 ? -2.561 -1.117 -0.183 1 98.94 115 ALA B CA 1
ATOM 2916 C C . ALA B 1 115 ? -2.217 -0.909 -1.655 1 98.94 115 ALA B C 1
ATOM 2918 O O . ALA B 1 115 ? -2.59 0.106 -2.248 1 98.94 115 ALA B O 1
ATOM 2919 N N . LEU B 1 116 ? -1.468 -1.815 -2.275 1 98.94 116 LEU B N 1
ATOM 2920 C CA . LEU B 1 116 ? -1.135 -1.712 -3.691 1 98.94 116 LEU B CA 1
ATOM 2921 C C . LEU B 1 116 ? -2.396 -1.716 -4.547 1 98.94 116 LEU B C 1
ATOM 2923 O O . LEU B 1 116 ? -2.533 -0.9 -5.465 1 98.94 116 LEU B O 1
ATOM 2927 N N . VAL B 1 117 ? -3.352 -2.582 -4.227 1 98.94 117 VAL B N 1
ATOM 2928 C CA . VAL B 1 117 ? -4.625 -2.674 -4.938 1 98.94 117 VAL B CA 1
ATOM 2929 C C . VAL B 1 117 ? -5.391 -1.359 -4.797 1 98.94 117 VAL B C 1
ATOM 2931 O O . VAL B 1 117 ? -5.859 -0.798 -5.789 1 98.94 117 VAL B O 1
ATOM 2934 N N . ALA B 1 118 ? -5.473 -0.882 -3.625 1 98.94 118 ALA B N 1
ATOM 2935 C CA . ALA B 1 118 ? -6.23 0.335 -3.346 1 98.94 118 ALA B CA 1
ATOM 2936 C C . ALA B 1 118 ? -5.637 1.532 -4.082 1 98.94 118 ALA B C 1
ATOM 2938 O O . ALA B 1 118 ? -6.371 2.375 -4.605 1 98.94 118 ALA B O 1
ATOM 2939 N N . GLN B 1 119 ? -4.316 1.592 -4.098 1 98.94 119 GLN B N 1
ATOM 2940 C CA . GLN B 1 119 ? -3.699 2.758 -4.719 1 98.94 119 GLN B CA 1
ATOM 2941 C C . GLN B 1 119 ? -3.877 2.73 -6.234 1 98.94 119 GLN B C 1
ATOM 2943 O O . GLN B 1 119 ? -4.035 3.779 -6.863 1 98.94 119 GLN B O 1
ATOM 2948 N N . ASN B 1 120 ? -3.834 1.552 -6.898 1 98.94 120 ASN B N 1
ATOM 2949 C CA . ASN B 1 120 ? -4.227 1.447 -8.297 1 98.94 120 ASN B CA 1
ATOM 2950 C C . ASN B 1 120 ? -5.633 2.002 -8.523 1 98.94 120 ASN B C 1
ATOM 2952 O O . ASN B 1 120 ? -5.852 2.777 -9.461 1 98.94 120 ASN B O 1
ATOM 2956 N N . MET B 1 121 ? -6.551 1.61 -7.66 1 98.94 121 MET B N 1
ATOM 2957 C CA . MET B 1 121 ? -7.93 2.076 -7.797 1 98.94 121 MET B CA 1
ATOM 2958 C C . MET B 1 121 ? -8.008 3.594 -7.66 1 98.94 121 MET B C 1
ATOM 2960 O O . MET B 1 121 ? -8.734 4.25 -8.406 1 98.94 121 MET B O 1
ATOM 2964 N N . ALA B 1 122 ? -7.281 4.156 -6.734 1 98.94 122 ALA B N 1
ATOM 2965 C CA . ALA B 1 122 ? -7.285 5.598 -6.496 1 98.94 122 ALA B CA 1
ATOM 2966 C C . ALA B 1 122 ? -6.82 6.359 -7.734 1 98.94 122 ALA B C 1
ATOM 2968 O O . ALA B 1 122 ? -7.484 7.301 -8.18 1 98.94 122 ALA B O 1
ATOM 2969 N N . VAL B 1 123 ? -5.676 5.953 -8.328 1 98.94 123 VAL B N 1
ATOM 2970 C CA . VAL B 1 123 ? -5.113 6.652 -9.484 1 98.94 123 VAL B CA 1
ATOM 2971 C C . VAL B 1 123 ? -6.035 6.496 -10.688 1 98.94 123 VAL B C 1
ATOM 2973 O O . VAL B 1 123 ? -6.242 7.445 -11.445 1 98.94 123 VAL B O 1
ATOM 2976 N N . ALA B 1 124 ? -6.59 5.281 -10.883 1 98.94 124 ALA B N 1
ATOM 2977 C CA . ALA B 1 124 ? -7.543 5.066 -11.969 1 98.94 124 ALA B CA 1
ATOM 2978 C C . ALA B 1 124 ? -8.773 5.953 -11.805 1 98.94 124 ALA B C 1
ATOM 2980 O O . ALA B 1 124 ? -9.258 6.539 -12.781 1 98.94 124 ALA B O 1
ATOM 2981 N N . ALA B 1 125 ? -9.32 6.059 -10.586 1 98.94 125 ALA B N 1
ATOM 2982 C CA . ALA B 1 125 ? -10.484 6.906 -10.32 1 98.94 125 ALA B CA 1
ATOM 2983 C C . ALA B 1 125 ? -10.188 8.367 -10.656 1 98.94 125 ALA B C 1
ATOM 2985 O O . ALA B 1 125 ? -11 9.039 -11.297 1 98.94 125 ALA B O 1
ATOM 2986 N N . GLU B 1 126 ? -9.055 8.797 -10.25 1 98.88 126 GLU B N 1
ATOM 2987 C CA . GLU B 1 126 ? -8.688 10.188 -10.508 1 98.88 126 GLU B CA 1
ATOM 2988 C C . GLU B 1 126 ? -8.508 10.438 -12.008 1 98.88 126 GLU B C 1
ATOM 2990 O O . GLU B 1 126 ? -8.867 11.5 -12.508 1 98.88 126 GLU B O 1
ATOM 2995 N N . ASP B 1 127 ? -7.91 9.477 -12.695 1 98.88 127 ASP B N 1
ATOM 2996 C CA . ASP B 1 127 ? -7.789 9.578 -14.148 1 98.88 127 ASP B CA 1
ATOM 2997 C C . ASP B 1 127 ? -9.164 9.695 -14.805 1 98.88 127 ASP B C 1
ATOM 2999 O O . ASP B 1 127 ? -9.312 10.352 -15.836 1 98.88 127 ASP B O 1
ATOM 3003 N N . MET B 1 128 ? -10.18 9.078 -14.227 1 98.62 128 MET B N 1
ATOM 3004 C CA . MET B 1 128 ? -11.531 9.062 -14.766 1 98.62 128 MET B CA 1
ATOM 3005 C C . MET B 1 128 ? -12.289 10.336 -14.391 1 98.62 128 MET B C 1
ATOM 3007 O O . MET B 1 128 ? -13.43 10.531 -14.805 1 98.62 128 MET B O 1
ATOM 3011 N N . GLY B 1 129 ? -11.68 11.156 -13.562 1 98.12 129 GLY B N 1
ATOM 3012 C CA . GLY B 1 129 ? -12.273 12.438 -13.203 1 98.12 129 GLY B CA 1
ATOM 3013 C C . GLY B 1 129 ? -12.922 12.43 -11.828 1 98.12 129 GLY B C 1
ATOM 3014 O O . GLY B 1 129 ? -13.531 13.414 -11.422 1 98.12 129 GLY B O 1
ATOM 3015 N N . TYR B 1 130 ? -12.805 11.344 -11.086 1 98.75 130 TYR B N 1
ATOM 3016 C CA . TYR B 1 130 ? -13.367 11.258 -9.742 1 98.75 130 TYR B CA 1
ATOM 3017 C C . TYR B 1 130 ? -12.367 11.75 -8.695 1 98.75 130 TYR B C 1
ATOM 3019 O O . TYR B 1 130 ? -11.172 11.844 -8.977 1 98.75 130 TYR B O 1
ATOM 3027 N N . GLY B 1 131 ? -12.914 12.18 -7.516 1 98.62 131 GLY B N 1
ATOM 3028 C CA . GLY B 1 131 ? -12.125 12.383 -6.309 1 98.62 131 GLY B CA 1
ATOM 3029 C C . GLY B 1 131 ? -12.18 11.211 -5.352 1 98.62 131 GLY B C 1
ATOM 3030 O O . GLY B 1 131 ? -13.086 10.383 -5.43 1 98.62 131 GLY B O 1
ATOM 3031 N N . ILE B 1 132 ? -11.219 11.164 -4.457 1 98.88 132 ILE B N 1
ATOM 3032 C CA . ILE B 1 132 ? -11.203 10.07 -3.492 1 98.88 132 ILE B CA 1
ATOM 3033 C C . ILE B 1 132 ? -10.727 10.586 -2.137 1 98.88 132 ILE B C 1
ATOM 3035 O O . ILE B 1 132 ? -10.039 11.609 -2.061 1 98.88 132 ILE B O 1
ATOM 3039 N N . VAL B 1 133 ? -11.094 9.867 -1.105 1 98.88 133 VAL B N 1
ATOM 3040 C CA . VAL B 1 133 ? -10.484 10.031 0.211 1 98.88 133 VAL B CA 1
ATOM 3041 C C . VAL B 1 133 ? -10.398 8.672 0.913 1 98.88 133 VAL B C 1
ATOM 3043 O O . VAL B 1 133 ? -11.359 7.898 0.899 1 98.88 133 VAL B O 1
ATOM 3046 N N . TYR B 1 134 ? -9.195 8.391 1.436 1 98.88 134 TYR B N 1
ATOM 3047 C CA . TYR B 1 134 ? -9.008 7.199 2.258 1 98.88 134 TYR B CA 1
ATOM 3048 C C . TYR B 1 134 ? -9.617 7.391 3.641 1 98.88 134 TYR B C 1
ATOM 3050 O O . TYR B 1 134 ? -9.586 8.492 4.191 1 98.88 134 TYR B O 1
ATOM 3058 N N . LEU B 1 135 ? -10.125 6.32 4.16 1 98.69 135 LEU B N 1
ATOM 3059 C CA . LEU B 1 135 ? -10.789 6.336 5.461 1 98.69 135 LEU B CA 1
ATOM 3060 C C . LEU B 1 135 ? -10.117 5.355 6.422 1 98.69 135 LEU B C 1
ATOM 3062 O O . LEU B 1 135 ? -10.633 4.254 6.645 1 98.69 135 LEU B O 1
ATOM 3066 N N . GLY B 1 136 ? -8.992 5.785 7.004 1 98.31 136 GLY B N 1
ATOM 3067 C CA . GLY B 1 136 ? -8.398 5.008 8.078 1 98.31 136 GLY B CA 1
ATOM 3068 C C . GLY B 1 136 ? -9.25 4.961 9.328 1 98.31 136 GLY B C 1
ATOM 3069 O O . GLY B 1 136 ? -9.078 4.082 10.172 1 98.31 136 GLY B O 1
ATOM 3070 N N . SER B 1 137 ? -10.211 5.816 9.422 1 97.94 137 SER B N 1
ATOM 3071 C CA . SER B 1 137 ? -11.07 5.977 10.594 1 97.94 137 SER B CA 1
ATOM 3072 C C . SER B 1 137 ? -11.945 4.746 10.805 1 97.94 137 SER B C 1
ATOM 3074 O O . SER B 1 137 ? -12.539 4.582 11.875 1 97.94 137 SER B O 1
ATOM 3076 N N . LEU B 1 138 ? -11.977 3.891 9.836 1 98.25 138 LEU B N 1
ATOM 3077 C CA . LEU B 1 138 ? -12.727 2.65 10.008 1 98.25 138 LEU B CA 1
ATOM 3078 C C . LEU B 1 138 ? -12.039 1.741 11.023 1 98.25 138 LEU B C 1
ATOM 3080 O O . LEU B 1 138 ? -12.648 0.793 11.523 1 98.25 138 LEU B O 1
ATOM 3084 N N . ARG B 1 139 ? -10.82 2.041 11.414 1 98.25 139 ARG B N 1
ATOM 3085 C CA . ARG B 1 139 ? -10.133 1.241 12.422 1 98.25 139 ARG B CA 1
ATOM 3086 C C . ARG B 1 139 ? -10.352 1.813 13.812 1 98.25 139 ARG B C 1
ATOM 3088 O O . ARG B 1 139 ? -9.766 1.333 14.789 1 98.25 139 ARG B O 1
ATOM 3095 N N . ASN B 1 140 ? -11.219 2.836 13.922 1 97.88 140 ASN B N 1
ATOM 3096 C CA . ASN B 1 140 ? -11.523 3.381 15.242 1 97.88 140 ASN B CA 1
ATOM 3097 C C . ASN B 1 140 ? -12.195 2.338 16.141 1 97.88 140 ASN B C 1
ATOM 3099 O O . ASN B 1 140 ? -12.086 2.406 17.359 1 97.88 140 ASN B O 1
ATOM 3103 N N . ASP B 1 141 ? -12.867 1.429 15.562 1 98.25 141 ASP B N 1
ATOM 3104 C CA . ASP B 1 141 ? -13.523 0.308 16.234 1 98.25 141 ASP B CA 1
ATOM 3105 C C . ASP B 1 141 ? -13.578 -0.919 15.32 1 98.25 141 ASP B C 1
ATOM 3107 O O . ASP B 1 141 ? -14.617 -1.227 14.742 1 98.25 141 ASP B O 1
ATOM 3111 N N . VAL B 1 142 ? -12.492 -1.638 15.273 1 98.44 142 VAL B N 1
ATOM 3112 C CA . VAL B 1 142 ? -12.297 -2.74 14.336 1 98.44 142 VAL B CA 1
ATOM 3113 C C . VAL B 1 142 ? -13.297 -3.855 14.641 1 98.44 142 VAL B C 1
ATOM 3115 O O . VAL B 1 142 ? -13.867 -4.449 13.719 1 98.44 142 VAL B O 1
ATOM 3118 N N . ALA B 1 143 ? -13.477 -4.121 15.891 1 98.25 143 ALA B N 1
ATOM 3119 C CA . ALA B 1 143 ? -14.414 -5.172 16.266 1 98.25 143 ALA B CA 1
ATOM 3120 C C . ALA B 1 143 ? -15.805 -4.898 15.703 1 98.25 143 ALA B C 1
ATOM 3122 O O . ALA B 1 143 ? -16.438 -5.797 15.148 1 98.25 143 ALA B 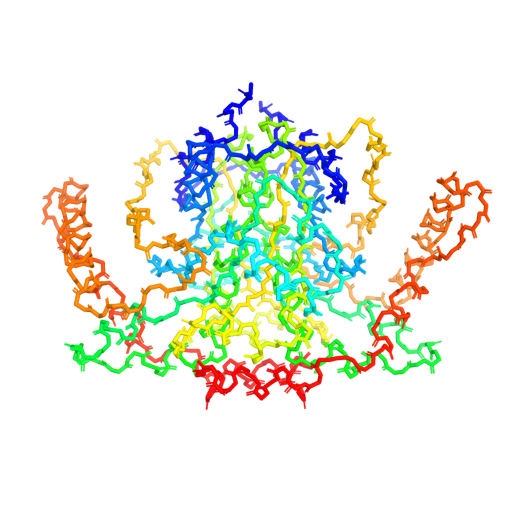O 1
ATOM 3123 N N . ARG B 1 144 ? -16.25 -3.715 15.805 1 98.69 144 ARG B N 1
ATOM 3124 C CA . ARG B 1 144 ? -17.562 -3.324 15.305 1 98.69 144 ARG B CA 1
ATOM 3125 C C . ARG B 1 144 ? -17.625 -3.4 13.781 1 98.69 144 ARG B C 1
ATOM 3127 O O . ARG B 1 144 ? -18.609 -3.85 13.211 1 98.69 144 ARG B O 1
ATOM 3134 N N . VAL B 1 145 ? -16.594 -2.965 13.086 1 98.94 145 VAL B N 1
ATOM 3135 C CA . VAL B 1 145 ? -16.547 -3.014 11.633 1 98.94 145 VAL B CA 1
ATOM 3136 C C . VAL B 1 145 ? -16.594 -4.469 11.164 1 98.94 145 VAL B C 1
ATOM 3138 O O . VAL B 1 145 ? -17.281 -4.793 10.188 1 98.94 145 VAL B O 1
ATOM 3141 N N . ARG B 1 146 ? -15.836 -5.348 11.836 1 98.81 146 ARG B N 1
ATOM 3142 C CA . ARG B 1 146 ? -15.852 -6.766 11.477 1 98.81 146 ARG B CA 1
ATOM 3143 C C . ARG B 1 146 ? -17.25 -7.344 11.609 1 98.81 146 ARG B C 1
ATOM 3145 O O . ARG B 1 146 ? -17.688 -8.133 10.766 1 98.81 146 ARG B O 1
ATOM 3152 N N . GLU B 1 147 ? -17.938 -6.914 12.641 1 98.75 147 GLU B N 1
ATOM 3153 C CA . GLU B 1 147 ? -19.312 -7.355 12.836 1 98.75 147 GLU B CA 1
ATOM 3154 C C . GLU B 1 147 ? -20.234 -6.809 11.742 1 98.75 147 GLU B C 1
ATOM 3156 O O . GLU B 1 147 ? -20.984 -7.562 11.133 1 98.75 147 GLU B O 1
ATOM 3161 N N . ILE B 1 148 ? -20.172 -5.531 11.453 1 98.94 148 ILE B N 1
ATOM 3162 C CA . ILE B 1 148 ? -21.031 -4.855 10.484 1 98.94 148 ILE B CA 1
ATOM 3163 C C . ILE B 1 148 ? -20.875 -5.512 9.109 1 98.94 148 ILE B C 1
ATOM 3165 O O . ILE B 1 148 ? -21.844 -5.723 8.398 1 98.94 148 ILE B O 1
ATOM 3169 N N . LEU B 1 149 ? -19.625 -5.914 8.766 1 98.94 149 LEU B N 1
ATOM 3170 C CA . LEU B 1 149 ? -19.328 -6.375 7.41 1 98.94 149 LEU B CA 1
ATOM 3171 C C . LEU B 1 149 ? -19.281 -7.895 7.355 1 98.94 149 LEU B C 1
ATOM 3173 O O . LEU B 1 149 ? -19 -8.477 6.297 1 98.94 149 LEU B O 1
ATOM 3177 N N . ASN B 1 150 ? -19.531 -8.555 8.453 1 98.81 150 ASN B N 1
ATOM 3178 C CA . ASN B 1 150 ? -19.562 -10.008 8.531 1 98.81 150 ASN B CA 1
ATOM 3179 C C . ASN B 1 150 ? -18.25 -10.633 8.086 1 98.81 150 ASN B C 1
ATOM 3181 O O . ASN B 1 150 ? -18.234 -11.508 7.219 1 98.81 150 ASN B O 1
ATOM 3185 N N . LEU B 1 151 ? -17.156 -10.18 8.641 1 98.88 151 LEU B N 1
ATOM 3186 C CA . LEU B 1 151 ? -15.844 -10.648 8.234 1 98.88 151 LEU B CA 1
ATOM 3187 C C . LEU B 1 151 ? -15.492 -11.953 8.938 1 98.88 151 LEU B C 1
ATOM 3189 O O . LEU B 1 151 ? -15.586 -12.047 10.164 1 98.88 151 LEU B O 1
ATOM 3193 N N . PRO B 1 152 ? -15.062 -12.945 8.219 1 98.69 152 PRO B N 1
ATOM 3194 C CA . PRO B 1 152 ? -14.625 -14.188 8.844 1 98.69 152 PRO B CA 1
ATOM 3195 C C . PRO B 1 152 ? -13.219 -14.086 9.438 1 98.69 152 PRO B C 1
ATOM 3197 O O . PRO B 1 152 ? -12.555 -13.055 9.289 1 98.69 152 PRO B O 1
ATOM 3200 N N . ASP B 1 153 ? -12.781 -15.18 10.133 1 97.38 153 ASP B N 1
ATOM 3201 C CA . ASP B 1 153 ? -11.406 -15.25 10.625 1 97.38 153 ASP B CA 1
ATOM 3202 C C . ASP B 1 153 ? -10.406 -15.148 9.469 1 97.38 153 ASP B C 1
ATOM 3204 O O . ASP B 1 153 ? -10.742 -15.445 8.32 1 97.38 153 ASP B O 1
ATOM 3208 N N . TYR B 1 154 ? -9.203 -14.594 9.781 1 98.19 154 TYR B N 1
ATOM 3209 C CA . TYR B 1 154 ? -8.094 -14.398 8.852 1 98.19 154 TYR B CA 1
ATOM 3210 C C . TYR B 1 154 ? -8.445 -13.336 7.809 1 98.19 154 TYR B C 1
ATOM 3212 O O . TYR B 1 154 ? -7.988 -13.406 6.668 1 98.19 154 TYR B O 1
ATOM 3220 N N . THR B 1 155 ? -9.375 -12.492 8.18 1 98.88 155 THR B N 1
ATOM 3221 C CA . THR B 1 155 ? -9.625 -11.242 7.469 1 98.88 155 THR B CA 1
ATOM 3222 C C . THR B 1 155 ? -9.531 -10.055 8.422 1 98.88 155 THR B C 1
ATOM 3224 O O . THR B 1 155 ? -9.727 -10.195 9.625 1 98.88 155 THR B O 1
ATOM 3227 N N . PHE B 1 156 ? -9.211 -8.906 7.863 1 98.88 156 PHE B N 1
ATOM 3228 C CA . PHE B 1 156 ? -9.047 -7.703 8.672 1 98.88 156 PHE B CA 1
ATOM 3229 C C . PHE B 1 156 ? -9.312 -6.453 7.848 1 98.88 156 PHE B C 1
ATOM 3231 O O . PHE B 1 156 ? -8.664 -6.23 6.824 1 98.88 156 PHE B O 1
ATOM 3238 N N . PRO B 1 157 ? -10.312 -5.609 8.266 1 98.94 157 PRO B N 1
ATOM 3239 C CA . PRO B 1 157 ? -10.539 -4.355 7.543 1 98.94 157 PRO B CA 1
ATOM 3240 C C . PRO B 1 157 ? -9.445 -3.322 7.785 1 98.94 157 PRO B C 1
ATOM 3242 O O . PRO B 1 157 ? -9.219 -2.912 8.922 1 98.94 157 PRO B O 1
ATOM 3245 N N . LEU B 1 158 ? -8.797 -2.896 6.77 1 98.94 158 LEU B N 1
ATOM 3246 C CA . LEU B 1 158 ? -7.656 -2.002 6.938 1 98.94 158 LEU B CA 1
ATOM 3247 C C . LEU B 1 158 ? -8.086 -0.543 6.816 1 98.94 158 LEU B C 1
ATOM 3249 O O . LEU B 1 158 ? -7.676 0.298 7.621 1 98.94 158 LEU B O 1
ATOM 3253 N N . PHE B 1 159 ? -8.844 -0.181 5.809 1 98.94 159 PHE B N 1
ATOM 3254 C CA . PHE B 1 159 ? -9.312 1.177 5.555 1 98.94 159 PHE B CA 1
ATOM 3255 C C . PHE B 1 159 ? -10.414 1.184 4.504 1 98.94 159 PHE B C 1
ATOM 3257 O O . PHE B 1 159 ? -10.672 0.164 3.861 1 98.94 159 PHE B O 1
ATOM 3264 N N . GLY B 1 160 ? -11.133 2.289 4.418 1 98.94 160 GLY B N 1
ATOM 3265 C CA . GLY B 1 160 ? -12.07 2.535 3.338 1 98.94 160 GLY B CA 1
ATOM 3266 C C . GLY B 1 160 ? -11.578 3.562 2.338 1 98.94 160 GLY B C 1
ATOM 3267 O O . GLY B 1 160 ? -10.5 4.141 2.512 1 98.94 160 GLY B O 1
ATOM 3268 N N . MET B 1 161 ? -12.336 3.715 1.309 1 98.94 161 MET B N 1
ATOM 3269 C CA . MET B 1 161 ? -12.156 4.77 0.315 1 98.94 161 MET B CA 1
ATOM 3270 C C . MET B 1 161 ? -13.508 5.246 -0.219 1 98.94 161 MET B C 1
ATOM 3272 O O . MET B 1 161 ? -14.281 4.453 -0.751 1 98.94 161 MET B O 1
ATOM 3276 N N . ALA B 1 162 ? -13.797 6.492 -0.015 1 98.88 162 ALA B N 1
ATOM 3277 C CA . ALA B 1 162 ? -14.93 7.117 -0.689 1 98.88 162 ALA B CA 1
ATOM 3278 C C . ALA B 1 162 ? -14.516 7.684 -2.045 1 98.88 162 ALA B C 1
ATOM 3280 O O . ALA B 1 162 ? -13.477 8.328 -2.164 1 98.88 162 ALA B O 1
ATOM 3281 N N . VAL B 1 163 ? -15.297 7.398 -3.031 1 98.88 163 VAL B N 1
ATOM 3282 C CA . VAL B 1 163 ? -15.062 7.867 -4.395 1 98.88 163 VAL B CA 1
ATOM 3283 C C . VAL B 1 163 ? -16.312 8.57 -4.918 1 98.88 163 VAL B C 1
ATOM 3285 O O . VAL B 1 163 ? -17.438 8.141 -4.645 1 98.88 163 VAL B O 1
ATOM 3288 N N . GLY B 1 164 ? -16.109 9.602 -5.664 1 98.81 164 GLY B N 1
ATOM 3289 C CA . GLY B 1 164 ? -17.234 10.297 -6.273 1 98.81 164 GLY B CA 1
ATOM 3290 C C . GLY B 1 164 ? -16.812 11.5 -7.098 1 98.81 164 GLY B C 1
ATOM 3291 O O . GLY B 1 164 ? -15.641 11.883 -7.098 1 98.81 164 GLY B O 1
ATOM 3292 N N . GLU B 1 165 ? -17.797 12 -7.816 1 98.62 165 GLU B N 1
ATOM 3293 C CA . GLU B 1 165 ? -17.547 13.273 -8.484 1 98.62 165 GLU B CA 1
ATOM 3294 C C . GLU B 1 165 ? -17.422 14.406 -7.469 1 98.62 165 GLU B C 1
ATOM 3296 O O . GLU B 1 165 ? -18.281 14.594 -6.613 1 98.62 165 GLU B O 1
ATOM 3301 N N . PRO B 1 166 ? -16.312 15.148 -7.555 1 98.56 166 PRO B N 1
ATOM 3302 C CA . PRO B 1 166 ? -16.172 16.25 -6.605 1 98.56 166 PRO B CA 1
ATOM 3303 C C . PRO B 1 166 ? -17.328 17.25 -6.695 1 98.56 166 PRO B C 1
ATOM 3305 O O . PRO B 1 166 ? -17.828 17.531 -7.789 1 98.56 166 PRO B O 1
ATOM 3308 N N . SER B 1 167 ? -17.703 17.781 -5.59 1 98.19 167 SER B N 1
ATOM 3309 C CA . SER B 1 167 ? -18.719 18.828 -5.578 1 98.19 167 SER B CA 1
ATOM 3310 C C . SER B 1 167 ? -18.25 20.047 -6.348 1 98.19 167 SER B C 1
ATOM 3312 O O . SER B 1 167 ? -17.047 20.266 -6.531 1 98.19 167 SER B O 1
ATOM 3314 N N . ASP B 1 168 ? -19.156 20.859 -6.707 1 96.75 168 ASP B N 1
ATOM 3315 C CA . ASP B 1 168 ? -18.828 22.094 -7.426 1 96.75 168 ASP B CA 1
ATOM 3316 C C . ASP B 1 168 ? -18.047 23.047 -6.535 1 96.75 168 ASP B C 1
ATOM 3318 O O . ASP B 1 168 ? -17.344 23.938 -7.035 1 96.75 168 ASP B O 1
ATOM 3322 N N . GLU B 1 169 ? -18.156 22.828 -5.285 1 95.06 169 GLU B N 1
ATOM 3323 C CA . GLU B 1 169 ? -17.5 23.719 -4.32 1 95.06 169 GLU B CA 1
ATOM 3324 C C . GLU B 1 169 ? -16.125 23.188 -3.932 1 95.06 169 GLU B C 1
ATOM 3326 O O . GLU B 1 169 ? -15.391 23.844 -3.188 1 95.06 169 GLU B O 1
ATOM 3331 N N . GLU B 1 170 ? -15.859 22.031 -4.43 1 93.31 170 GLU B N 1
ATOM 3332 C CA . GLU B 1 170 ? -14.562 21.438 -4.102 1 93.31 170 GLU B CA 1
ATOM 3333 C C . GLU B 1 170 ? -13.414 22.281 -4.648 1 93.31 170 GLU B C 1
ATOM 3335 O O . GLU B 1 170 ? -13.336 22.516 -5.855 1 93.31 170 GLU B O 1
ATOM 3340 N N . ASN B 1 171 ? -12.516 22.75 -3.766 1 91 171 ASN B N 1
ATOM 3341 C CA . ASN B 1 171 ? -11.414 23.625 -4.164 1 91 171 ASN B CA 1
ATOM 3342 C C . ASN B 1 171 ? -10.109 23.234 -3.469 1 91 171 ASN B C 1
ATOM 3344 O O . ASN B 1 171 ? -9.234 24.078 -3.264 1 91 171 ASN B O 1
ATOM 3348 N N . GLY B 1 172 ? -10.07 22 -3.08 1 93.25 172 GLY B N 1
ATOM 3349 C CA . GLY B 1 172 ? -8.844 21.531 -2.465 1 93.25 172 GLY B CA 1
ATOM 3350 C C . GLY B 1 172 ? -7.664 21.531 -3.414 1 93.25 172 GLY B C 1
ATOM 3351 O O . GLY B 1 172 ? -7.832 21.656 -4.629 1 93.25 172 GLY B O 1
ATOM 3352 N N . SER B 1 173 ? -6.441 21.453 -2.814 1 94.94 173 SER B N 1
ATOM 3353 C CA . SER B 1 173 ? -5.191 21.391 -3.564 1 94.94 173 SER B CA 1
ATOM 3354 C C . SER B 1 173 ? -4.18 20.484 -2.871 1 94.94 173 SER B C 1
ATOM 3356 O O . SER B 1 173 ? -4.301 20.203 -1.675 1 94.94 173 SER B O 1
ATOM 3358 N N . PRO B 1 174 ? -3.215 20.031 -3.648 1 97.5 174 PRO B N 1
ATOM 3359 C CA . PRO B 1 174 ? -2.178 19.203 -3.014 1 97.5 174 PRO B CA 1
ATOM 3360 C C . PRO B 1 174 ? -1.476 19.922 -1.865 1 97.5 174 PRO B C 1
ATOM 3362 O O . PRO B 1 174 ? -1.162 21.109 -1.979 1 97.5 174 PRO B O 1
ATOM 3365 N N . LYS B 1 175 ? -1.267 19.25 -0.757 1 96.81 175 LYS B N 1
ATOM 3366 C CA . LYS B 1 175 ? -0.506 19.781 0.371 1 96.81 175 LYS B CA 1
ATOM 3367 C C . LYS B 1 175 ? 0.996 19.641 0.129 1 96.81 175 LYS B C 1
ATOM 3369 O O . LYS B 1 175 ? 1.437 18.781 -0.624 1 96.81 175 LYS B O 1
ATOM 3374 N N . PRO B 1 176 ? 1.729 20.531 0.829 1 98.12 176 PRO B N 1
ATOM 3375 C CA . PRO B 1 176 ? 3.182 20.344 0.748 1 98.12 176 PRO B CA 1
ATOM 3376 C C . PRO B 1 176 ? 3.641 18.984 1.271 1 98.12 176 PRO B C 1
ATOM 3378 O O . PRO B 1 176 ? 3.047 18.453 2.211 1 98.12 176 PRO B O 1
ATOM 3381 N N . ARG B 1 177 ? 4.656 18.516 0.669 1 98.69 177 ARG B N 1
ATOM 3382 C CA . ARG B 1 177 ? 5.27 17.266 1.117 1 98.69 177 ARG B CA 1
ATOM 3383 C C . ARG B 1 177 ? 6.68 17.516 1.644 1 98.69 177 ARG B C 1
ATOM 3385 O O . ARG B 1 177 ? 7.312 18.516 1.307 1 98.69 177 ARG B O 1
ATOM 3392 N N . LEU B 1 178 ? 7.113 16.547 2.516 1 98.62 178 LEU B N 1
ATOM 3393 C CA . LEU B 1 178 ? 8.508 16.578 2.957 1 98.62 178 LEU B CA 1
ATOM 3394 C C . LEU B 1 178 ? 9.445 16.734 1.77 1 98.62 178 LEU B C 1
ATOM 3396 O O . LEU B 1 178 ? 9.242 16.109 0.723 1 98.62 178 LEU B O 1
ATOM 3400 N N . PRO B 1 179 ? 10.5 17.562 1.931 1 97.44 179 PRO B N 1
ATOM 3401 C CA . PRO B 1 179 ? 11.422 17.75 0.809 1 97.44 179 PRO B CA 1
ATOM 3402 C C . PRO B 1 179 ? 12.07 16.453 0.352 1 97.44 179 PRO B C 1
ATOM 3404 O O . PRO B 1 179 ? 12.328 15.57 1.171 1 97.44 179 PRO B O 1
ATOM 3407 N N . PHE B 1 180 ? 12.398 16.406 -0.904 1 97.69 180 PHE B N 1
ATOM 3408 C CA . PHE B 1 180 ? 12.992 15.242 -1.533 1 97.69 180 PHE B CA 1
ATOM 3409 C C . PHE B 1 180 ? 14.172 14.727 -0.715 1 97.69 180 PHE B C 1
ATOM 3411 O O . PHE B 1 180 ? 14.242 13.539 -0.4 1 97.69 180 PHE B O 1
ATOM 3418 N N . LYS B 1 181 ? 15.031 15.586 -0.248 1 95.62 181 LYS B N 1
ATOM 3419 C CA . LYS B 1 181 ? 16.266 15.195 0.424 1 95.62 181 LYS B CA 1
ATOM 3420 C C . LYS B 1 181 ? 15.977 14.617 1.807 1 95.62 181 LYS B C 1
ATOM 3422 O O . LYS B 1 181 ? 16.828 13.922 2.383 1 95.62 181 LYS B O 1
ATOM 3427 N N . HIS B 1 182 ? 14.812 14.938 2.299 1 97.25 182 HIS B N 1
ATOM 3428 C CA . HIS B 1 182 ? 14.469 14.438 3.623 1 97.25 182 HIS B CA 1
ATOM 3429 C C . HIS B 1 182 ? 14.008 12.992 3.561 1 97.25 182 HIS B C 1
ATOM 3431 O O . HIS B 1 182 ? 14.164 12.242 4.527 1 97.25 182 HIS B O 1
ATOM 3437 N N . ILE B 1 183 ? 13.492 12.586 2.416 1 98.06 183 ILE B N 1
ATOM 3438 C CA . ILE B 1 183 ? 12.883 11.258 2.398 1 98.06 183 ILE B CA 1
ATOM 3439 C C . ILE B 1 183 ? 13.703 10.32 1.521 1 98.06 183 ILE B C 1
ATOM 3441 O O . ILE B 1 183 ? 13.586 9.102 1.627 1 98.06 183 ILE B O 1
ATOM 3445 N N . PHE B 1 184 ? 14.484 10.828 0.567 1 98.81 184 PHE B N 1
ATOM 3446 C CA . PHE B 1 184 ? 15.297 10.008 -0.327 1 98.81 184 PHE B CA 1
ATOM 3447 C C . PHE B 1 184 ? 16.75 9.969 0.142 1 98.81 184 PHE B C 1
ATOM 3449 O O . PHE B 1 184 ? 17.375 11.016 0.316 1 98.81 184 PHE B O 1
ATOM 3456 N N . HIS B 1 185 ? 17.281 8.781 0.34 1 98.75 185 HIS B N 1
ATOM 3457 C CA . HIS B 1 185 ? 18.656 8.547 0.753 1 98.75 185 HIS B CA 1
ATOM 3458 C C . HIS B 1 185 ? 19.406 7.719 -0.283 1 98.75 185 HIS B C 1
ATOM 3460 O O . HIS B 1 185 ? 18.859 6.777 -0.856 1 98.75 185 HIS B O 1
ATOM 3466 N N . LYS B 1 186 ? 20.688 8.102 -0.535 1 98.38 186 LYS B N 1
ATOM 3467 C CA . LYS B 1 186 ? 21.5 7.352 -1.49 1 98.38 186 LYS B CA 1
ATOM 3468 C C . LYS B 1 186 ? 22.328 6.285 -0.786 1 98.38 186 LYS B C 1
ATOM 3470 O O . LYS B 1 186 ? 23.109 6.594 0.118 1 98.38 186 LYS B O 1
ATOM 3475 N N . ASP B 1 187 ? 22.125 5.047 -1.032 1 98.81 187 ASP B N 1
ATOM 3476 C CA . ASP B 1 187 ? 22.891 3.863 -0.665 1 98.81 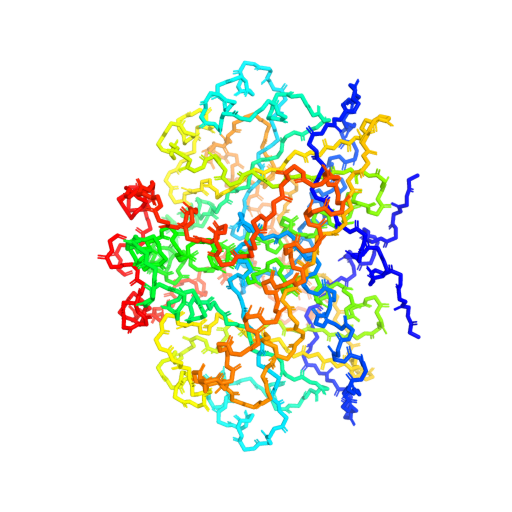187 ASP B CA 1
ATOM 3477 C C . ASP B 1 187 ? 22.625 3.463 0.784 1 98.81 187 ASP B C 1
ATOM 3479 O O . ASP B 1 187 ? 22.375 2.291 1.073 1 98.81 187 ASP B O 1
ATOM 3483 N N . GLN B 1 188 ? 22.594 4.426 1.674 1 98.75 188 GLN B N 1
ATOM 3484 C CA . GLN B 1 188 ? 22.312 4.172 3.08 1 98.75 188 GLN B CA 1
ATOM 3485 C C . GLN B 1 188 ? 21.453 5.285 3.672 1 98.75 188 GLN B C 1
ATOM 3487 O O . GLN B 1 188 ? 21.422 6.402 3.154 1 98.75 188 GLN B O 1
ATOM 3492 N N . TYR B 1 189 ? 20.734 4.953 4.727 1 98.75 189 TYR B N 1
ATOM 3493 C CA . TYR B 1 189 ? 19.938 5.938 5.449 1 98.75 189 TYR B CA 1
ATOM 3494 C C . TYR B 1 189 ? 20.844 6.969 6.133 1 98.75 189 TYR B C 1
ATOM 3496 O O . TYR B 1 189 ? 21.812 6.605 6.801 1 98.75 189 TYR B O 1
ATOM 3504 N N . ASP B 1 190 ? 20.578 8.203 5.926 1 97.94 190 ASP B N 1
ATOM 3505 C CA . ASP B 1 190 ? 21.281 9.273 6.645 1 97.94 190 ASP B CA 1
ATOM 3506 C C . ASP B 1 190 ? 20.5 9.688 7.891 1 97.94 190 ASP B C 1
ATOM 3508 O O . ASP B 1 190 ? 19.562 10.484 7.805 1 97.94 190 ASP B O 1
ATOM 3512 N N . ALA B 1 191 ? 21 9.281 9.039 1 97.75 191 ALA B N 1
ATOM 3513 C CA . ALA B 1 191 ? 20.297 9.531 10.297 1 97.75 191 ALA B CA 1
ATOM 3514 C C . ALA B 1 191 ? 20.922 10.695 11.055 1 97.75 191 ALA B C 1
ATOM 3516 O O . ALA B 1 191 ? 20.797 10.781 12.281 1 97.75 191 ALA B O 1
ATOM 3517 N N . ASN B 1 192 ? 21.641 11.562 10.328 1 97.81 192 ASN B N 1
ATOM 3518 C CA . ASN B 1 192 ? 22.219 12.727 10.984 1 97.81 192 ASN B CA 1
ATOM 3519 C C . ASN B 1 192 ? 21.156 13.609 11.617 1 97.81 192 ASN B C 1
ATOM 3521 O O . ASN B 1 192 ? 20.422 14.305 10.914 1 97.81 192 ASN B O 1
ATOM 3525 N N . GLN B 1 193 ? 21.141 13.664 12.953 1 97.12 193 GLN B N 1
ATOM 3526 C CA . GLN B 1 193 ? 20.078 14.32 13.688 1 97.12 193 GLN B CA 1
ATOM 3527 C C . GLN B 1 193 ? 20.062 15.828 13.414 1 97.12 193 GLN B C 1
ATOM 3529 O O . GLN B 1 193 ? 19 16.422 13.227 1 97.12 193 GLN B O 1
ATOM 3534 N N . HIS B 1 194 ? 21.25 16.375 13.43 1 97.12 194 HIS B N 1
ATOM 3535 C CA . HIS B 1 194 ? 21.344 17.812 13.227 1 97.12 194 HIS B CA 1
ATOM 3536 C C . HIS B 1 194 ? 20.781 18.219 11.867 1 97.12 194 HIS B C 1
ATOM 3538 O O . HIS B 1 194 ? 20 19.172 11.766 1 97.12 194 HIS B O 1
ATOM 3544 N N . GLN B 1 195 ? 21.141 17.516 10.875 1 96.56 195 GLN B N 1
ATOM 3545 C CA . GLN B 1 195 ? 20.688 17.797 9.523 1 96.56 195 GLN B CA 1
ATOM 3546 C C . GLN B 1 195 ? 19.188 17.547 9.383 1 96.56 195 GLN B C 1
ATOM 3548 O O . GLN B 1 195 ? 18.469 18.344 8.766 1 96.56 195 GLN B O 1
ATOM 3553 N N . GLN B 1 196 ? 18.703 16.469 9.898 1 96.62 196 GLN B N 1
ATOM 3554 C CA . GLN B 1 196 ? 17.281 16.141 9.828 1 96.62 196 GLN B CA 1
ATOM 3555 C C . GLN B 1 196 ? 16.438 17.188 10.531 1 96.62 196 GLN B C 1
ATOM 3557 O O . GLN B 1 196 ? 15.398 17.594 10.016 1 96.62 196 GLN B O 1
ATOM 3562 N N . ARG B 1 197 ? 16.906 17.625 11.672 1 97.19 197 ARG B N 1
ATOM 3563 C CA . ARG B 1 197 ? 16.156 18.641 12.422 1 97.19 197 ARG B CA 1
ATOM 3564 C C . ARG B 1 197 ? 16.125 19.953 11.664 1 97.19 197 ARG B C 1
ATOM 3566 O O . ARG B 1 197 ? 15.094 20.641 11.641 1 97.19 197 ARG B O 1
ATOM 3573 N N . LYS B 1 198 ? 17.266 20.266 11.094 1 97.31 198 LYS B N 1
ATOM 3574 C CA . LYS B 1 198 ? 17.328 21.484 10.305 1 97.31 198 LYS B CA 1
ATOM 3575 C C . LYS B 1 198 ? 16.344 21.453 9.141 1 97.31 198 LYS B C 1
ATOM 3577 O O . LYS B 1 198 ? 15.641 22.422 8.883 1 97.31 198 LYS B O 1
ATOM 3582 N N . GLU B 1 199 ? 16.266 20.359 8.469 1 96.88 199 GLU B N 1
ATOM 3583 C CA . GLU B 1 199 ? 15.352 20.172 7.344 1 96.88 199 GLU B CA 1
ATOM 3584 C C . GLU B 1 199 ? 13.898 20.203 7.805 1 96.88 199 GLU B C 1
ATOM 3586 O O . GLU B 1 199 ? 13.031 20.734 7.113 1 96.88 199 GLU B O 1
ATOM 3591 N N . LEU B 1 200 ? 13.633 19.609 8.945 1 97.69 200 LEU B N 1
ATOM 3592 C CA . LEU B 1 200 ? 12.281 19.625 9.492 1 97.69 200 LEU B CA 1
ATOM 3593 C C . LEU B 1 200 ? 11.852 21.031 9.852 1 97.69 200 LEU B C 1
ATOM 3595 O O . LEU B 1 200 ? 10.688 21.406 9.641 1 97.69 200 LEU B O 1
ATOM 3599 N N . GLU B 1 201 ? 12.797 21.75 10.43 1 97.5 201 GLU B N 1
ATOM 3600 C CA . GLU B 1 201 ? 12.484 23.141 10.773 1 97.5 201 GLU B CA 1
ATOM 3601 C C . GLU B 1 201 ? 12.109 23.953 9.531 1 97.5 201 GLU B C 1
ATOM 3603 O O . GLU B 1 201 ? 11.164 24.734 9.562 1 97.5 201 GLU B O 1
ATOM 3608 N N . ALA B 1 202 ? 12.891 23.781 8.5 1 98.25 202 ALA B N 1
ATOM 3609 C CA . ALA B 1 202 ? 12.609 24.469 7.242 1 98.25 202 ALA B CA 1
ATOM 3610 C C . ALA B 1 202 ? 11.258 24.031 6.676 1 98.25 202 ALA B C 1
ATOM 3612 O O . ALA B 1 202 ? 10.492 24.859 6.184 1 98.25 202 ALA B O 1
ATOM 3613 N N . TYR B 1 203 ? 10.984 22.812 6.703 1 98.62 203 TYR B N 1
ATOM 3614 C CA . TYR B 1 203 ? 9.727 22.266 6.211 1 98.62 203 TYR B CA 1
ATOM 3615 C C . TYR B 1 203 ? 8.555 22.781 7.035 1 98.62 203 TYR B C 1
ATOM 3617 O O . TYR B 1 203 ? 7.484 23.078 6.492 1 98.62 203 TYR B O 1
ATOM 3625 N N . ASP B 1 204 ? 8.75 22.875 8.32 1 98.44 204 ASP B N 1
ATOM 3626 C CA . ASP B 1 204 ? 7.73 23.422 9.219 1 98.44 204 ASP B CA 1
ATOM 3627 C C . ASP B 1 204 ? 7.32 24.828 8.781 1 98.44 204 ASP B C 1
ATOM 3629 O O . ASP B 1 204 ? 6.141 25.172 8.844 1 98.44 204 ASP B O 1
ATOM 3633 N N . GLN B 1 205 ? 8.312 25.562 8.367 1 98.44 205 GLN B N 1
ATOM 3634 C CA . GLN B 1 205 ? 8.008 26.891 7.891 1 98.44 205 GLN B CA 1
ATOM 3635 C C . GLN B 1 205 ? 7.168 26.844 6.613 1 98.44 205 GLN B C 1
ATOM 3637 O O . GLN B 1 205 ? 6.227 27.625 6.453 1 98.44 205 GLN B O 1
ATOM 3642 N N . VAL B 1 206 ? 7.484 25.953 5.719 1 98.5 206 VAL B N 1
ATOM 3643 C CA . VAL B 1 206 ? 6.746 25.781 4.469 1 98.5 206 VAL B CA 1
ATOM 3644 C C . VAL B 1 206 ? 5.293 25.422 4.773 1 98.5 206 VAL B C 1
ATOM 3646 O O . VAL B 1 206 ? 4.371 26.016 4.195 1 98.5 206 VAL B O 1
ATOM 3649 N N . VAL B 1 207 ? 5.078 24.531 5.664 1 98.44 207 VAL B N 1
ATOM 3650 C CA . VAL B 1 207 ? 3.74 24.047 5.996 1 98.44 207 VAL B CA 1
ATOM 3651 C C . VAL B 1 207 ? 2.951 25.156 6.691 1 98.44 207 VAL B C 1
ATOM 3653 O O . VAL B 1 207 ? 1.766 25.344 6.414 1 98.44 207 VAL B O 1
ATOM 3656 N N . SER B 1 208 ? 3.621 25.812 7.629 1 98.38 208 SER B N 1
ATOM 3657 C CA . SER B 1 208 ? 2.953 26.922 8.312 1 98.38 208 SER B CA 1
ATOM 3658 C C . SER B 1 208 ? 2.494 27.984 7.324 1 98.38 208 SER B C 1
ATOM 3660 O O . SER B 1 208 ? 1.368 28.469 7.414 1 98.38 208 SER B O 1
ATOM 3662 N N . GLU B 1 209 ? 3.354 28.344 6.371 1 98.19 209 GLU B N 1
ATOM 3663 C CA . GLU B 1 209 ? 3.006 29.344 5.359 1 98.19 209 GLU B CA 1
ATOM 3664 C C . GLU B 1 209 ? 1.857 28.859 4.477 1 98.19 209 GLU B C 1
ATOM 3666 O O . GLU B 1 209 ? 0.98 29.641 4.105 1 98.19 209 GLU B O 1
ATOM 3671 N N . TYR B 1 210 ? 1.88 27.656 4.129 1 97.31 210 TYR B N 1
ATOM 3672 C CA . TYR B 1 210 ? 0.814 27.062 3.33 1 97.31 210 TYR B CA 1
ATOM 3673 C C . TYR B 1 210 ? -0.538 27.234 4.012 1 97.31 210 TYR B C 1
ATOM 3675 O O . TYR B 1 210 ? -1.498 27.703 3.393 1 97.31 210 TYR B O 1
ATOM 3683 N N . TYR B 1 211 ? -0.631 26.844 5.266 1 96.81 211 TYR B N 1
ATOM 3684 C CA . TYR B 1 211 ? -1.902 26.906 5.977 1 96.81 211 TYR B CA 1
ATOM 3685 C C . TYR B 1 211 ? -2.32 28.359 6.207 1 96.81 211 TYR B C 1
ATOM 3687 O O . TYR B 1 211 ? -3.504 28.688 6.121 1 96.81 211 TYR B O 1
ATOM 3695 N N . LYS B 1 212 ? -1.321 29.188 6.527 1 97.38 212 LYS B N 1
ATOM 3696 C CA . LYS B 1 212 ? -1.617 30.609 6.68 1 97.38 212 LYS B CA 1
ATOM 3697 C C . LYS B 1 212 ? -2.254 31.188 5.418 1 97.38 212 LYS B C 1
ATOM 3699 O O . LYS B 1 212 ? -3.279 31.859 5.484 1 97.38 212 LYS B O 1
ATOM 3704 N N . GLU B 1 213 ? -1.673 30.922 4.305 1 96.25 213 GLU B N 1
ATOM 3705 C CA . GLU B 1 213 ? -2.168 31.422 3.023 1 96.25 213 GLU B CA 1
ATOM 3706 C C . GLU B 1 213 ? -3.521 30.812 2.678 1 96.25 213 GLU B C 1
ATOM 3708 O O . GLU B 1 213 ? -4.445 31.516 2.281 1 96.25 213 GLU B O 1
ATOM 3713 N N . ARG B 1 214 ? -3.646 29.547 2.861 1 93.94 214 ARG B N 1
ATOM 3714 C CA . ARG B 1 214 ? -4.848 28.812 2.484 1 93.94 214 ARG B CA 1
ATOM 3715 C C . ARG B 1 214 ? -6.051 29.25 3.307 1 93.94 214 ARG B C 1
ATOM 3717 O O . ARG B 1 214 ? -7.176 29.281 2.811 1 93.94 214 ARG B O 1
ATOM 3724 N N . THR B 1 215 ? -5.762 29.672 4.527 1 94.69 215 THR B N 1
ATOM 3725 C CA . THR B 1 215 ? -6.871 29.953 5.43 1 94.69 215 THR B CA 1
ATOM 3726 C C . THR B 1 215 ? -6.914 31.453 5.773 1 94.69 215 THR B C 1
ATOM 3728 O O . THR B 1 215 ? -7.586 31.844 6.723 1 94.69 215 THR B O 1
ATOM 3731 N N . HIS B 1 216 ? -6.094 32.188 5.09 1 95.94 216 HIS B N 1
ATOM 3732 C CA . HIS B 1 216 ? -6.031 33.625 5.301 1 95.94 216 HIS B CA 1
ATOM 3733 C C . HIS B 1 216 ? -5.699 33.938 6.75 1 95.94 216 HIS B C 1
ATOM 3735 O O . HIS B 1 216 ? -6.359 34.781 7.367 1 95.94 216 HIS B O 1
ATOM 3741 N N . GLY B 1 217 ? -4.836 33.125 7.266 1 94.75 217 GLY B N 1
ATOM 3742 C CA . GLY B 1 217 ? -4.266 33.469 8.562 1 94.75 217 GLY B CA 1
ATOM 3743 C C . GLY B 1 217 ? -4.953 32.75 9.711 1 94.75 217 GLY B C 1
ATOM 3744 O O . GLY B 1 217 ? -4.492 32.812 10.852 1 94.75 217 GLY B O 1
ATOM 3745 N N . VAL B 1 218 ? -5.988 32 9.477 1 95.94 218 VAL B N 1
ATOM 3746 C CA . VAL B 1 218 ? -6.734 31.328 10.539 1 95.94 218 VAL B CA 1
ATOM 3747 C C . VAL B 1 218 ? -5.902 30.172 11.109 1 95.94 218 VAL B C 1
ATOM 3749 O O . VAL B 1 218 ? -5.824 30 12.328 1 95.94 218 VAL B O 1
ATOM 3752 N N . ARG B 1 219 ? -5.41 29.375 10.258 1 95 219 ARG B N 1
ATOM 3753 C CA . ARG B 1 219 ? -4.527 28.281 10.664 1 95 219 ARG B CA 1
ATOM 3754 C C . ARG B 1 219 ? -3.068 28.641 10.406 1 95 219 ARG B C 1
ATOM 3756 O O . ARG B 1 219 ? -2.738 29.219 9.367 1 95 219 ARG B O 1
ATOM 3763 N N . THR B 1 220 ? -2.182 28.266 11.422 1 96.31 220 THR B N 1
ATOM 3764 C CA . THR B 1 220 ? -0.766 28.594 11.281 1 96.31 220 THR B CA 1
ATOM 3765 C C . THR B 1 220 ? 0.105 27.438 11.766 1 96.31 220 THR B C 1
ATOM 3767 O O . THR B 1 220 ? 1.32 27.594 11.914 1 96.31 220 THR B O 1
ATOM 3770 N N . GLU B 1 221 ? -0.506 26.328 12.055 1 96.81 221 GLU B N 1
ATOM 3771 C CA . GLU B 1 221 ? 0.268 25.203 12.586 1 96.81 221 GLU B CA 1
ATOM 3772 C C . GLU B 1 221 ? 1.277 24.703 11.555 1 96.81 221 GLU B C 1
ATOM 3774 O O . GLU B 1 221 ? 1.041 24.797 10.352 1 96.81 221 GLU B O 1
ATOM 3779 N N . ASN B 1 222 ? 2.369 24.297 12.008 1 97.81 222 ASN B N 1
ATOM 3780 C CA . ASN B 1 222 ? 3.352 23.656 11.148 1 97.81 222 ASN B CA 1
ATOM 3781 C C . ASN B 1 222 ? 3.234 22.125 11.219 1 97.81 222 ASN B C 1
ATOM 3783 O O . ASN B 1 222 ? 2.311 21.609 11.844 1 97.81 222 ASN B O 1
ATOM 3787 N N . TRP B 1 223 ? 4.055 21.422 10.477 1 98.44 223 TRP B N 1
ATOM 3788 C CA . TRP B 1 223 ? 3.936 19.969 10.352 1 98.44 223 TRP B CA 1
ATOM 3789 C C . TRP B 1 223 ? 4.203 19.297 11.688 1 98.44 223 TRP B C 1
ATOM 3791 O O . TRP B 1 223 ? 3.428 18.438 12.117 1 98.44 223 TRP B O 1
ATOM 3801 N N . SER B 1 224 ? 5.309 19.688 12.367 1 97.94 224 SER B N 1
ATOM 3802 C CA . SER B 1 224 ? 5.684 19.062 13.633 1 97.94 224 SER B CA 1
ATOM 3803 C C . SER B 1 224 ? 4.578 19.203 14.672 1 97.94 224 SER B C 1
ATOM 3805 O O . SER B 1 224 ? 4.324 18.281 15.445 1 97.94 224 SER B O 1
ATOM 3807 N N . GLN B 1 225 ? 3.953 20.297 14.672 1 97.12 225 GLN B N 1
ATOM 3808 C CA . GLN B 1 225 ? 2.842 20.531 15.594 1 97.12 225 GLN B CA 1
ATOM 3809 C C . GLN B 1 225 ? 1.67 19.609 15.281 1 97.12 225 GLN B C 1
ATOM 3811 O O . GLN B 1 225 ? 1.037 19.062 16.188 1 97.12 225 GLN B O 1
ATOM 3816 N N . GLN B 1 226 ? 1.343 19.453 14.008 1 96.88 226 GLN B N 1
ATOM 3817 C CA . GLN B 1 226 ? 0.254 18.562 13.602 1 96.88 226 GLN B CA 1
ATOM 3818 C C . GLN B 1 226 ? 0.546 17.125 13.977 1 96.88 226 GLN B C 1
ATOM 3820 O O . GLN B 1 226 ? -0.339 16.406 14.461 1 96.88 226 GLN B O 1
ATOM 3825 N N . ILE B 1 227 ? 1.797 16.719 13.789 1 96.44 227 ILE B N 1
ATOM 3826 C CA . ILE B 1 227 ? 2.23 15.359 14.102 1 96.44 227 ILE B CA 1
ATOM 3827 C C . ILE B 1 227 ? 2.113 15.117 15.602 1 96.44 227 ILE B C 1
ATOM 3829 O O . ILE B 1 227 ? 1.671 14.047 16.031 1 96.44 227 ILE B O 1
ATOM 3833 N N . GLU B 1 228 ? 2.596 16.062 16.344 1 96.75 228 GLU B N 1
ATOM 3834 C CA . GLU B 1 228 ? 2.512 15.938 17.781 1 96.75 228 GLU B CA 1
ATOM 3835 C C . GLU B 1 228 ? 1.061 15.836 18.25 1 96.75 228 GLU B C 1
ATOM 3837 O O . GLU B 1 228 ? 0.741 15.055 19.141 1 96.75 228 GLU B O 1
ATOM 3842 N N . THR B 1 229 ? 0.255 16.641 17.672 1 95.56 229 THR B N 1
ATOM 3843 C CA . THR B 1 229 ? -1.161 16.609 18.031 1 95.56 229 THR B CA 1
ATOM 3844 C C . THR B 1 229 ? -1.771 15.242 17.719 1 95.56 229 THR B C 1
ATOM 3846 O O . THR B 1 229 ? -2.492 14.68 18.531 1 95.56 229 THR B O 1
ATOM 3849 N N . PHE B 1 230 ? -1.506 14.703 16.594 1 95.81 230 PHE B N 1
ATOM 3850 C CA . PHE B 1 230 ? -2.121 13.453 16.172 1 95.81 230 PHE B CA 1
ATOM 3851 C C . PHE B 1 230 ? -1.542 12.273 16.938 1 95.81 230 PHE B C 1
ATOM 3853 O O . PHE B 1 230 ? -2.283 11.484 17.531 1 95.81 230 PHE B O 1
ATOM 3860 N N . LEU B 1 231 ? -0.223 12.18 16.969 1 96.94 231 LEU B N 1
ATOM 3861 C CA . LEU B 1 231 ? 0.436 11.023 17.562 1 96.94 231 LEU B CA 1
ATOM 3862 C C . LEU B 1 231 ? 0.437 11.117 19.078 1 96.94 231 LEU B C 1
ATOM 3864 O O . LEU B 1 231 ? 0.675 10.117 19.766 1 96.94 231 LEU B O 1
ATOM 3868 N N . GLY B 1 232 ? 0.26 12.281 19.484 1 95.25 232 GLY B N 1
ATOM 3869 C CA . GLY B 1 232 ? 0.215 12.469 20.922 1 95.25 232 GLY B CA 1
ATOM 3870 C C . GLY B 1 232 ? -1.092 12.016 21.547 1 95.25 232 GLY B C 1
ATOM 3871 O O . GLY B 1 232 ? -1.188 11.867 22.766 1 95.25 232 GLY B O 1
ATOM 3872 N N . ARG B 1 233 ? -1.99 11.695 20.641 1 88.75 233 ARG B N 1
ATOM 3873 C CA . ARG B 1 233 ? -3.273 11.172 21.109 1 88.75 233 ARG B CA 1
ATOM 3874 C C . ARG B 1 233 ? -3.207 9.664 21.312 1 88.75 233 ARG B C 1
ATOM 3876 O O . ARG B 1 233 ? -2.51 8.961 20.578 1 88.75 233 ARG B O 1
ATOM 3883 N N . LYS B 1 234 ? -3.639 9.141 22.453 1 82 234 LYS B N 1
ATOM 3884 C CA . LYS B 1 234 ? -3.674 7.707 22.734 1 82 234 LYS B CA 1
ATOM 3885 C C . LYS B 1 234 ? -4.953 7.074 22.188 1 82 234 LYS B C 1
ATOM 3887 O O . LYS B 1 234 ? -5.945 6.949 22.906 1 82 234 LYS B O 1
ATOM 3892 N N . THR B 1 235 ? -4.793 6.777 20.891 1 84.06 235 THR B N 1
ATOM 3893 C CA . THR B 1 235 ? -5.945 6.16 20.234 1 84.06 235 THR B CA 1
ATOM 3894 C C . THR B 1 235 ? -5.582 4.777 19.703 1 84.06 235 THR B C 1
ATOM 3896 O O . THR B 1 235 ? -4.406 4.477 19.484 1 84.06 235 THR B O 1
ATOM 3899 N N . ARG B 1 236 ? -6.617 3.818 19.594 1 93.31 236 ARG B N 1
ATOM 3900 C CA . ARG B 1 236 ? -6.555 2.502 18.969 1 93.31 236 ARG B CA 1
ATOM 3901 C C . ARG B 1 236 ? -5.508 1.621 19.656 1 93.31 236 ARG B C 1
ATOM 3903 O O . ARG B 1 236 ? -4.711 0.967 18.984 1 93.31 236 ARG B O 1
ATOM 3910 N N . LEU B 1 237 ? -5.375 1.694 20.906 1 90.81 237 LEU B N 1
ATOM 3911 C CA . LEU B 1 237 ? -4.387 0.974 21.703 1 90.81 237 LEU B CA 1
ATOM 3912 C C . LEU B 1 237 ? -4.699 -0.519 21.734 1 90.81 237 LEU B C 1
ATOM 3914 O O . LEU B 1 237 ? -3.852 -1.326 22.125 1 90.81 237 LEU B O 1
ATOM 3918 N N . ASP B 1 238 ? -5.863 -0.881 21.25 1 94.19 238 ASP B N 1
ATOM 3919 C CA . ASP B 1 238 ? -6.281 -2.279 21.281 1 94.19 238 ASP B CA 1
ATOM 3920 C C . ASP B 1 238 ? -5.965 -2.979 19.969 1 94.19 238 ASP B C 1
ATOM 3922 O O . ASP B 1 238 ? -6.402 -4.105 19.734 1 94.19 238 ASP B O 1
ATOM 3926 N N . MET B 1 239 ? -5.211 -2.363 19.109 1 96.94 239 MET B N 1
ATOM 3927 C CA . MET B 1 239 ? -5.023 -2.857 17.734 1 96.94 239 MET B CA 1
ATOM 3928 C C . MET B 1 239 ? -4.336 -4.219 17.75 1 96.94 239 MET B C 1
ATOM 3930 O O . MET B 1 239 ? -4.703 -5.109 16.984 1 96.94 239 MET B O 1
ATOM 3934 N N . LEU B 1 240 ? -3.336 -4.387 18.594 1 96.12 240 LEU B N 1
ATOM 3935 C CA . LEU B 1 240 ? -2.652 -5.672 18.672 1 96.12 240 LEU B CA 1
ATOM 3936 C C . LEU B 1 240 ? -3.627 -6.785 19.047 1 96.12 240 LEU B C 1
ATOM 3938 O O . LEU B 1 240 ? -3.607 -7.863 18.453 1 96.12 240 LEU B O 1
ATOM 3942 N N . ASP B 1 241 ? -4.465 -6.52 20 1 96.25 241 ASP B N 1
ATOM 3943 C CA . ASP B 1 241 ? -5.461 -7.496 20.438 1 96.25 241 ASP B CA 1
ATOM 3944 C C . ASP B 1 241 ? -6.434 -7.82 19.297 1 96.25 241 ASP B C 1
ATOM 3946 O O . ASP B 1 241 ? -6.801 -8.984 19.109 1 96.25 241 ASP B O 1
ATOM 3950 N N . GLU B 1 242 ? -6.871 -6.812 18.578 1 97.25 242 GLU B N 1
ATOM 3951 C CA . GLU B 1 242 ? -7.805 -7.023 17.469 1 97.25 242 GLU B CA 1
ATOM 3952 C C . GLU B 1 242 ? -7.164 -7.852 16.359 1 97.25 242 GLU B C 1
ATOM 3954 O O . GLU B 1 242 ? -7.832 -8.68 15.734 1 97.25 242 GLU B O 1
ATOM 3959 N N . LEU B 1 243 ? -5.867 -7.629 16.094 1 97.94 243 LEU B N 1
ATOM 3960 C CA . LEU B 1 243 ? -5.148 -8.422 15.094 1 97.94 243 LEU B CA 1
ATOM 3961 C C . LEU B 1 243 ? -5.055 -9.883 15.531 1 97.94 243 LEU B C 1
ATOM 3963 O O . LEU B 1 243 ? -5.258 -10.789 14.719 1 97.94 243 LEU B O 1
ATOM 3967 N N . LYS B 1 244 ? -4.789 -10.102 16.781 1 96.62 244 LYS B N 1
ATOM 3968 C CA . LYS B 1 244 ? -4.719 -11.461 17.312 1 96.62 244 LYS B CA 1
ATOM 3969 C C . LYS B 1 244 ? -6.074 -12.156 17.203 1 96.62 244 LYS B C 1
ATOM 3971 O O . LYS B 1 244 ? -6.148 -13.312 16.781 1 96.62 244 LYS B O 1
ATOM 3976 N N . LYS B 1 245 ? -7.117 -11.438 17.562 1 97.06 245 LYS B N 1
ATOM 3977 C CA . LYS B 1 245 ? -8.461 -11.992 17.484 1 97.06 245 LYS B CA 1
ATOM 3978 C C . LYS B 1 245 ? -8.812 -12.391 16.047 1 97.06 245 LYS B C 1
ATOM 3980 O O . LYS B 1 245 ? -9.531 -13.375 15.828 1 97.06 245 LYS B O 1
ATOM 3985 N N . ALA B 1 246 ? -8.297 -11.672 15.094 1 97.44 246 ALA B N 1
ATOM 3986 C CA . ALA B 1 246 ? -8.586 -11.922 13.688 1 97.44 246 ALA B CA 1
ATOM 3987 C C . ALA B 1 246 ? -7.727 -13.062 13.148 1 97.44 246 ALA B C 1
ATOM 3989 O O . ALA B 1 246 ? -7.863 -13.461 11.992 1 97.44 246 ALA B O 1
ATOM 3990 N N . GLY B 1 247 ? -6.793 -13.578 13.906 1 96.38 247 GLY B N 1
ATOM 3991 C CA . GLY B 1 247 ? -5.988 -14.727 13.531 1 96.38 247 GLY B CA 1
ATOM 3992 C C . GLY B 1 247 ? -4.59 -14.359 13.07 1 96.38 247 GLY B C 1
ATOM 3993 O O . GLY B 1 247 ? -3.889 -15.18 12.477 1 96.38 247 GLY B O 1
ATOM 3994 N N . PHE B 1 248 ? -4.176 -13.125 13.32 1 95.44 248 PHE B N 1
ATOM 3995 C CA . PHE B 1 248 ? -2.852 -12.68 12.914 1 95.44 248 PHE B CA 1
ATOM 3996 C C . PHE B 1 248 ? -1.938 -12.523 14.125 1 95.44 248 PHE B C 1
ATOM 3998 O O . PHE B 1 248 ? -2.41 -12.43 15.258 1 95.44 248 PHE B O 1
ATOM 4005 N N . ILE B 1 249 ? -0.557 -12.5 13.812 1 91.19 249 ILE B N 1
ATOM 4006 C CA . ILE B 1 249 ? 0.5 -12.258 14.789 1 91.19 249 ILE B CA 1
ATOM 4007 C C . ILE B 1 249 ? 0.441 -13.32 15.891 1 91.19 249 ILE B C 1
ATOM 4009 O O . ILE B 1 249 ? 0.595 -13 17.078 1 91.19 249 ILE B O 1
ATOM 4013 N N . GLN B 1 250 ? 0.046 -14.445 15.484 1 81.44 250 GLN B N 1
ATOM 4014 C CA . GLN B 1 250 ? 0.04 -15.547 16.438 1 81.44 250 GLN B CA 1
ATOM 4015 C C . GLN B 1 250 ? 1.462 -15.984 16.781 1 81.44 250 GLN B C 1
ATOM 4017 O O . GLN B 1 250 ? 1.686 -16.641 17.812 1 81.44 250 GLN B O 1
ATOM 4022 N N . ARG B 1 251 ? 2.371 -15.57 16.016 1 74.62 251 ARG B N 1
ATOM 4023 C CA . ARG B 1 251 ? 3.803 -15.836 16.125 1 74.62 251 ARG B CA 1
ATOM 4024 C C . ARG B 1 251 ? 4.605 -14.805 15.336 1 74.62 251 ARG B C 1
ATOM 4026 O O . ARG B 1 251 ? 4.074 -14.156 14.43 1 74.62 251 ARG B O 1
#